Protein AF-A0A633LEC5-F1 (afdb_monomer_lite)

Foldseek 3Di:
DAEPPPDEAVRVQVVLLQADQAADEDECLVYDPQPDALERADESAHPNLYAYEYEAAEEAHLAEYAYERYEYECYEYEHVAEYHYEYAAAAHEYENYEYYGNAEEYHAWAEHADQELGERYEYALYEYYQQNEEYEYFFEYQYAEASYEDHNYEYHHHQVAYEYYYEFEYQHDLDDPRYQFNYEYHAEYEYHHQEYEHWFEHPHDDDDGDHRKSYEYDAQYEYYYEHEYEYFAETCARYEYEANYEYEYHHYEYEHHFEHDDADDPDQFAGASYEYEYPDDAREYEYEYENYEYEYEFDPAVYPPHENYYYGDDDDDDARAYEYAYEYEYEYWAEYEHEWSEEQCRYADPHYNYEYEYWAEYAAYKRYEDEEELPNNDALYEYFADYNHYHRYDYYYPDYDHDCVNYHYHD

Structure (mmCIF, N/CA/C/O backbone):
data_AF-A0A633LEC5-F1
#
_entry.id   AF-A0A633LEC5-F1
#
loop_
_atom_site.group_PDB
_atom_site.id
_atom_site.type_symbol
_atom_site.label_atom_id
_atom_site.label_alt_id
_atom_site.label_comp_id
_atom_site.label_asym_id
_atom_site.label_entity_id
_atom_site.label_seq_id
_atom_site.pdbx_PDB_ins_code
_atom_site.Cartn_x
_atom_site.Cartn_y
_atom_site.Cartn_z
_atom_site.occupancy
_atom_site.B_iso_or_equiv
_atom_site.auth_seq_id
_atom_site.auth_comp_id
_atom_site.auth_asym_id
_atom_site.auth_atom_id
_atom_site.pdbx_PDB_model_num
ATOM 1 N N . MET A 1 1 ? 2.648 12.094 -28.275 1.00 62.91 1 MET A N 1
ATOM 2 C CA . MET A 1 1 ? 2.949 10.701 -28.652 1.00 62.91 1 MET A CA 1
ATOM 3 C C . MET A 1 1 ? 3.730 10.732 -29.950 1.00 62.91 1 MET A C 1
ATOM 5 O O . MET A 1 1 ? 3.265 11.379 -30.881 1.00 62.91 1 MET A O 1
ATOM 9 N N . ILE A 1 2 ? 4.907 10.111 -29.996 1.00 72.38 2 ILE A N 1
ATOM 10 C CA . ILE A 1 2 ? 5.630 9.877 -31.256 1.00 72.38 2 ILE A CA 1
ATOM 11 C C . ILE A 1 2 ? 5.210 8.485 -31.750 1.00 72.38 2 ILE A C 1
ATOM 13 O O . ILE A 1 2 ? 5.313 7.528 -30.984 1.00 72.38 2 ILE A O 1
ATOM 17 N N . GLY A 1 3 ? 4.649 8.404 -32.961 1.00 63.56 3 GLY A N 1
ATOM 18 C CA . GLY A 1 3 ? 4.128 7.156 -33.538 1.00 63.56 3 GLY A CA 1
ATOM 19 C C . GLY A 1 3 ? 5.225 6.208 -34.032 1.00 63.56 3 GLY A C 1
ATOM 20 O O . GLY A 1 3 ? 6.375 6.623 -34.203 1.00 63.56 3 GLY A O 1
ATOM 21 N N . SER A 1 4 ? 4.855 4.947 -34.281 1.00 66.00 4 SER A N 1
ATOM 22 C CA . SER A 1 4 ? 5.760 3.934 -34.836 1.00 66.00 4 SER A CA 1
ATOM 23 C C . SER A 1 4 ? 6.296 4.340 -36.221 1.00 66.00 4 SER A C 1
ATOM 25 O O . SER A 1 4 ? 5.688 5.136 -36.940 1.00 66.00 4 SER A O 1
ATOM 27 N N . GLY A 1 5 ? 7.492 3.856 -36.570 1.00 65.12 5 GLY A N 1
ATOM 28 C CA . GLY A 1 5 ? 8.145 4.114 -37.862 1.00 65.12 5 GLY A CA 1
ATOM 29 C C . GLY A 1 5 ? 8.814 5.488 -38.032 1.00 65.12 5 GLY A C 1
ATOM 30 O O . GLY A 1 5 ? 9.531 5.693 -39.010 1.00 65.12 5 GLY A O 1
ATOM 31 N N . VAL A 1 6 ? 8.634 6.428 -37.093 1.00 70.06 6 VAL A N 1
ATOM 32 C CA . VAL A 1 6 ? 9.294 7.754 -37.130 1.00 70.06 6 VAL A CA 1
ATOM 33 C C . VAL A 1 6 ? 10.728 7.698 -36.596 1.00 70.06 6 VAL A C 1
ATOM 35 O O . VAL A 1 6 ? 11.598 8.435 -37.059 1.00 70.06 6 VAL A O 1
ATOM 38 N N . LEU A 1 7 ? 10.984 6.829 -35.619 1.00 76.25 7 LEU A N 1
ATOM 39 C CA . LEU A 1 7 ? 12.279 6.688 -34.958 1.00 76.25 7 LEU A CA 1
ATOM 40 C C . LEU A 1 7 ? 12.843 5.279 -35.179 1.00 76.25 7 LEU A C 1
ATOM 42 O O . LEU A 1 7 ? 12.100 4.304 -35.236 1.00 76.25 7 LEU A O 1
ATOM 46 N N . ASN A 1 8 ? 14.170 5.173 -35.268 1.00 78.06 8 ASN A N 1
ATOM 47 C CA . ASN A 1 8 ? 14.892 3.902 -35.154 1.00 78.06 8 ASN A CA 1
ATOM 48 C C . ASN A 1 8 ? 15.618 3.833 -33.799 1.00 78.06 8 ASN A C 1
ATOM 50 O O . ASN A 1 8 ? 15.709 4.844 -33.100 1.00 78.06 8 ASN A O 1
ATOM 54 N N . ALA A 1 9 ? 16.160 2.671 -33.430 1.00 75.75 9 ALA A N 1
ATOM 55 C CA . ALA A 1 9 ? 16.784 2.466 -32.119 1.00 75.75 9 ALA A CA 1
ATOM 56 C C . ALA A 1 9 ? 17.884 3.499 -31.791 1.00 75.75 9 ALA A C 1
ATOM 58 O O . ALA A 1 9 ? 17.852 4.108 -30.725 1.00 75.75 9 ALA A O 1
ATOM 59 N N . SER A 1 10 ? 18.796 3.775 -32.730 1.00 77.25 10 SER A N 1
ATOM 60 C CA . SER A 1 10 ? 19.925 4.695 -32.512 1.00 77.25 10 SER A CA 1
ATOM 61 C C . SER A 1 10 ? 19.487 6.159 -32.363 1.00 77.25 10 SER A C 1
ATOM 63 O O . SER A 1 10 ? 19.968 6.875 -31.479 1.00 77.25 10 SER A O 1
ATOM 65 N N . VAL A 1 11 ? 18.537 6.606 -33.190 1.00 78.00 11 VAL A N 1
ATOM 66 C CA . VAL A 1 11 ? 17.971 7.962 -33.096 1.00 78.00 11 VAL A CA 1
ATOM 67 C C . VAL A 1 11 ? 17.162 8.116 -31.809 1.00 78.00 11 VAL A C 1
ATOM 69 O O . VAL A 1 11 ? 17.252 9.152 -31.156 1.00 78.00 11 VAL A O 1
ATOM 72 N N . THR A 1 12 ? 16.418 7.078 -31.416 1.00 77.94 12 THR A N 1
ATOM 73 C CA . THR A 1 12 ? 15.656 7.065 -30.161 1.00 77.94 12 THR A CA 1
ATOM 74 C C . THR A 1 12 ? 16.605 7.200 -28.974 1.00 77.94 12 THR A C 1
ATOM 76 O O . THR A 1 12 ? 16.421 8.083 -28.148 1.00 77.94 12 THR A O 1
ATOM 79 N N . GLU A 1 13 ? 17.676 6.409 -28.918 1.00 79.31 13 GLU A N 1
ATOM 80 C CA . GLU A 1 13 ? 18.652 6.459 -27.823 1.00 79.31 13 GLU A CA 1
ATOM 81 C C . GLU A 1 13 ? 19.355 7.821 -27.702 1.00 79.31 13 GLU A C 1
ATOM 83 O O . GLU A 1 13 ? 19.469 8.379 -26.606 1.00 79.31 13 GLU A O 1
ATOM 88 N N . THR A 1 14 ? 19.740 8.412 -28.835 1.00 80.81 14 THR A N 1
ATOM 89 C CA . THR A 1 14 ? 20.348 9.754 -28.875 1.00 80.81 14 THR A CA 1
ATOM 90 C C . THR A 1 14 ? 19.367 10.835 -28.408 1.00 80.81 14 THR A C 1
ATOM 92 O O . THR A 1 14 ? 19.721 11.732 -27.639 1.00 80.81 14 THR A O 1
ATOM 95 N N . LEU A 1 15 ? 18.107 10.755 -28.845 1.00 81.88 15 LEU A N 1
ATOM 96 C CA . LEU A 1 15 ? 17.065 11.692 -28.431 1.00 81.88 15 LEU A CA 1
ATOM 97 C C . LEU A 1 15 ? 16.798 11.587 -26.925 1.00 81.88 15 LEU A C 1
ATOM 99 O O . LEU A 1 15 ? 16.679 12.605 -26.243 1.00 81.88 15 LEU A O 1
ATOM 103 N N . MET A 1 16 ? 16.734 10.362 -26.405 1.00 83.88 16 MET A N 1
ATOM 104 C CA . MET A 1 16 ? 16.383 10.108 -25.012 1.00 83.88 16 MET A CA 1
ATOM 105 C C . MET A 1 16 ? 17.428 10.627 -24.034 1.00 83.88 16 MET A C 1
ATOM 107 O O . MET A 1 16 ? 17.069 11.233 -23.026 1.00 83.88 16 MET A O 1
ATOM 111 N N . THR A 1 17 ? 18.705 10.459 -24.368 1.00 82.56 17 THR A N 1
ATOM 112 C CA . THR A 1 17 ? 19.833 10.945 -23.558 1.00 82.56 17 THR A CA 1
ATOM 113 C C . THR A 1 17 ? 20.004 12.466 -23.611 1.00 82.56 17 THR A C 1
ATOM 115 O O . THR A 1 17 ? 20.542 13.056 -22.679 1.00 82.56 17 THR A O 1
ATOM 118 N N . THR A 1 18 ? 19.492 13.136 -24.651 1.00 81.88 18 THR A N 1
ATOM 119 C CA . THR A 1 18 ? 19.513 14.611 -24.748 1.00 81.88 18 THR A CA 1
ATOM 120 C C . THR A 1 18 ? 18.568 15.276 -23.732 1.00 81.88 18 THR A C 1
ATOM 122 O O . THR A 1 18 ? 18.784 16.419 -23.321 1.00 81.88 18 THR A O 1
ATOM 125 N N . GLY A 1 19 ? 17.524 14.561 -23.302 1.00 80.19 19 GLY A N 1
ATOM 126 C CA . GLY A 1 19 ? 16.555 15.033 -22.319 1.00 80.19 19 GLY A CA 1
ATOM 127 C C . GLY A 1 19 ? 15.500 16.004 -22.874 1.00 80.19 19 GLY A C 1
ATOM 128 O O . GLY A 1 19 ? 15.727 16.781 -23.806 1.00 80.19 19 GLY A O 1
ATOM 129 N N . ILE A 1 20 ? 14.325 15.982 -22.246 1.00 84.12 20 ILE A N 1
ATOM 130 C CA . ILE A 1 20 ? 13.118 16.716 -22.638 1.00 84.12 20 ILE A CA 1
ATOM 131 C C . ILE A 1 20 ? 12.483 17.425 -21.440 1.00 84.12 20 ILE A C 1
ATOM 133 O O . ILE A 1 20 ? 12.634 16.999 -20.304 1.00 84.12 20 ILE A O 1
ATOM 137 N N . GLU A 1 21 ? 11.752 18.508 -21.690 1.00 84.94 21 GLU A N 1
ATOM 138 C CA . GLU A 1 21 ? 11.108 19.309 -20.632 1.00 84.94 21 GLU A CA 1
ATOM 139 C C . GLU A 1 21 ? 9.823 18.674 -20.087 1.00 84.94 21 GLU A C 1
ATOM 141 O O . GLU A 1 21 ? 9.443 18.918 -18.949 1.00 84.94 21 GLU A O 1
ATOM 146 N N . ASN A 1 22 ? 9.154 17.844 -20.891 1.00 85.56 22 ASN A N 1
ATOM 147 C CA . ASN A 1 22 ? 7.848 17.272 -20.565 1.00 85.56 22 ASN A CA 1
ATOM 148 C C . ASN A 1 22 ? 7.904 15.749 -20.514 1.00 85.56 22 ASN A C 1
ATOM 150 O O . ASN A 1 22 ? 8.765 15.133 -21.135 1.00 85.56 22 ASN A O 1
ATOM 154 N N . VAL A 1 23 ? 6.939 15.125 -19.843 1.00 87.75 23 VAL A N 1
ATOM 155 C CA . VAL A 1 23 ? 6.742 13.678 -19.960 1.00 87.75 23 VAL A CA 1
ATOM 156 C C . VAL A 1 23 ? 6.254 13.353 -21.374 1.00 87.75 23 VAL A C 1
ATOM 158 O O . VAL A 1 23 ? 5.225 13.865 -21.812 1.00 87.75 23 VAL A O 1
ATOM 161 N N . THR A 1 24 ? 6.998 12.521 -22.104 1.00 91.69 24 THR A N 1
ATOM 162 C CA . THR A 1 24 ? 6.688 12.173 -23.497 1.00 91.69 24 THR A CA 1
ATOM 163 C C . THR A 1 24 ? 6.558 10.673 -23.674 1.00 91.69 24 THR A C 1
ATOM 165 O O . THR A 1 24 ? 7.484 9.911 -23.410 1.00 91.69 24 THR A O 1
ATOM 168 N N . GLN A 1 25 ? 5.404 10.262 -24.195 1.00 93.56 25 GLN A N 1
ATOM 169 C CA . GLN A 1 25 ? 5.164 8.887 -24.608 1.00 93.56 25 GLN A CA 1
ATOM 170 C C . GLN A 1 25 ? 5.631 8.641 -26.048 1.00 93.56 25 GLN A C 1
ATOM 172 O O . GLN A 1 25 ? 5.291 9.411 -26.957 1.00 93.56 25 GLN A O 1
ATOM 177 N N . ILE A 1 26 ? 6.349 7.538 -26.251 1.00 91.88 26 ILE A N 1
ATOM 178 C CA . ILE A 1 26 ? 6.795 7.028 -27.552 1.00 91.88 26 ILE A CA 1
ATOM 179 C C . ILE A 1 26 ? 6.232 5.618 -27.737 1.00 91.88 26 ILE A C 1
ATOM 181 O O . ILE A 1 26 ? 6.314 4.799 -26.824 1.00 91.88 26 ILE A O 1
ATOM 185 N N . ASP A 1 27 ? 5.667 5.336 -28.910 1.00 92.88 27 ASP A N 1
ATOM 186 C CA . ASP A 1 27 ? 5.360 3.963 -29.312 1.00 92.88 27 ASP A CA 1
ATOM 187 C C . ASP A 1 27 ? 6.629 3.273 -29.821 1.00 92.88 27 ASP A C 1
ATOM 189 O O . ASP A 1 27 ? 7.242 3.720 -30.792 1.00 92.88 27 ASP A O 1
ATOM 193 N N . VAL A 1 28 ? 7.032 2.200 -29.143 1.00 92.12 28 VAL A N 1
ATOM 194 C CA . VAL A 1 28 ? 8.266 1.454 -29.423 1.00 92.12 28 VAL A CA 1
ATOM 195 C C . VAL A 1 28 ? 7.988 0.036 -29.931 1.00 92.12 28 VAL A C 1
ATOM 197 O O . VAL A 1 28 ? 8.894 -0.789 -29.953 1.00 92.12 28 VAL A O 1
ATOM 200 N N . SER A 1 29 ? 6.759 -0.250 -30.372 1.00 91.44 29 SER A N 1
ATOM 201 C CA . SER A 1 29 ? 6.346 -1.572 -30.881 1.00 91.44 29 SER A CA 1
ATOM 202 C C . SER A 1 29 ? 7.235 -2.130 -32.004 1.00 91.44 29 SER A C 1
ATOM 204 O O . SER A 1 29 ? 7.406 -3.342 -32.108 1.00 91.44 29 SER A O 1
ATOM 206 N N . GLU A 1 30 ? 7.830 -1.259 -32.821 1.00 87.25 30 GLU A N 1
ATOM 207 C CA . GLU A 1 30 ? 8.719 -1.624 -33.937 1.00 87.25 30 GLU A CA 1
ATOM 208 C C . GLU A 1 30 ? 10.201 -1.306 -33.658 1.00 87.25 30 GLU A C 1
ATOM 210 O O . GLU A 1 30 ? 11.046 -1.382 -34.552 1.00 87.25 30 GLU A O 1
ATOM 215 N N . ILE A 1 31 ? 10.538 -0.925 -32.421 1.00 87.00 31 ILE A N 1
ATOM 216 C CA . ILE A 1 31 ? 11.884 -0.500 -32.033 1.00 87.00 31 ILE A CA 1
ATOM 217 C C . ILE A 1 31 ? 12.494 -1.546 -31.103 1.00 87.00 31 ILE A C 1
ATOM 219 O O . ILE A 1 31 ? 12.008 -1.791 -30.002 1.00 87.00 31 ILE A O 1
ATOM 223 N N . SER A 1 32 ? 13.620 -2.127 -31.517 1.00 86.94 32 SER A N 1
ATOM 224 C CA . SER A 1 32 ? 14.416 -2.983 -30.636 1.00 86.94 32 SER A CA 1
ATOM 225 C C . SER A 1 32 ? 15.130 -2.126 -29.589 1.00 86.94 32 SER A C 1
ATOM 227 O O . SER A 1 32 ? 16.062 -1.390 -29.919 1.00 86.94 32 SER A O 1
ATOM 229 N N . LEU A 1 33 ? 14.706 -2.229 -28.331 1.00 90.19 33 LEU A N 1
ATOM 230 C CA . LEU A 1 33 ? 15.309 -1.522 -27.199 1.00 90.19 33 LEU A CA 1
ATOM 231 C C . LEU A 1 33 ? 16.373 -2.373 -26.487 1.00 90.19 33 LEU A C 1
ATOM 233 O O . LEU A 1 33 ? 16.383 -3.599 -26.580 1.00 90.19 33 LEU A O 1
ATOM 237 N N . GLY A 1 34 ? 17.275 -1.706 -25.764 1.00 86.69 34 GLY A N 1
ATOM 238 C CA . GLY A 1 34 ? 18.256 -2.335 -24.874 1.00 86.69 34 GLY A CA 1
ATOM 239 C C . GLY A 1 34 ? 19.528 -2.885 -25.520 1.00 86.69 34 GLY A C 1
ATOM 240 O O . GLY A 1 34 ? 20.321 -3.525 -24.836 1.00 86.69 34 GLY A O 1
ATOM 241 N N . GLY A 1 35 ? 19.752 -2.659 -26.816 1.00 85.31 35 GLY A N 1
ATOM 242 C CA . GLY A 1 35 ? 20.968 -3.109 -27.508 1.00 85.31 35 GLY A CA 1
ATOM 243 C C . GLY A 1 35 ? 21.128 -4.637 -27.563 1.00 85.31 35 GLY A C 1
ATOM 244 O O . GLY A 1 35 ? 20.211 -5.387 -27.236 1.00 85.31 35 GLY A O 1
ATOM 245 N N . SER A 1 36 ? 22.300 -5.118 -27.990 1.00 86.38 36 SER A N 1
ATOM 246 C CA . SER A 1 36 ? 22.563 -6.553 -28.212 1.00 86.38 36 SER A CA 1
ATOM 247 C C . SER A 1 36 ? 23.162 -7.302 -27.015 1.00 86.38 36 SER A C 1
ATOM 249 O O . SER A 1 36 ? 23.371 -8.505 -27.117 1.00 86.38 36 SER A O 1
ATOM 251 N N . GLY A 1 37 ? 23.502 -6.606 -25.926 1.00 91.94 37 GLY A N 1
ATOM 252 C CA . GLY A 1 37 ? 24.113 -7.210 -24.736 1.00 91.94 37 GLY A CA 1
ATOM 253 C C . GLY A 1 37 ? 23.117 -7.947 -23.838 1.00 91.94 37 GLY A C 1
ATOM 254 O O . GLY A 1 37 ? 21.903 -7.833 -24.028 1.00 91.94 37 GLY A O 1
ATOM 255 N N . ASP A 1 38 ? 23.649 -8.662 -22.845 1.00 96.94 38 ASP A N 1
ATOM 256 C CA . ASP A 1 38 ? 22.855 -9.371 -21.834 1.00 96.94 38 ASP A CA 1
ATOM 257 C C . ASP A 1 38 ? 22.089 -8.408 -20.923 1.00 96.94 38 ASP A C 1
ATOM 259 O O . ASP A 1 38 ? 20.954 -8.694 -20.551 1.00 96.94 38 ASP A O 1
ATOM 263 N N . ASP A 1 39 ? 22.680 -7.249 -20.622 1.00 97.75 39 ASP A N 1
ATOM 264 C CA . ASP A 1 39 ? 22.085 -6.207 -19.790 1.00 97.75 39 ASP A CA 1
ATOM 265 C C . ASP A 1 39 ? 21.446 -5.082 -20.626 1.00 97.75 39 ASP A C 1
ATOM 267 O O . ASP A 1 39 ? 21.808 -4.834 -21.781 1.00 97.75 39 ASP A O 1
ATOM 271 N N . TRP A 1 40 ? 20.532 -4.336 -20.004 1.00 97.31 40 TRP A N 1
ATOM 272 C CA . TRP A 1 40 ? 20.088 -3.018 -20.460 1.00 97.31 40 TRP A CA 1
ATOM 273 C C . TRP A 1 40 ? 20.229 -2.006 -19.323 1.00 97.31 40 TRP A C 1
ATOM 275 O O . TRP A 1 40 ? 19.378 -1.933 -18.437 1.00 97.31 40 TRP A O 1
ATOM 285 N N . ILE A 1 41 ? 21.316 -1.234 -19.340 1.00 96.50 41 ILE A N 1
ATOM 286 C CA . ILE A 1 41 ? 21.650 -0.283 -18.275 1.00 96.50 41 ILE A CA 1
ATOM 287 C C . ILE A 1 41 ? 21.832 1.102 -18.881 1.00 96.50 41 ILE A C 1
ATOM 289 O O . ILE A 1 41 ? 22.837 1.369 -19.539 1.00 96.50 41 ILE A O 1
ATOM 293 N N . ASN A 1 42 ? 20.874 1.995 -18.639 1.00 94.00 42 ASN A N 1
ATOM 294 C CA . ASN A 1 42 ? 20.894 3.339 -19.205 1.00 94.00 42 ASN A CA 1
ATOM 295 C C . ASN A 1 42 ? 20.258 4.364 -18.259 1.00 94.00 42 ASN A C 1
ATOM 297 O O . ASN A 1 42 ? 19.252 4.105 -17.598 1.00 94.00 42 ASN A O 1
ATOM 301 N N . ASP A 1 43 ? 20.815 5.572 -18.268 1.00 93.50 43 ASP A N 1
ATOM 302 C CA . ASP A 1 43 ? 20.232 6.737 -17.613 1.00 93.50 43 ASP A CA 1
ATOM 303 C C . ASP A 1 43 ? 19.623 7.666 -18.669 1.00 93.50 43 ASP A C 1
ATOM 305 O O . ASP A 1 43 ? 20.337 8.271 -19.470 1.00 93.50 43 ASP A O 1
ATOM 309 N N . TYR A 1 44 ? 18.294 7.754 -18.683 1.00 92.44 44 TYR A N 1
ATOM 310 C CA . TYR A 1 44 ? 17.533 8.664 -19.539 1.00 92.44 44 TYR A CA 1
ATOM 311 C C . TYR A 1 44 ? 16.912 9.818 -18.738 1.00 92.44 44 TYR A C 1
ATOM 313 O O . TYR A 1 44 ? 15.970 10.467 -19.201 1.00 92.44 44 TYR A O 1
ATOM 321 N N . THR A 1 45 ? 17.412 10.075 -17.526 1.00 90.69 45 THR A N 1
ATOM 322 C CA . THR A 1 45 ? 16.946 11.175 -16.679 1.00 90.69 45 THR A CA 1
ATOM 323 C C . THR A 1 45 ? 17.159 12.499 -17.394 1.00 90.69 45 THR A C 1
ATOM 325 O O . THR A 1 45 ? 18.277 12.863 -17.760 1.00 90.69 45 THR A O 1
ATOM 328 N N . SER A 1 46 ? 16.084 13.267 -17.572 1.00 85.88 46 SER A N 1
ATOM 329 C CA . SER A 1 46 ? 16.219 14.590 -18.159 1.00 85.88 46 SER A CA 1
ATOM 330 C C . SER A 1 46 ? 16.681 15.616 -17.131 1.00 85.88 46 SER A C 1
ATOM 332 O O . SER A 1 46 ? 16.045 15.821 -16.099 1.00 85.88 46 SER A O 1
ATOM 334 N N . THR A 1 47 ? 17.712 16.382 -17.485 1.00 81.94 47 THR A N 1
ATOM 335 C CA . THR A 1 47 ? 18.108 17.601 -16.761 1.00 81.94 47 THR A CA 1
ATOM 336 C C . THR A 1 47 ? 17.090 18.740 -16.881 1.00 81.94 47 THR A C 1
ATOM 338 O O . THR A 1 47 ? 17.211 19.743 -16.183 1.00 81.94 47 THR A O 1
ATOM 341 N N . LYS A 1 48 ? 16.085 18.600 -17.755 1.00 81.19 48 LYS A N 1
ATOM 342 C CA . LYS A 1 48 ? 15.034 19.595 -18.007 1.00 81.19 48 LYS A CA 1
ATOM 343 C C . LYS A 1 48 ? 13.714 19.281 -17.289 1.00 81.19 48 LYS A C 1
ATOM 345 O O . LYS A 1 48 ? 12.762 20.037 -17.440 1.00 81.19 48 LYS A O 1
ATOM 350 N N . GLY A 1 49 ? 13.652 18.188 -16.523 1.00 73.81 49 GLY A N 1
ATOM 351 C CA . GLY A 1 49 ? 12.500 17.821 -15.685 1.00 73.81 49 GLY A CA 1
ATOM 352 C C . GLY A 1 49 ? 11.455 16.900 -16.331 1.00 73.81 49 GLY A C 1
ATOM 353 O O . GLY A 1 49 ? 10.539 16.455 -15.642 1.00 73.81 49 GLY A O 1
ATOM 354 N N . GLY A 1 50 ? 11.578 16.573 -17.621 1.00 83.50 50 GLY A N 1
ATOM 355 C CA . GLY A 1 50 ? 10.713 15.599 -18.291 1.00 83.50 50 GLY A CA 1
ATOM 356 C C . GLY A 1 50 ? 11.166 14.147 -18.112 1.00 83.50 50 GLY A C 1
ATOM 357 O O . GLY A 1 50 ? 12.178 13.850 -17.478 1.00 83.50 50 GLY A O 1
ATOM 358 N N . GLY A 1 51 ? 10.413 13.225 -18.707 1.00 89.94 51 GLY A N 1
ATOM 359 C CA . GLY A 1 51 ? 10.686 11.788 -18.646 1.00 89.94 51 GLY A CA 1
ATOM 360 C C . GLY A 1 51 ? 10.063 11.042 -19.818 1.00 89.94 51 GLY A C 1
ATOM 361 O O . GLY A 1 51 ? 9.180 11.563 -20.503 1.00 89.94 51 GLY A O 1
ATOM 362 N N . TRP A 1 52 ? 10.516 9.820 -20.061 1.00 93.62 52 TRP A N 1
ATOM 363 C CA . TRP A 1 52 ? 10.050 9.020 -21.188 1.00 93.62 52 TRP A CA 1
ATOM 364 C C . TRP A 1 52 ? 9.046 7.965 -20.742 1.00 93.62 52 TRP A C 1
ATOM 366 O O . TRP A 1 52 ? 9.232 7.316 -19.718 1.00 93.62 52 TRP A O 1
ATOM 376 N N . ILE A 1 53 ? 7.992 7.768 -21.530 1.00 95.88 53 ILE A N 1
ATOM 377 C CA . ILE A 1 53 ? 7.079 6.634 -21.378 1.00 95.88 53 ILE A CA 1
ATOM 378 C C . ILE A 1 53 ? 7.196 5.766 -22.626 1.00 95.88 53 ILE A C 1
ATOM 380 O O . ILE A 1 53 ? 6.827 6.199 -23.720 1.00 95.88 53 ILE A O 1
ATOM 384 N N . PHE A 1 54 ? 7.680 4.538 -22.475 1.00 96.12 54 PHE A N 1
ATOM 385 C CA . PHE A 1 54 ? 7.681 3.567 -23.562 1.00 96.12 54 PHE A CA 1
ATOM 386 C C . PHE A 1 54 ? 6.350 2.836 -23.597 1.00 96.12 54 PHE A C 1
ATOM 388 O O . PHE A 1 54 ? 5.938 2.208 -22.624 1.00 96.12 54 PHE A O 1
ATOM 395 N N . ASN A 1 55 ? 5.670 2.945 -24.732 1.00 97.44 55 ASN A N 1
ATOM 396 C CA . ASN A 1 55 ? 4.433 2.241 -25.003 1.00 97.44 55 ASN A CA 1
ATOM 397 C C . ASN A 1 55 ? 4.704 1.037 -25.903 1.00 97.44 55 ASN A C 1
ATOM 399 O O . ASN A 1 55 ? 5.410 1.182 -26.900 1.00 97.44 55 ASN A O 1
ATOM 403 N N . ASN A 1 56 ? 4.099 -0.109 -25.593 1.00 97.25 56 ASN A N 1
ATOM 404 C CA . ASN A 1 56 ? 4.255 -1.355 -26.351 1.00 97.25 56 ASN A CA 1
ATOM 405 C C . ASN A 1 56 ? 5.686 -1.928 -26.346 1.00 97.25 56 ASN A C 1
ATOM 407 O O . ASN A 1 56 ? 6.067 -2.635 -27.279 1.00 97.25 56 ASN A O 1
ATOM 411 N N . ALA A 1 57 ? 6.493 -1.650 -25.317 1.00 96.38 57 ALA A N 1
ATOM 412 C CA . ALA A 1 57 ? 7.840 -2.204 -25.228 1.00 96.38 57 ALA A CA 1
ATOM 413 C C . ALA A 1 57 ? 7.790 -3.716 -24.967 1.00 96.38 57 ALA A C 1
ATOM 415 O O . ALA A 1 57 ? 7.095 -4.176 -24.062 1.00 96.38 57 ALA A O 1
ATOM 416 N N . GLN A 1 58 ? 8.550 -4.479 -25.750 1.00 96.62 58 GLN A N 1
ATOM 417 C CA . GLN A 1 58 ? 8.732 -5.920 -25.581 1.00 96.62 58 GLN A CA 1
ATOM 418 C C . GLN A 1 58 ? 10.230 -6.188 -25.453 1.00 96.62 58 GLN A C 1
ATOM 420 O O . GLN A 1 58 ? 10.950 -6.183 -26.451 1.00 96.62 58 GLN A O 1
ATOM 425 N N . VAL A 1 59 ? 10.717 -6.356 -24.224 1.00 97.00 59 VAL A N 1
ATOM 426 C CA . VAL A 1 59 ? 12.155 -6.484 -23.956 1.00 97.00 59 VAL A CA 1
ATOM 427 C C . VAL A 1 59 ? 12.424 -7.712 -23.111 1.00 97.00 59 VAL A C 1
ATOM 429 O O . VAL A 1 59 ? 11.837 -7.882 -22.049 1.00 97.00 59 VAL A O 1
ATOM 432 N N . ASN A 1 60 ? 13.358 -8.539 -23.576 1.00 97.12 60 ASN A N 1
ATOM 433 C CA . ASN A 1 60 ? 13.854 -9.696 -22.847 1.00 97.12 60 ASN A CA 1
ATOM 434 C C . ASN A 1 60 ? 15.379 -9.621 -22.791 1.00 97.12 60 ASN A C 1
ATOM 436 O O . ASN A 1 60 ? 16.041 -9.600 -23.831 1.00 97.12 60 ASN A O 1
ATOM 440 N N . LYS A 1 61 ? 15.913 -9.565 -21.575 1.00 98.00 61 LYS A N 1
ATOM 441 C CA . LYS A 1 61 ? 17.340 -9.554 -21.268 1.00 98.00 61 LYS A CA 1
ATOM 442 C C . LYS A 1 61 ? 17.693 -10.759 -20.412 1.00 98.00 61 LYS A C 1
ATOM 444 O O . LYS A 1 61 ? 16.898 -11.185 -19.584 1.00 98.00 61 LYS A O 1
ATOM 449 N N . THR A 1 62 ? 18.868 -11.322 -20.651 1.00 98.00 62 THR A N 1
ATOM 450 C CA . THR A 1 62 ? 19.431 -12.456 -19.902 1.00 98.00 62 THR A CA 1
ATOM 451 C C . THR A 1 62 ? 20.103 -12.006 -18.610 1.00 98.00 62 THR A C 1
ATOM 453 O O . THR A 1 62 ? 20.165 -12.796 -17.677 1.00 98.00 62 THR A O 1
ATOM 456 N N . GLY A 1 63 ? 20.566 -10.756 -18.549 1.00 98.25 63 GLY A N 1
ATOM 457 C CA . GLY A 1 63 ? 21.094 -10.114 -17.350 1.00 98.25 63 GLY A CA 1
ATOM 458 C C . GLY A 1 63 ? 20.102 -9.126 -16.736 1.00 98.25 63 GLY A C 1
ATOM 459 O O . GLY A 1 63 ? 18.888 -9.357 -16.702 1.00 98.25 63 GLY A O 1
ATOM 460 N N . ASN A 1 64 ? 20.628 -8.009 -16.248 1.00 98.62 64 ASN A N 1
ATOM 461 C CA . ASN A 1 64 ? 19.901 -6.959 -15.551 1.00 98.62 64 ASN A CA 1
ATOM 462 C C . ASN A 1 64 ? 19.249 -5.967 -16.518 1.00 98.62 64 ASN A C 1
ATOM 464 O O . ASN A 1 64 ? 19.786 -5.627 -17.574 1.00 98.62 64 ASN A O 1
ATOM 468 N N . ILE A 1 65 ? 18.128 -5.399 -16.091 1.00 98.81 65 ILE A N 1
ATOM 469 C CA . ILE A 1 65 ? 17.568 -4.178 -16.670 1.00 98.81 65 ILE A CA 1
ATOM 470 C C . ILE A 1 65 ? 17.616 -3.111 -15.581 1.00 98.81 65 ILE A C 1
ATOM 472 O O . ILE A 1 65 ? 17.010 -3.280 -14.531 1.00 98.81 65 ILE A O 1
ATOM 476 N N . SER A 1 66 ? 18.340 -2.017 -15.806 1.00 98.50 66 SER A N 1
ATOM 477 C CA . SER A 1 66 ? 18.469 -0.916 -14.847 1.00 98.50 66 SER A CA 1
ATOM 478 C C . SER A 1 66 ? 18.349 0.417 -15.566 1.00 98.50 66 SER A C 1
ATOM 480 O O . SER A 1 66 ? 19.271 0.856 -16.257 1.00 98.50 66 SER A O 1
ATOM 482 N N . LEU A 1 67 ? 17.180 1.042 -15.442 1.00 97.69 67 LEU A N 1
ATOM 483 C CA . LEU A 1 67 ? 16.820 2.230 -16.203 1.00 97.69 67 LEU A CA 1
ATOM 484 C C . LEU A 1 67 ? 16.467 3.391 -15.291 1.00 97.69 67 LEU A C 1
ATOM 486 O O . LEU A 1 67 ? 15.758 3.226 -14.295 1.00 97.69 67 LEU A O 1
ATOM 490 N N . LYS A 1 68 ? 16.896 4.586 -15.698 1.00 95.88 68 LYS A N 1
ATOM 491 C CA . LYS A 1 68 ? 16.464 5.838 -15.079 1.00 95.88 68 LYS A CA 1
ATOM 492 C C . LYS A 1 68 ? 15.725 6.749 -16.046 1.00 95.88 68 LYS A C 1
ATOM 494 O O . LYS A 1 68 ? 16.035 6.767 -17.234 1.00 95.88 68 LYS A O 1
ATOM 499 N N . GLY A 1 69 ? 14.762 7.516 -15.538 1.00 94.31 69 GLY A N 1
ATOM 500 C CA . GLY A 1 69 ? 13.990 8.494 -16.317 1.00 94.31 69 GLY A CA 1
ATOM 501 C C . GLY A 1 69 ? 12.962 7.888 -17.281 1.00 94.31 69 GLY A C 1
ATOM 502 O O . GLY A 1 69 ? 12.503 8.578 -18.196 1.00 94.31 69 GLY A O 1
ATOM 503 N N . VAL A 1 70 ? 12.608 6.611 -17.098 1.00 95.38 70 VAL A N 1
ATOM 504 C CA . VAL A 1 70 ? 11.710 5.854 -17.981 1.00 95.38 70 VAL A CA 1
ATOM 505 C C . VAL A 1 70 ? 10.530 5.289 -17.201 1.00 95.38 70 VAL A C 1
ATOM 507 O O . VAL A 1 70 ? 10.615 4.951 -16.025 1.00 95.38 70 VAL A O 1
ATOM 510 N N . SER A 1 71 ? 9.402 5.217 -17.885 1.00 97.81 71 SER A N 1
ATOM 511 C CA . SER A 1 71 ? 8.128 4.643 -17.472 1.00 97.81 71 SER A CA 1
ATOM 512 C C . SER A 1 71 ? 7.618 3.726 -18.588 1.00 97.81 71 SER A C 1
ATOM 514 O O . SER A 1 71 ? 8.065 3.839 -19.732 1.00 97.81 71 SER A O 1
ATOM 516 N N . PHE A 1 72 ? 6.672 2.839 -18.287 1.00 98.56 72 PHE A N 1
ATOM 517 C CA . PHE A 1 72 ? 6.190 1.835 -19.241 1.00 98.56 72 PHE A CA 1
ATOM 518 C C . PHE A 1 72 ? 4.668 1.762 -19.295 1.00 98.56 72 PHE A C 1
ATOM 520 O O . PHE A 1 72 ? 3.989 1.817 -18.276 1.00 98.56 72 PHE A O 1
ATOM 527 N N . VAL A 1 73 ? 4.122 1.602 -20.496 1.00 98.62 73 VAL A N 1
ATOM 528 C CA . VAL A 1 73 ? 2.690 1.378 -20.716 1.00 98.62 73 VAL A CA 1
ATOM 529 C C . VAL A 1 73 ? 2.512 0.265 -21.746 1.00 98.62 73 VAL A C 1
ATOM 531 O O . VAL A 1 73 ? 3.279 0.188 -22.706 1.00 98.62 73 VAL A O 1
ATOM 534 N N . ASN A 1 74 ? 1.530 -0.618 -21.556 1.00 98.56 74 ASN A N 1
ATOM 535 C CA . ASN A 1 74 ? 1.232 -1.731 -22.472 1.00 98.56 74 ASN A CA 1
ATOM 536 C C . ASN A 1 74 ? 2.468 -2.600 -22.804 1.00 98.56 74 ASN A C 1
ATOM 538 O O . ASN A 1 74 ? 2.677 -2.978 -23.954 1.00 98.56 74 ASN A O 1
ATOM 542 N N . SER A 1 75 ? 3.348 -2.843 -21.833 1.00 98.69 75 SER A N 1
ATOM 543 C CA . SER A 1 75 ? 4.692 -3.383 -22.072 1.00 98.69 75 SER A CA 1
ATOM 544 C C . SER A 1 75 ? 4.935 -4.708 -21.349 1.00 98.69 75 SER A C 1
ATOM 546 O O . SER A 1 75 ? 4.380 -4.956 -20.283 1.00 98.69 75 SER A O 1
ATOM 548 N N . ASN A 1 76 ? 5.812 -5.547 -21.901 1.00 98.50 76 ASN A N 1
ATOM 549 C CA . ASN A 1 76 ? 6.332 -6.732 -21.218 1.00 98.50 76 ASN A CA 1
ATOM 550 C C . ASN A 1 76 ? 7.855 -6.639 -21.149 1.00 98.50 76 ASN A C 1
ATOM 552 O O . ASN A 1 76 ? 8.526 -6.593 -22.184 1.00 98.50 76 ASN A O 1
ATOM 556 N N . ILE A 1 77 ? 8.385 -6.594 -19.930 1.00 98.62 77 ILE A N 1
ATOM 557 C CA . ILE A 1 77 ? 9.812 -6.426 -19.662 1.00 98.62 77 ILE A CA 1
ATOM 558 C C . ILE A 1 77 ? 10.285 -7.588 -18.795 1.00 98.62 77 ILE A C 1
ATOM 560 O O . ILE A 1 77 ? 9.786 -7.780 -17.686 1.00 98.62 77 ILE A O 1
ATOM 564 N N . THR A 1 78 ? 11.269 -8.332 -19.288 1.00 98.62 78 THR A N 1
ATOM 565 C CA . THR A 1 78 ? 11.872 -9.466 -18.585 1.00 98.62 78 THR A CA 1
ATOM 566 C C . THR A 1 78 ? 13.367 -9.236 -18.426 1.00 98.62 78 THR A C 1
ATOM 568 O O . THR A 1 78 ? 14.085 -9.129 -19.422 1.00 98.62 78 THR A O 1
ATOM 571 N N . ALA A 1 79 ? 13.835 -9.199 -17.182 1.00 98.75 79 ALA A N 1
ATOM 572 C CA . ALA A 1 79 ? 15.239 -9.341 -16.822 1.00 98.75 79 ALA A CA 1
ATOM 573 C C . ALA A 1 79 ? 15.513 -10.792 -16.393 1.00 98.75 79 ALA A C 1
ATOM 575 O O . ALA A 1 79 ? 14.676 -11.439 -15.751 1.00 98.75 79 ALA A O 1
ATOM 576 N N . GLY A 1 80 ? 16.682 -11.319 -16.746 1.00 98.56 80 GLY A N 1
ATOM 577 C CA . GLY A 1 80 ? 17.131 -12.624 -16.265 1.00 98.56 80 GLY A CA 1
ATOM 578 C C . GLY A 1 80 ? 17.562 -12.554 -14.802 1.00 98.56 80 GLY A C 1
ATOM 579 O O . GLY A 1 80 ? 17.282 -13.484 -14.045 1.00 98.56 80 GLY A O 1
ATOM 580 N N . ASP A 1 81 ? 18.119 -11.409 -14.402 1.00 98.50 81 ASP A N 1
ATOM 581 C CA . ASP A 1 81 ? 18.488 -11.079 -13.026 1.00 98.50 81 ASP A CA 1
ATOM 582 C C . ASP A 1 81 ? 17.565 -9.980 -12.481 1.00 98.50 81 ASP A C 1
ATOM 584 O O . ASP A 1 81 ? 16.361 -10.210 -12.379 1.00 98.50 81 ASP A O 1
ATOM 588 N N . ASN A 1 82 ? 18.094 -8.797 -12.147 1.00 98.81 82 ASN A N 1
ATOM 589 C CA . ASN A 1 82 ? 17.338 -7.722 -11.505 1.00 98.81 82 ASN A CA 1
ATOM 590 C C . ASN A 1 82 ? 16.684 -6.778 -12.519 1.00 98.81 82 ASN A C 1
ATOM 592 O O . ASN A 1 82 ? 17.258 -6.465 -13.567 1.00 98.81 82 ASN A O 1
ATOM 596 N N . LEU A 1 83 ? 15.521 -6.240 -12.155 1.00 98.88 83 LEU A N 1
ATOM 597 C CA . LEU A 1 83 ? 14.821 -5.192 -12.891 1.00 98.88 83 LEU A CA 1
ATOM 598 C C . LEU A 1 83 ? 14.669 -3.953 -12.003 1.00 98.88 83 LEU A C 1
ATOM 600 O O . LEU A 1 83 ? 13.884 -3.933 -11.061 1.00 98.88 83 LEU A O 1
ATOM 604 N N . THR A 1 84 ? 15.407 -2.892 -12.318 1.00 98.88 84 THR A N 1
ATOM 605 C CA . THR A 1 84 ? 15.365 -1.608 -11.610 1.00 98.88 84 THR A CA 1
ATOM 606 C C . THR A 1 84 ? 14.829 -0.507 -12.517 1.00 98.88 84 THR A C 1
ATOM 608 O O . THR A 1 84 ? 15.410 -0.240 -13.569 1.00 98.88 84 THR A O 1
ATOM 611 N N . LEU A 1 85 ? 13.764 0.174 -12.090 1.00 98.81 85 LEU A N 1
ATOM 612 C CA . LEU A 1 85 ? 13.274 1.416 -12.694 1.00 98.81 85 LEU A CA 1
ATOM 613 C C . LEU A 1 85 ? 13.319 2.539 -11.661 1.00 98.81 85 LEU A C 1
ATOM 615 O O . LEU A 1 85 ? 12.752 2.413 -10.574 1.00 98.81 85 LEU A O 1
ATOM 619 N N . HIS A 1 86 ? 13.979 3.644 -11.995 1.00 97.75 86 HIS A N 1
ATOM 620 C CA . HIS A 1 86 ? 14.258 4.699 -11.028 1.00 97.75 86 HIS A CA 1
ATOM 621 C C . HIS A 1 86 ? 14.139 6.105 -11.621 1.00 97.75 86 HIS A C 1
ATOM 623 O O . HIS A 1 86 ? 14.944 6.525 -12.450 1.00 97.75 86 HIS A O 1
ATOM 629 N N . ASN A 1 87 ? 13.148 6.865 -11.163 1.00 95.69 87 ASN A N 1
ATOM 630 C CA . ASN A 1 87 ? 12.889 8.226 -11.624 1.00 95.69 87 ASN A CA 1
ATOM 631 C C . ASN A 1 87 ? 13.053 9.218 -10.466 1.00 95.69 87 ASN A C 1
ATOM 633 O O . ASN A 1 87 ? 12.156 9.356 -9.646 1.00 95.69 87 ASN A O 1
ATOM 637 N N . ASP A 1 88 ? 14.177 9.936 -10.415 1.00 89.94 88 ASP A N 1
ATOM 638 C CA . ASP A 1 88 ? 14.497 10.862 -9.311 1.00 89.94 88 ASP A CA 1
ATOM 639 C C . ASP A 1 88 ? 13.824 12.237 -9.403 1.00 89.94 88 ASP A C 1
ATOM 641 O O . ASP A 1 88 ? 13.714 12.936 -8.404 1.00 89.94 88 ASP A O 1
ATOM 645 N N . ASN A 1 89 ? 13.416 12.662 -10.598 1.00 89.00 89 ASN A N 1
ATOM 646 C CA . ASN A 1 89 ? 12.900 14.018 -10.837 1.00 89.00 89 ASN A CA 1
ATOM 647 C C . ASN A 1 89 ? 11.544 14.023 -11.549 1.00 89.00 89 ASN A C 1
ATOM 649 O O . ASN A 1 89 ? 11.105 15.050 -12.065 1.00 89.00 89 ASN A O 1
ATOM 653 N N . THR A 1 90 ? 10.889 12.870 -11.627 1.00 92.19 90 THR A N 1
ATOM 654 C CA . THR A 1 90 ? 9.598 12.708 -12.286 1.00 92.19 90 THR A CA 1
ATOM 655 C C . THR A 1 90 ? 8.875 11.488 -11.732 1.00 92.19 90 THR A C 1
ATOM 657 O O . THR A 1 90 ? 9.466 10.636 -11.070 1.00 92.19 90 THR A O 1
ATOM 660 N N . SER A 1 91 ? 7.580 11.390 -12.006 1.00 95.19 91 SER A N 1
ATOM 661 C CA . SER A 1 91 ? 6.787 10.229 -11.614 1.00 95.19 91 SER A CA 1
ATOM 662 C C . SER A 1 91 ? 7.258 8.969 -12.350 1.00 95.19 91 SER A C 1
ATOM 664 O O . SER A 1 91 ? 7.574 9.009 -13.541 1.00 95.19 91 SER A O 1
ATOM 666 N N . LEU A 1 92 ? 7.248 7.823 -11.673 1.00 98.12 92 LEU A N 1
ATOM 667 C CA . LEU A 1 92 ? 7.319 6.518 -12.328 1.00 98.12 92 LEU A CA 1
ATOM 668 C C . LEU A 1 92 ? 5.898 6.023 -12.589 1.00 98.12 92 LEU A C 1
ATOM 670 O O . LEU A 1 92 ? 5.122 5.828 -11.658 1.00 98.12 92 LEU A O 1
ATOM 674 N N . THR A 1 93 ? 5.552 5.827 -13.857 1.00 98.25 93 THR A N 1
ATOM 675 C CA . THR A 1 93 ? 4.267 5.251 -14.258 1.00 98.25 93 THR A CA 1
ATOM 676 C C . THR A 1 93 ? 4.497 3.902 -14.916 1.00 98.25 93 THR A C 1
ATOM 678 O O . THR A 1 93 ? 5.254 3.794 -15.880 1.00 98.25 93 THR A O 1
ATOM 681 N N . VAL A 1 94 ? 3.818 2.877 -14.415 1.00 98.81 94 VAL A N 1
ATOM 682 C CA . VAL A 1 94 ? 3.732 1.580 -15.082 1.00 98.81 94 VAL A CA 1
ATOM 683 C C . VAL A 1 94 ? 2.261 1.229 -15.224 1.00 98.81 94 VAL A C 1
ATOM 685 O O . VAL A 1 94 ? 1.534 1.214 -14.231 1.00 98.81 94 VAL A O 1
ATOM 688 N N . SER A 1 95 ? 1.788 0.969 -16.441 1.00 98.81 95 SER A N 1
ATOM 689 C CA . SER A 1 95 ? 0.401 0.536 -16.618 1.00 98.81 95 SER A CA 1
ATOM 690 C C . SER A 1 95 ? 0.196 -0.497 -17.710 1.00 98.81 95 SER A C 1
ATOM 692 O O . SER A 1 95 ? 0.922 -0.523 -18.704 1.00 98.81 95 SER A O 1
ATOM 694 N N . ASN A 1 96 ? -0.789 -1.375 -17.512 1.00 98.88 96 ASN A N 1
ATOM 695 C CA . ASN A 1 96 ? -1.114 -2.482 -18.417 1.00 98.88 96 ASN A CA 1
ATOM 696 C C . ASN A 1 96 ? 0.138 -3.283 -18.811 1.00 98.88 96 ASN A C 1
ATOM 698 O O . ASN A 1 96 ? 0.365 -3.553 -19.989 1.00 98.88 96 ASN A O 1
ATOM 702 N N . SER A 1 97 ? 1.021 -3.545 -17.850 1.00 98.88 97 SER A N 1
ATOM 703 C CA . SER A 1 97 ? 2.364 -4.052 -18.132 1.00 98.88 97 SER A CA 1
ATOM 704 C C . SER A 1 97 ? 2.752 -5.181 -17.192 1.00 98.88 97 SER A C 1
ATOM 706 O O . SER A 1 97 ? 2.334 -5.208 -16.035 1.00 98.88 97 SER A O 1
ATOM 708 N N . ASN A 1 98 ? 3.611 -6.069 -17.686 1.00 98.88 98 ASN A N 1
ATOM 709 C CA . ASN A 1 98 ? 4.217 -7.139 -16.904 1.00 98.88 98 ASN A CA 1
ATOM 710 C C . ASN A 1 98 ? 5.717 -6.877 -16.776 1.00 98.88 98 ASN A C 1
ATOM 712 O O . ASN A 1 98 ? 6.412 -6.751 -17.787 1.00 98.88 98 ASN A O 1
ATOM 716 N N . LEU A 1 99 ? 6.212 -6.803 -15.543 1.00 98.88 99 LEU A N 1
ATOM 717 C CA . LEU A 1 99 ? 7.634 -6.680 -15.236 1.00 98.88 99 LEU A CA 1
ATOM 718 C C . LEU A 1 99 ? 8.081 -7.955 -14.519 1.00 98.88 99 LEU A C 1
ATOM 720 O O . LEU A 1 99 ? 7.511 -8.320 -13.493 1.00 98.88 99 LEU A O 1
ATOM 724 N N . THR A 1 100 ? 9.077 -8.644 -15.071 1.00 98.88 100 THR A N 1
ATOM 725 C CA . THR A 1 100 ? 9.579 -9.917 -14.541 1.00 98.88 100 THR A CA 1
ATOM 726 C C . THR A 1 100 ? 11.080 -9.840 -14.292 1.00 98.88 100 THR A C 1
ATOM 728 O O . THR A 1 100 ? 11.837 -9.480 -15.191 1.00 98.88 100 THR A O 1
ATOM 731 N N . ALA A 1 101 ? 11.499 -10.220 -13.090 1.00 98.75 101 ALA A N 1
ATOM 732 C CA . ALA A 1 101 ? 12.877 -10.522 -12.732 1.00 98.75 101 ALA A CA 1
ATOM 733 C C . ALA A 1 101 ? 12.963 -12.035 -12.510 1.00 98.75 101 ALA A C 1
ATOM 735 O O . ALA A 1 101 ? 12.331 -12.589 -11.611 1.00 98.75 101 ALA A O 1
ATOM 736 N N . THR A 1 102 ? 13.669 -12.740 -13.394 1.00 98.31 102 THR A N 1
ATOM 737 C CA . THR A 1 102 ? 13.608 -14.208 -13.408 1.00 98.31 102 THR A CA 1
ATOM 738 C C . THR A 1 102 ? 14.344 -14.797 -12.211 1.00 98.31 102 THR A C 1
ATOM 740 O O . THR A 1 102 ? 13.874 -15.785 -11.646 1.00 98.31 102 THR A O 1
ATOM 743 N N . SER A 1 103 ? 15.503 -14.238 -11.849 1.00 97.44 103 SER A N 1
ATOM 744 C CA . SER A 1 103 ? 16.384 -14.732 -10.775 1.00 97.44 103 SER A CA 1
ATOM 745 C C . SER A 1 103 ? 16.625 -13.742 -9.644 1.00 97.44 103 SER A C 1
ATOM 747 O O . SER A 1 103 ? 17.201 -14.152 -8.643 1.00 97.44 103 SER A O 1
ATOM 749 N N . GLY A 1 104 ? 16.262 -12.474 -9.826 1.00 98.12 104 GLY A N 1
ATOM 750 C CA . GLY A 1 104 ? 16.577 -11.404 -8.886 1.00 98.12 104 GLY A CA 1
ATOM 751 C C . GLY A 1 104 ? 15.364 -10.558 -8.537 1.00 98.12 104 GLY A C 1
ATOM 752 O O . GLY A 1 104 ? 14.220 -11.010 -8.628 1.00 98.12 104 GLY A O 1
ATOM 753 N N . ASP A 1 105 ? 15.642 -9.316 -8.170 1.00 98.88 105 ASP A N 1
ATOM 754 C CA . ASP A 1 105 ? 14.672 -8.418 -7.559 1.00 98.88 105 ASP A CA 1
ATOM 755 C C . ASP A 1 105 ? 14.013 -7.490 -8.582 1.00 98.88 105 ASP A C 1
ATOM 757 O O . ASP A 1 105 ? 14.577 -7.163 -9.634 1.00 98.88 105 ASP A O 1
ATOM 761 N N . ILE A 1 106 ? 12.832 -6.983 -8.230 1.00 98.94 106 ILE A N 1
ATOM 762 C CA . ILE A 1 106 ? 12.215 -5.832 -8.892 1.00 98.94 106 ILE A CA 1
ATOM 763 C C . ILE A 1 106 ? 12.294 -4.624 -7.959 1.00 98.94 106 ILE A C 1
ATOM 765 O O . ILE A 1 106 ? 11.739 -4.638 -6.865 1.00 98.94 106 ILE A O 1
ATOM 769 N N . SER A 1 107 ? 12.914 -3.536 -8.412 1.00 98.88 107 SER A N 1
ATOM 770 C CA . SER A 1 107 ? 12.987 -2.275 -7.669 1.00 98.88 107 SER A CA 1
ATOM 771 C C . SER A 1 107 ? 12.411 -1.128 -8.489 1.00 98.88 107 SER A C 1
ATOM 773 O O . SER A 1 107 ? 12.948 -0.754 -9.531 1.00 98.88 107 SER A O 1
ATOM 775 N N . LEU A 1 108 ? 11.299 -0.565 -8.025 1.00 98.94 108 LEU A N 1
ATOM 776 C CA . LEU A 1 108 ? 10.606 0.555 -8.652 1.00 98.94 108 LEU A CA 1
ATOM 777 C C . LEU A 1 108 ? 10.695 1.775 -7.744 1.00 98.94 108 LEU A C 1
ATOM 779 O O . LEU A 1 108 ? 10.323 1.722 -6.573 1.00 98.94 108 LEU A O 1
ATOM 783 N N . SER A 1 109 ? 11.152 2.904 -8.272 1.00 98.75 109 SER A N 1
ATOM 784 C CA . SER A 1 109 ? 11.214 4.139 -7.494 1.00 98.75 109 SER A CA 1
ATOM 785 C C . SER A 1 109 ? 10.899 5.380 -8.313 1.00 98.75 109 SER A C 1
ATOM 787 O O . SER A 1 109 ? 11.284 5.503 -9.475 1.00 98.75 109 SER A O 1
ATOM 789 N N . GLY A 1 110 ? 10.170 6.299 -7.686 1.00 97.94 110 GLY A N 1
ATOM 790 C CA . GLY A 1 110 ? 9.727 7.549 -8.284 1.00 97.94 110 GLY A CA 1
ATOM 791 C C . GLY A 1 110 ? 9.685 8.670 -7.252 1.00 97.94 110 GLY A C 1
ATOM 792 O O . GLY A 1 110 ? 8.976 8.575 -6.248 1.00 97.94 110 GLY A O 1
ATOM 793 N N . HIS A 1 111 ? 10.420 9.744 -7.514 1.00 96.69 111 HIS A N 1
ATOM 794 C CA . HIS A 1 111 ? 10.342 11.004 -6.796 1.00 96.69 111 HIS A CA 1
ATOM 795 C C . HIS A 1 111 ? 9.885 12.099 -7.757 1.00 96.69 111 HIS A C 1
ATOM 797 O O . HIS A 1 111 ? 10.592 12.460 -8.697 1.00 96.69 111 HIS A O 1
ATOM 803 N N . ASN A 1 112 ? 8.693 12.648 -7.520 1.00 94.06 112 ASN A N 1
ATOM 804 C CA . ASN A 1 112 ? 8.245 13.837 -8.237 1.00 94.06 112 ASN A CA 1
ATOM 805 C C . ASN A 1 112 ? 8.397 15.059 -7.320 1.00 94.06 112 ASN A C 1
ATOM 807 O O . ASN A 1 112 ? 7.630 15.160 -6.362 1.00 94.06 112 ASN A O 1
ATOM 811 N N . PRO A 1 113 ? 9.334 15.990 -7.592 1.00 93.88 113 PRO A N 1
ATOM 812 C CA . PRO A 1 113 ? 9.628 17.119 -6.707 1.00 93.88 113 PRO A CA 1
ATOM 813 C C . PRO A 1 113 ? 8.583 18.247 -6.771 1.00 93.88 113 PRO A C 1
ATOM 815 O O . PRO A 1 113 ? 8.674 19.215 -6.014 1.00 93.88 113 PRO A O 1
ATOM 818 N N . SER A 1 114 ? 7.596 18.158 -7.669 1.00 91.75 114 SER A N 1
ATOM 819 C CA . SER A 1 114 ? 6.526 19.152 -7.778 1.00 91.75 114 SER A CA 1
ATOM 820 C C . SER A 1 114 ? 5.614 19.135 -6.549 1.00 91.75 114 SER A C 1
ATOM 822 O O . SER A 1 114 ? 5.266 18.082 -6.026 1.00 91.75 114 SER A O 1
ATOM 824 N N . SER A 1 115 ? 5.171 20.316 -6.112 1.00 90.50 115 SER A N 1
ATOM 825 C CA . SER A 1 115 ? 4.146 20.476 -5.071 1.00 90.50 115 SER A CA 1
ATOM 826 C C . SER A 1 115 ? 2.710 20.419 -5.616 1.00 90.50 115 SER A C 1
ATOM 828 O O . SER A 1 115 ? 1.760 20.638 -4.866 1.00 90.50 115 SER A O 1
ATOM 830 N N . GLY A 1 116 ? 2.541 20.165 -6.918 1.00 90.25 116 GLY A N 1
ATOM 831 C CA . GLY A 1 116 ? 1.242 20.091 -7.584 1.00 90.25 116 GLY A CA 1
ATOM 832 C C . GLY A 1 116 ? 0.507 18.759 -7.391 1.00 90.25 116 GLY A C 1
ATOM 833 O O . GLY A 1 116 ? 0.761 17.998 -6.458 1.00 90.25 116 GLY A O 1
ATOM 834 N N . GLN A 1 117 ? -0.422 18.480 -8.308 1.00 90.81 117 GLN A N 1
ATOM 835 C CA . GLN A 1 117 ? -1.155 17.212 -8.417 1.00 90.81 117 GLN A CA 1
ATOM 836 C C . GLN A 1 117 ? -0.275 16.147 -9.080 1.00 90.81 117 GLN A C 1
ATOM 838 O O . GLN A 1 117 ? -0.372 15.896 -10.279 1.00 90.81 117 GLN A O 1
ATOM 843 N N . VAL A 1 118 ? 0.652 15.585 -8.309 1.00 92.25 118 VAL A N 1
ATOM 844 C CA . VAL A 1 118 ? 1.645 14.624 -8.799 1.00 92.25 118 VAL A CA 1
ATOM 845 C C . VAL A 1 118 ? 1.800 13.450 -7.847 1.00 92.25 118 VAL A C 1
ATOM 847 O O . VAL A 1 118 ? 1.637 13.599 -6.640 1.00 92.25 118 VAL A O 1
ATOM 850 N N . THR A 1 119 ? 2.163 12.301 -8.406 1.00 94.88 119 THR A N 1
ATOM 851 C CA . THR A 1 119 ? 2.413 11.054 -7.676 1.00 94.88 119 THR A CA 1
ATOM 852 C C . THR A 1 119 ? 3.881 10.656 -7.792 1.00 94.88 119 THR A C 1
ATOM 854 O O . THR A 1 119 ? 4.523 10.983 -8.789 1.00 94.88 119 THR A O 1
ATOM 857 N N . GLY A 1 120 ? 4.429 9.948 -6.804 1.00 97.00 120 GLY A N 1
ATOM 858 C CA . GLY A 1 120 ? 5.770 9.362 -6.913 1.00 97.00 120 GLY A CA 1
ATOM 859 C C . GLY A 1 120 ? 5.781 8.172 -7.878 1.00 97.00 120 GLY A C 1
ATOM 860 O O . GLY A 1 120 ? 6.363 8.246 -8.959 1.00 97.00 120 GLY A O 1
ATOM 861 N N . VAL A 1 121 ? 5.074 7.099 -7.516 1.00 98.75 121 VAL A N 1
ATOM 862 C CA . VAL A 1 121 ? 4.907 5.877 -8.317 1.00 98.75 121 VAL A CA 1
ATOM 863 C C . VAL A 1 121 ? 3.422 5.581 -8.542 1.00 98.75 121 VAL A C 1
ATOM 865 O O . VAL A 1 121 ? 2.642 5.536 -7.595 1.00 98.75 121 VAL A O 1
ATOM 868 N N . ASN A 1 122 ? 3.029 5.340 -9.790 1.00 98.38 122 ASN A N 1
ATOM 869 C CA . ASN A 1 122 ? 1.673 4.942 -10.162 1.00 98.38 122 ASN A CA 1
ATOM 870 C C . ASN A 1 122 ? 1.705 3.609 -10.919 1.00 98.38 122 ASN A C 1
ATOM 872 O O . ASN A 1 122 ? 2.233 3.556 -12.034 1.00 98.38 122 ASN A O 1
ATOM 876 N N . LEU A 1 123 ? 1.137 2.556 -10.326 1.00 98.88 123 LEU A N 1
ATOM 877 C CA . LEU A 1 123 ? 1.006 1.235 -10.944 1.00 98.88 123 LEU A CA 1
ATOM 878 C C . LEU A 1 123 ? -0.474 0.927 -11.203 1.00 98.88 123 LEU A C 1
ATOM 880 O O . LEU A 1 123 ? -1.271 0.901 -10.265 1.00 98.88 123 LEU A O 1
ATOM 884 N N . ALA A 1 124 ? -0.838 0.674 -12.462 1.00 98.81 124 ALA A N 1
ATOM 885 C CA . ALA A 1 124 ? -2.224 0.392 -12.845 1.00 98.81 124 ALA A CA 1
ATOM 886 C C . ALA A 1 124 ? -2.348 -0.796 -13.812 1.00 98.81 124 ALA A C 1
ATOM 888 O O . ALA A 1 124 ? -1.837 -0.727 -14.927 1.00 98.81 124 ALA A O 1
ATOM 889 N N . ASN A 1 125 ? -3.057 -1.860 -13.429 1.00 98.88 125 ASN A N 1
ATOM 890 C CA . ASN A 1 125 ? -3.130 -3.126 -14.171 1.00 98.88 125 ASN A CA 1
ATOM 891 C C . ASN A 1 125 ? -1.723 -3.694 -14.429 1.00 98.88 125 ASN A C 1
ATOM 893 O O . ASN A 1 125 ? -1.293 -3.847 -15.575 1.00 98.88 125 ASN A O 1
ATOM 897 N N . VAL A 1 126 ? -0.966 -3.907 -13.352 1.00 98.88 126 VAL A N 1
ATOM 898 C CA . VAL A 1 126 ? 0.449 -4.296 -13.418 1.00 98.88 126 VAL A CA 1
ATOM 899 C C . VAL A 1 126 ? 0.672 -5.614 -12.704 1.00 98.88 126 VAL A C 1
ATOM 901 O O . VAL A 1 126 ? 0.195 -5.805 -11.586 1.00 98.88 126 VAL A O 1
ATOM 904 N N . GLN A 1 127 ? 1.468 -6.483 -13.320 1.00 98.88 127 GLN A N 1
ATOM 905 C CA . GLN A 1 127 ? 2.045 -7.639 -12.650 1.00 98.88 127 GLN A CA 1
ATOM 906 C C . GLN A 1 127 ? 3.548 -7.433 -12.455 1.00 98.88 127 GLN A C 1
ATOM 908 O O . GLN A 1 127 ? 4.281 -7.204 -13.419 1.00 98.88 127 GLN A O 1
ATOM 913 N N . LEU A 1 128 ? 4.001 -7.538 -11.207 1.00 98.94 128 LEU A N 1
ATOM 914 C CA . LEU A 1 128 ? 5.411 -7.607 -10.833 1.00 98.94 128 LEU A CA 1
ATOM 915 C C . LEU A 1 128 ? 5.718 -9.041 -10.398 1.00 98.94 128 LEU A C 1
ATOM 917 O O . LEU A 1 128 ? 5.102 -9.543 -9.456 1.00 98.94 128 LEU A O 1
ATOM 921 N N . ASN A 1 129 ? 6.639 -9.707 -11.090 1.00 98.81 129 ASN A N 1
ATOM 922 C CA . ASN A 1 129 ? 7.017 -11.088 -10.805 1.00 98.81 129 ASN A CA 1
ATOM 923 C C . ASN A 1 129 ? 8.520 -11.197 -10.522 1.00 98.81 129 ASN A C 1
ATOM 925 O O . ASN A 1 129 ? 9.330 -11.177 -11.447 1.00 98.81 129 ASN A O 1
ATOM 929 N N . ALA A 1 130 ? 8.860 -11.340 -9.246 1.00 98.56 130 ALA A N 1
ATOM 930 C CA . ALA A 1 130 ? 10.192 -11.636 -8.736 1.00 98.56 130 ALA A CA 1
ATOM 931 C C . ALA A 1 130 ? 10.136 -12.950 -7.939 1.00 98.56 130 ALA A C 1
ATOM 933 O O . ALA A 1 130 ? 10.503 -13.004 -6.775 1.00 98.56 130 ALA A O 1
ATOM 934 N N . SER A 1 131 ? 9.625 -14.030 -8.544 1.00 92.81 131 SER A N 1
ATOM 935 C CA . SER A 1 131 ? 9.357 -15.313 -7.855 1.00 92.81 131 SER A CA 1
ATOM 936 C C . SER A 1 131 ? 10.545 -15.979 -7.130 1.00 92.81 131 SER A C 1
ATOM 938 O O . SER A 1 131 ? 10.345 -16.997 -6.474 1.00 92.81 131 SER A O 1
ATOM 940 N N . ARG A 1 132 ? 11.764 -15.445 -7.273 1.00 96.88 132 ARG A N 1
ATOM 941 C CA . ARG A 1 132 ? 13.000 -15.891 -6.605 1.00 96.88 132 ARG A CA 1
ATOM 942 C C . ARG A 1 132 ? 13.762 -14.743 -5.924 1.00 96.88 132 ARG A C 1
ATOM 944 O O . ARG A 1 132 ? 14.954 -14.879 -5.667 1.00 96.88 132 ARG A O 1
ATOM 951 N N . GLY A 1 133 ? 13.103 -13.610 -5.709 1.00 98.31 133 GLY A N 1
ATOM 952 C CA . GLY A 1 133 ? 13.694 -12.407 -5.138 1.00 98.31 133 GLY A CA 1
ATOM 953 C C . GLY A 1 133 ? 12.640 -11.509 -4.501 1.00 98.31 133 GLY A C 1
ATOM 954 O O . GLY A 1 133 ? 11.515 -11.938 -4.218 1.00 98.31 133 GLY A O 1
ATOM 955 N N . ASP A 1 134 ? 13.025 -10.256 -4.307 1.00 98.88 134 ASP A N 1
ATOM 956 C CA . ASP A 1 134 ? 12.241 -9.247 -3.609 1.00 98.88 134 ASP A CA 1
ATOM 957 C C . ASP A 1 134 ? 11.550 -8.282 -4.578 1.00 98.88 134 ASP A C 1
ATOM 959 O O . ASP A 1 134 ? 11.940 -8.101 -5.737 1.00 98.88 134 ASP A O 1
ATOM 963 N N . ILE A 1 135 ? 10.523 -7.593 -4.082 1.00 98.94 135 ILE A N 1
ATOM 964 C CA . ILE A 1 135 ? 9.882 -6.480 -4.783 1.00 98.94 135 ILE A CA 1
ATOM 965 C C . ILE A 1 135 ? 9.912 -5.245 -3.890 1.00 98.94 135 ILE A C 1
ATOM 967 O O . ILE A 1 135 ? 9.342 -5.230 -2.803 1.00 98.94 135 ILE A O 1
ATOM 971 N N . THR A 1 136 ? 10.522 -4.166 -4.372 1.00 98.94 136 THR A N 1
ATOM 972 C CA . THR A 1 136 ? 10.547 -2.871 -3.684 1.00 98.94 136 THR A CA 1
ATOM 973 C C . THR A 1 136 ? 9.844 -1.797 -4.508 1.00 98.94 136 THR A C 1
ATOM 975 O O . THR A 1 136 ? 10.119 -1.643 -5.698 1.00 98.94 136 THR A O 1
ATOM 978 N N . VAL A 1 137 ? 8.965 -1.013 -3.877 1.00 98.94 137 VAL A N 1
ATOM 979 C CA . VAL A 1 137 ? 8.299 0.146 -4.491 1.00 98.94 137 VAL A CA 1
ATOM 980 C C . VAL A 1 137 ? 8.425 1.377 -3.596 1.00 98.94 137 VAL A C 1
ATOM 982 O O . VAL A 1 137 ? 7.814 1.445 -2.534 1.00 98.94 137 VAL A O 1
ATOM 985 N N . ASN A 1 138 ? 9.170 2.385 -4.050 1.00 98.88 138 ASN A N 1
ATOM 986 C CA . ASN A 1 138 ? 9.410 3.625 -3.309 1.00 98.88 138 ASN A CA 1
ATOM 987 C C . ASN A 1 138 ? 8.874 4.839 -4.072 1.00 98.88 138 ASN A C 1
ATOM 989 O O . ASN A 1 138 ? 9.467 5.273 -5.059 1.00 98.88 138 ASN A O 1
ATOM 993 N N . GLY A 1 139 ? 7.772 5.419 -3.606 1.00 98.69 139 GLY A N 1
ATOM 994 C CA . GLY A 1 139 ? 7.156 6.588 -4.227 1.00 98.69 139 GLY A CA 1
ATOM 995 C C . GLY A 1 139 ? 7.067 7.771 -3.279 1.00 98.69 139 GLY A C 1
ATOM 996 O O . GLY A 1 139 ? 6.459 7.680 -2.216 1.00 98.69 139 GLY A O 1
ATOM 997 N N . THR A 1 140 ? 7.649 8.905 -3.658 1.00 98.19 140 THR A N 1
ATOM 998 C CA . THR A 1 140 ? 7.645 10.106 -2.813 1.00 98.19 140 THR A CA 1
ATOM 999 C C . THR A 1 140 ? 7.331 11.363 -3.611 1.00 98.19 140 THR A C 1
ATOM 1001 O O . THR A 1 140 ? 7.686 11.491 -4.784 1.00 98.19 140 THR A O 1
ATOM 1004 N N . THR A 1 141 ? 6.661 12.319 -2.976 1.00 95.00 141 THR A N 1
ATOM 1005 C CA . THR A 1 141 ? 6.413 13.637 -3.562 1.00 95.00 141 THR A CA 1
ATOM 1006 C C . THR A 1 141 ? 6.078 14.669 -2.477 1.00 95.00 141 THR A C 1
ATOM 1008 O O . THR A 1 141 ? 5.395 14.338 -1.509 1.00 95.00 141 THR A O 1
ATOM 1011 N N . PRO A 1 142 ? 6.500 15.943 -2.598 1.00 93.69 142 PRO A N 1
ATOM 1012 C CA . PRO A 1 142 ? 5.936 17.019 -1.789 1.00 93.69 142 PRO A CA 1
ATOM 1013 C C . PRO A 1 142 ? 4.560 17.472 -2.312 1.00 93.69 142 PRO A C 1
ATOM 1015 O O . PRO A 1 142 ? 3.988 18.419 -1.768 1.00 93.69 142 PRO A O 1
ATOM 1018 N N . GLY A 1 143 ? 4.063 16.845 -3.380 1.00 90.81 143 GLY A N 1
ATOM 1019 C CA . GLY A 1 143 ? 2.782 17.103 -4.005 1.00 90.81 143 GLY A CA 1
ATOM 1020 C C . GLY A 1 143 ? 1.584 16.670 -3.176 1.00 90.81 143 GLY A C 1
ATOM 1021 O O . GLY A 1 143 ? 1.683 16.113 -2.076 1.00 90.81 143 GLY A O 1
ATOM 1022 N N . ILE A 1 144 ? 0.422 16.976 -3.742 1.00 89.06 144 ILE A N 1
ATOM 1023 C CA . ILE A 1 144 ? -0.868 16.815 -3.079 1.00 89.06 144 ILE A CA 1
ATOM 1024 C C . ILE A 1 144 ? -1.585 15.510 -3.450 1.00 89.06 144 ILE A C 1
ATOM 1026 O O . ILE A 1 144 ? -2.692 15.292 -2.972 1.00 89.06 144 ILE A O 1
ATOM 1030 N N . TRP A 1 145 ? -0.984 14.659 -4.290 1.00 91.62 145 TRP A N 1
ATOM 1031 C CA . TRP A 1 145 ? -1.432 13.281 -4.537 1.00 91.62 145 TRP A CA 1
ATOM 1032 C C . TRP A 1 145 ? -0.500 12.270 -3.859 1.00 91.62 145 TRP A C 1
ATOM 1034 O O . TRP A 1 145 ? 0.486 12.645 -3.232 1.00 91.62 145 TRP A O 1
ATOM 1044 N N . SER A 1 146 ? -0.844 10.986 -3.948 1.00 94.44 146 SER A N 1
ATOM 1045 C CA . SER A 1 146 ? -0.172 9.893 -3.246 1.00 94.44 146 SER A CA 1
ATOM 1046 C C . SER A 1 146 ? 1.300 9.751 -3.638 1.00 94.44 146 SER A C 1
ATOM 1048 O O . SER A 1 146 ? 1.673 9.975 -4.787 1.00 94.44 146 SER A O 1
ATOM 1050 N N . GLY A 1 147 ? 2.129 9.293 -2.701 1.00 97.06 147 GLY A N 1
ATOM 1051 C CA . GLY A 1 147 ? 3.481 8.835 -3.000 1.00 97.06 147 GLY A CA 1
ATOM 1052 C C . GLY A 1 147 ? 3.449 7.589 -3.881 1.00 97.06 147 GLY A C 1
ATOM 1053 O O . GLY A 1 147 ? 4.130 7.554 -4.902 1.00 97.06 147 GLY A O 1
ATOM 1054 N N . VAL A 1 148 ? 2.596 6.618 -3.543 1.00 98.69 148 VAL A N 1
ATOM 1055 C CA . VAL A 1 148 ? 2.388 5.377 -4.304 1.00 98.69 148 VAL A CA 1
ATOM 1056 C C . VAL A 1 148 ? 0.895 5.124 -4.501 1.00 98.69 148 VAL A C 1
ATOM 1058 O O . VAL A 1 148 ? 0.117 5.211 -3.548 1.00 98.69 148 VAL A O 1
ATOM 1061 N N . ILE A 1 149 ? 0.505 4.779 -5.729 1.00 98.12 149 ILE A N 1
ATOM 1062 C CA . ILE A 1 149 ? -0.839 4.298 -6.068 1.00 98.12 149 ILE A CA 1
ATOM 1063 C C . ILE A 1 149 ? -0.732 2.891 -6.649 1.00 98.12 149 ILE A C 1
ATOM 1065 O O . ILE A 1 149 ? 0.018 2.667 -7.604 1.00 98.12 149 ILE A O 1
ATOM 1069 N N . PHE A 1 150 ? -1.531 1.981 -6.103 1.00 98.75 150 PHE A N 1
ATOM 1070 C CA . PHE A 1 150 ? -1.834 0.688 -6.697 1.00 98.75 150 PHE A CA 1
ATOM 1071 C C . PHE A 1 150 ? -3.279 0.676 -7.190 1.00 98.75 150 PHE A C 1
ATOM 1073 O O . PHE A 1 150 ? -4.187 1.138 -6.497 1.00 98.75 150 PHE A O 1
ATOM 1080 N N . ASN A 1 151 ? -3.468 0.212 -8.422 1.00 98.38 151 ASN A N 1
ATOM 1081 C CA . ASN A 1 151 ? -4.773 0.008 -9.026 1.00 98.38 151 ASN A CA 1
ATOM 1082 C C . ASN A 1 151 ? -4.772 -1.275 -9.860 1.00 98.38 151 ASN A C 1
ATOM 1084 O O . ASN A 1 151 ? -4.269 -1.275 -10.982 1.00 98.38 151 ASN A O 1
ATOM 1088 N N . ASN A 1 152 ? -5.338 -2.358 -9.337 1.00 98.81 152 ASN A N 1
ATOM 1089 C CA . ASN A 1 152 ? -5.297 -3.684 -9.961 1.00 98.81 152 ASN A CA 1
ATOM 1090 C C . ASN A 1 152 ? -3.865 -4.213 -10.155 1.00 98.81 152 ASN A C 1
ATOM 1092 O O . ASN A 1 152 ? -3.429 -4.520 -11.269 1.00 98.81 152 ASN A O 1
ATOM 1096 N N . VAL A 1 153 ? -3.102 -4.265 -9.070 1.00 98.88 153 VAL A N 1
ATOM 1097 C CA . VAL A 1 153 ? -1.700 -4.678 -9.046 1.00 98.88 153 VAL A CA 1
ATOM 1098 C C . VAL A 1 153 ? -1.563 -6.073 -8.456 1.00 98.88 153 VAL A C 1
ATOM 1100 O O . VAL A 1 153 ? -2.131 -6.398 -7.419 1.00 98.88 153 VAL A O 1
ATOM 1103 N N . THR A 1 154 ? -0.755 -6.908 -9.099 1.00 98.94 154 THR A N 1
ATOM 1104 C CA . THR A 1 154 ? -0.314 -8.185 -8.537 1.00 98.94 154 THR A CA 1
ATOM 1105 C C . THR A 1 154 ? 1.194 -8.157 -8.322 1.00 98.94 154 THR A C 1
ATOM 1107 O O . THR A 1 154 ? 1.941 -7.884 -9.260 1.00 98.94 154 THR A O 1
ATOM 1110 N N . MET A 1 155 ? 1.648 -8.459 -7.106 1.00 98.88 155 MET A N 1
ATOM 1111 C CA . MET A 1 155 ? 3.068 -8.607 -6.773 1.00 98.88 155 MET A CA 1
ATOM 1112 C C . MET A 1 155 ? 3.341 -10.019 -6.264 1.00 98.88 155 MET A C 1
ATOM 1114 O O . MET A 1 155 ? 2.732 -10.460 -5.287 1.00 98.88 155 MET A O 1
ATOM 1118 N N . LEU A 1 156 ? 4.253 -10.716 -6.937 1.00 98.81 156 LEU A N 1
ATOM 1119 C CA . LEU A 1 156 ? 4.664 -12.081 -6.620 1.00 98.81 156 LEU A CA 1
ATOM 1120 C C . LEU A 1 156 ? 6.171 -12.090 -6.353 1.00 98.81 156 LEU A C 1
ATOM 1122 O O . LEU A 1 156 ? 6.957 -12.099 -7.301 1.00 98.81 156 LEU A O 1
ATOM 1126 N N . ALA A 1 157 ? 6.553 -12.051 -5.080 1.00 98.75 157 ALA A N 1
ATOM 1127 C CA . ALA A 1 157 ? 7.921 -12.298 -4.631 1.00 98.75 157 ALA A CA 1
ATOM 1128 C C . ALA A 1 157 ? 8.097 -13.790 -4.292 1.00 98.75 157 ALA A C 1
ATOM 1130 O O . ALA A 1 157 ? 7.140 -14.573 -4.364 1.00 98.75 157 ALA A O 1
ATOM 1131 N N . ASP A 1 158 ? 9.310 -14.199 -3.927 1.00 98.25 158 ASP A N 1
ATOM 1132 C CA . ASP A 1 158 ? 9.547 -15.548 -3.409 1.00 98.25 158 ASP A CA 1
ATOM 1133 C C . ASP A 1 158 ? 8.698 -15.800 -2.138 1.00 98.25 158 ASP A C 1
ATOM 1135 O O . ASP A 1 158 ? 8.691 -15.011 -1.192 1.00 98.25 158 ASP A O 1
ATOM 1139 N N . ARG A 1 159 ? 7.936 -16.900 -2.125 1.00 96.44 159 ARG A N 1
ATOM 1140 C CA . ARG A 1 159 ? 7.017 -17.270 -1.032 1.00 96.44 159 ARG A CA 1
ATOM 1141 C C . ARG A 1 159 ? 7.723 -17.786 0.211 1.00 96.44 159 ARG A C 1
ATOM 1143 O O . ARG A 1 159 ? 7.148 -17.714 1.295 1.00 96.44 159 ARG A O 1
ATOM 1150 N N . ASP A 1 160 ? 8.918 -18.329 0.037 1.00 96.75 160 ASP A N 1
ATOM 1151 C CA . ASP A 1 160 ? 9.669 -18.990 1.093 1.00 96.75 160 ASP A CA 1
ATOM 1152 C C . ASP A 1 160 ? 10.681 -18.032 1.733 1.00 96.75 160 ASP A C 1
ATOM 1154 O O . ASP A 1 160 ? 10.987 -18.169 2.919 1.00 96.75 160 ASP A O 1
ATOM 1158 N N . ALA A 1 161 ? 11.181 -17.052 0.971 1.00 97.19 161 ALA A N 1
ATOM 1159 C CA . ALA A 1 161 ? 12.232 -16.145 1.437 1.00 97.19 161 ALA A CA 1
ATOM 1160 C C . ALA A 1 161 ? 12.091 -14.671 1.021 1.00 97.19 161 ALA A C 1
ATOM 1162 O O . ALA A 1 161 ? 12.792 -13.841 1.594 1.00 97.19 161 ALA A O 1
ATOM 1163 N N . GLY A 1 162 ? 11.242 -14.347 0.045 1.00 98.25 162 GLY A N 1
ATOM 1164 C CA . GLY A 1 162 ? 11.199 -13.018 -0.563 1.00 98.25 162 GLY A CA 1
ATOM 1165 C C . GLY A 1 162 ? 10.366 -12.015 0.223 1.00 98.25 162 GLY A C 1
ATOM 1166 O O . GLY A 1 162 ? 9.391 -12.370 0.896 1.00 98.25 162 GLY A O 1
ATOM 1167 N N . ASP A 1 163 ? 10.722 -10.745 0.068 1.00 98.81 163 ASP A N 1
ATOM 1168 C CA . ASP A 1 163 ? 10.054 -9.613 0.689 1.00 98.81 163 ASP A CA 1
ATOM 1169 C C . ASP A 1 163 ? 9.349 -8.714 -0.341 1.00 98.81 163 ASP A C 1
ATOM 1171 O O . ASP A 1 163 ? 9.843 -8.456 -1.441 1.00 98.81 163 ASP A O 1
ATOM 1175 N N . ILE A 1 164 ? 8.202 -8.149 0.048 1.00 98.94 164 ILE A N 1
ATOM 1176 C CA . ILE A 1 164 ? 7.599 -6.993 -0.632 1.00 98.94 164 ILE A CA 1
ATOM 1177 C C . ILE A 1 164 ? 7.723 -5.773 0.277 1.00 98.94 164 ILE A C 1
ATOM 1179 O O . ILE A 1 164 ? 7.100 -5.718 1.333 1.00 98.94 164 ILE A O 1
ATOM 1183 N N . ASN A 1 165 ? 8.480 -4.761 -0.143 1.00 98.94 165 ASN A N 1
ATOM 1184 C CA . ASN A 1 165 ? 8.705 -3.536 0.623 1.00 98.94 165 ASN A CA 1
ATOM 1185 C C . ASN A 1 165 ? 8.159 -2.317 -0.129 1.00 98.94 165 ASN A C 1
ATOM 1187 O O . ASN A 1 165 ? 8.622 -1.975 -1.214 1.00 98.94 165 ASN A O 1
ATOM 1191 N N . VAL A 1 166 ? 7.181 -1.628 0.455 1.00 98.94 166 VAL A N 1
ATOM 1192 C CA . VAL A 1 166 ? 6.552 -0.443 -0.136 1.00 98.94 166 VAL A CA 1
ATOM 1193 C C . VAL A 1 166 ? 6.704 0.750 0.792 1.00 98.94 166 VAL A C 1
ATOM 1195 O O . VAL A 1 166 ? 6.286 0.704 1.949 1.00 98.94 166 VAL A O 1
ATOM 1198 N N . TYR A 1 167 ? 7.240 1.846 0.266 1.00 98.94 167 TYR A N 1
ATOM 1199 C CA . TYR A 1 167 ? 7.294 3.132 0.947 1.00 98.94 167 TYR A CA 1
ATOM 1200 C C . TYR A 1 167 ? 6.605 4.206 0.116 1.00 98.94 167 TYR A C 1
ATOM 1202 O O . TYR A 1 167 ? 6.940 4.423 -1.050 1.00 98.94 167 TYR A O 1
ATOM 1210 N N . ALA A 1 168 ? 5.662 4.905 0.738 1.00 98.69 168 ALA A N 1
ATOM 1211 C CA . ALA A 1 168 ? 4.919 5.977 0.115 1.00 98.69 168 ALA A CA 1
ATOM 1212 C C . ALA A 1 168 ? 4.908 7.229 0.988 1.00 98.69 168 ALA A C 1
ATOM 1214 O O . ALA A 1 168 ? 4.511 7.184 2.153 1.00 98.69 168 ALA A O 1
ATOM 1215 N N . GLU A 1 169 ? 5.276 8.362 0.401 1.00 97.69 169 GLU A N 1
ATOM 1216 C CA . GLU A 1 169 ? 5.242 9.657 1.071 1.00 97.69 169 GLU A CA 1
ATOM 1217 C C . GLU A 1 169 ? 4.582 10.722 0.198 1.00 97.69 169 GLU A C 1
ATOM 1219 O O . GLU A 1 169 ? 4.952 10.906 -0.964 1.00 97.69 169 GLU A O 1
ATOM 1224 N N . SER A 1 170 ? 3.637 11.457 0.777 1.00 94.38 170 SER A N 1
ATOM 1225 C CA . SER A 1 170 ? 3.029 12.639 0.161 1.00 94.38 170 SER A CA 1
ATOM 1226 C C . SER A 1 170 ? 2.789 13.736 1.194 1.00 94.38 170 SER A C 1
ATOM 1228 O O . SER A 1 170 ? 2.932 13.527 2.402 1.00 94.38 170 SER A O 1
ATOM 1230 N N . ARG A 1 171 ? 2.379 14.923 0.734 1.00 88.88 171 ARG A N 1
ATOM 1231 C CA . ARG A 1 171 ? 1.701 15.901 1.600 1.00 88.88 171 ARG A CA 1
ATOM 1232 C C . ARG A 1 171 ? 0.181 15.810 1.497 1.00 88.88 171 ARG A C 1
ATOM 1234 O O . ARG A 1 171 ? -0.501 16.280 2.397 1.00 88.88 171 ARG A O 1
ATOM 1241 N N . GLY A 1 172 ? -0.353 15.230 0.424 1.00 80.06 172 GLY A N 1
ATOM 1242 C CA . GLY A 1 172 ? -1.795 15.125 0.213 1.00 80.06 172 GLY A CA 1
ATOM 1243 C C . GLY A 1 172 ? -2.503 16.481 0.064 1.00 80.06 172 GLY A C 1
ATOM 1244 O O . GLY A 1 172 ? -1.945 17.562 0.309 1.00 80.06 172 GLY A O 1
ATOM 1245 N N . LYS A 1 173 ? -3.770 16.439 -0.355 1.00 72.75 173 LYS A N 1
ATOM 1246 C CA . LYS A 1 173 ? -4.654 17.608 -0.391 1.00 72.75 173 LYS A CA 1
ATOM 1247 C C . LYS A 1 173 ? -5.766 17.430 0.625 1.00 72.75 173 LYS A C 1
ATOM 1249 O O . LYS A 1 173 ? -6.479 16.441 0.634 1.00 72.75 173 LYS A O 1
ATOM 1254 N N . GLY A 1 174 ? -6.000 18.488 1.375 1.00 57.22 174 GLY A N 1
ATOM 1255 C CA . GLY A 1 174 ? -7.121 18.625 2.277 1.00 57.22 174 GLY A CA 1
ATOM 1256 C C . GLY A 1 174 ? -8.478 18.864 1.622 1.00 57.22 174 GLY A C 1
ATOM 1257 O O . GLY A 1 174 ? -9.173 19.751 2.087 1.00 57.22 174 GLY A O 1
ATOM 1258 N N . ASP A 1 175 ? -8.836 18.182 0.534 1.00 59.59 175 ASP A N 1
ATOM 1259 C CA . ASP A 1 175 ? -10.150 18.330 -0.113 1.00 59.59 175 ASP A CA 1
ATOM 1260 C C . ASP A 1 175 ? -10.730 16.955 -0.490 1.00 59.59 175 ASP A C 1
ATOM 1262 O O . ASP A 1 175 ? -10.020 15.954 -0.586 1.00 59.59 175 ASP A O 1
ATOM 1266 N N . THR A 1 176 ? -12.043 16.914 -0.669 1.00 54.91 176 THR A N 1
ATOM 1267 C CA . THR A 1 176 ? -12.929 15.745 -0.611 1.00 54.91 176 THR A CA 1
ATOM 1268 C C . THR A 1 176 ? -12.687 14.642 -1.654 1.00 54.91 176 THR A C 1
ATOM 1270 O O . THR A 1 176 ? -13.160 13.526 -1.433 1.00 54.91 176 THR A O 1
ATOM 1273 N N . TYR A 1 177 ? -11.921 14.875 -2.731 1.00 59.66 177 TYR A N 1
ATOM 1274 C CA . TYR A 1 177 ? -11.829 13.915 -3.852 1.00 59.66 177 TYR A CA 1
ATOM 1275 C C . TYR A 1 177 ? -10.428 13.615 -4.413 1.00 59.66 177 TYR A C 1
ATOM 1277 O O . TYR A 1 177 ? -10.289 12.638 -5.148 1.00 59.66 177 TYR A O 1
ATOM 1285 N N . ASP A 1 178 ? -9.398 14.404 -4.094 1.00 64.25 178 ASP A N 1
ATOM 1286 C CA . ASP A 1 178 ? -8.141 14.363 -4.862 1.00 64.25 178 ASP A CA 1
ATOM 1287 C C . ASP A 1 178 ? -7.140 13.309 -4.343 1.00 64.25 178 ASP A C 1
ATOM 1289 O O . ASP A 1 178 ? -6.648 12.484 -5.113 1.00 64.25 178 ASP A O 1
ATOM 1293 N N . GLU A 1 179 ? -6.851 13.296 -3.039 1.00 75.44 179 GLU A N 1
ATOM 1294 C CA . GLU A 1 179 ? -5.969 12.312 -2.400 1.00 75.44 179 GLU A CA 1
ATOM 1295 C C . GLU A 1 179 ? -6.635 11.742 -1.157 1.00 75.44 179 GLU A C 1
ATOM 1297 O O . GLU A 1 179 ? -7.315 12.453 -0.425 1.00 75.44 179 GLU A O 1
ATOM 1302 N N . LYS A 1 180 ? -6.497 10.428 -0.971 1.00 85.69 180 LYS A N 1
ATOM 1303 C CA . LYS A 1 180 ? -7.096 9.695 0.149 1.00 85.69 180 LYS A CA 1
ATOM 1304 C C . LYS A 1 180 ? -6.044 9.204 1.136 1.00 85.69 180 LYS A C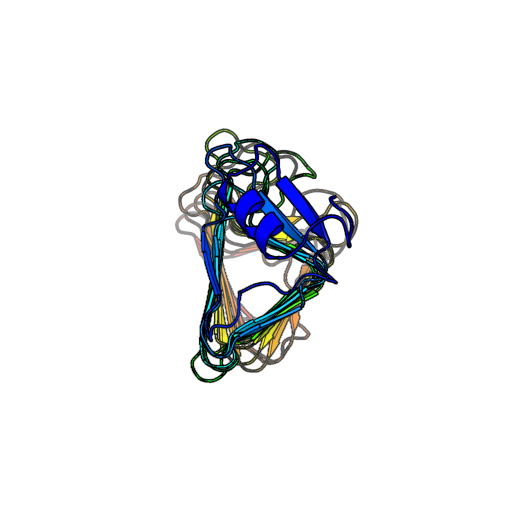 1
ATOM 1306 O O . LYS A 1 180 ? -6.361 9.066 2.313 1.00 85.69 180 LYS A O 1
ATOM 1311 N N . GLY A 1 181 ? -4.820 8.973 0.659 1.00 91.12 181 GLY A N 1
ATOM 1312 C CA . GLY A 1 181 ? -3.648 8.721 1.483 1.00 91.12 181 GLY A CA 1
ATOM 1313 C C . GLY A 1 181 ? -2.358 8.587 0.674 1.00 91.12 181 GLY A C 1
ATOM 1314 O O . GLY A 1 181 ? -2.399 8.412 -0.550 1.00 91.12 181 GLY A O 1
ATOM 1315 N N . SER A 1 182 ? -1.217 8.657 1.363 1.00 95.44 182 SER A N 1
ATOM 1316 C CA . SER A 1 182 ? 0.111 8.644 0.737 1.00 95.44 182 SER A CA 1
ATOM 1317 C C . SER A 1 182 ? 0.424 7.321 0.050 1.00 95.44 182 SER A C 1
ATOM 1319 O O . SER A 1 182 ? 0.972 7.337 -1.051 1.00 95.44 182 SER A O 1
ATOM 1321 N N . LEU A 1 183 ? 0.034 6.200 0.659 1.00 97.94 183 LEU A N 1
ATOM 1322 C CA . LEU A 1 183 ? -0.097 4.904 -0.005 1.00 97.94 183 LEU A CA 1
ATOM 1323 C C . LEU A 1 183 ? -1.578 4.646 -0.290 1.00 97.94 183 LEU A C 1
ATOM 1325 O O . LEU A 1 183 ? -2.374 4.588 0.646 1.00 97.94 183 LEU A O 1
ATOM 1329 N N . ARG A 1 184 ? -1.966 4.486 -1.555 1.00 96.50 184 ARG A N 1
ATOM 1330 C CA . ARG A 1 184 ? -3.373 4.295 -1.936 1.00 96.50 184 ARG A CA 1
ATOM 1331 C C . ARG A 1 184 ? -3.573 2.996 -2.706 1.00 96.50 184 ARG A C 1
ATOM 1333 O O . ARG A 1 184 ? -2.900 2.776 -3.708 1.00 96.50 184 ARG A O 1
ATOM 1340 N N . PHE A 1 185 ? -4.542 2.202 -2.263 1.00 97.50 185 PHE A N 1
ATOM 1341 C CA . PHE A 1 185 ? -4.991 0.976 -2.924 1.00 97.50 185 PHE A CA 1
ATOM 1342 C C . PHE A 1 185 ? -6.358 1.185 -3.575 1.00 97.50 185 PHE A C 1
ATOM 1344 O O . PHE A 1 185 ? -7.256 1.760 -2.954 1.00 97.50 185 PHE A O 1
ATOM 1351 N N . ILE A 1 186 ? -6.510 0.734 -4.818 1.00 95.38 186 ILE A N 1
ATOM 1352 C CA . ILE A 1 186 ? -7.703 0.918 -5.649 1.00 95.38 186 ILE A CA 1
ATOM 1353 C C . ILE A 1 186 ? -7.977 -0.387 -6.400 1.00 95.38 186 ILE A C 1
ATOM 1355 O O . ILE A 1 186 ? -7.065 -1.039 -6.895 1.00 95.38 186 ILE A O 1
ATOM 1359 N N . GLY A 1 187 ? -9.250 -0.745 -6.560 1.00 96.69 187 GLY A N 1
ATOM 1360 C CA . GLY A 1 187 ? -9.608 -1.925 -7.343 1.00 96.69 187 GLY A CA 1
ATOM 1361 C C . GLY A 1 187 ? -9.211 -3.213 -6.627 1.00 96.69 187 GLY A C 1
ATOM 1362 O O . GLY A 1 187 ? -9.491 -3.354 -5.441 1.00 96.69 187 GLY A O 1
ATOM 1363 N N . THR A 1 188 ? -8.636 -4.177 -7.346 1.00 98.50 188 THR A N 1
ATOM 1364 C CA . THR A 1 188 ? -8.280 -5.493 -6.787 1.00 98.50 188 THR A CA 1
ATOM 1365 C C . THR A 1 188 ? -6.776 -5.718 -6.813 1.00 98.50 188 THR A C 1
ATOM 1367 O O . THR A 1 188 ? -6.242 -6.070 -7.864 1.00 98.50 188 THR A O 1
ATOM 1370 N N . ASP A 1 189 ? -6.098 -5.569 -5.675 1.00 98.75 189 ASP A N 1
ATOM 1371 C CA . ASP A 1 189 ? -4.660 -5.833 -5.590 1.00 98.75 189 ASP A CA 1
ATOM 1372 C C . ASP A 1 189 ? -4.345 -7.096 -4.770 1.00 98.75 189 ASP A C 1
ATOM 1374 O O . ASP A 1 189 ? -4.995 -7.410 -3.767 1.00 98.75 189 ASP A O 1
ATOM 1378 N N . SER A 1 190 ? -3.312 -7.827 -5.192 1.00 98.81 190 SER A N 1
ATOM 1379 C CA . SER A 1 190 ? -2.872 -9.075 -4.565 1.00 98.81 190 SER A CA 1
ATOM 1380 C C . SER A 1 190 ? -1.360 -9.096 -4.376 1.00 98.81 190 SER A C 1
ATOM 1382 O O . SER A 1 190 ? -0.597 -8.911 -5.324 1.00 98.81 190 SER A O 1
ATOM 1384 N N . PHE A 1 191 ? -0.925 -9.408 -3.161 1.00 98.88 191 PHE A N 1
ATOM 1385 C CA . PHE A 1 191 ? 0.477 -9.449 -2.759 1.00 98.88 191 PHE A CA 1
ATOM 1386 C C . PHE A 1 191 ? 0.796 -10.814 -2.161 1.00 98.88 191 PHE A C 1
ATOM 1388 O O . PHE A 1 191 ? 0.026 -11.345 -1.355 1.00 98.88 191 PHE A O 1
ATOM 1395 N N . SER A 1 192 ? 1.918 -11.395 -2.578 1.00 98.81 192 SER A N 1
ATOM 1396 C CA . SER A 1 192 ? 2.332 -12.723 -2.145 1.00 98.81 192 SER A CA 1
ATOM 1397 C C . SER A 1 192 ? 3.845 -12.786 -1.981 1.00 98.81 192 SER A C 1
ATOM 1399 O O . SER A 1 192 ? 4.575 -12.566 -2.948 1.00 98.81 192 SER A O 1
ATOM 1401 N N . ALA A 1 193 ? 4.292 -13.051 -0.755 1.00 98.81 193 ALA A N 1
ATOM 1402 C CA . ALA A 1 193 ? 5.700 -13.101 -0.353 1.00 98.81 193 ALA A CA 1
ATOM 1403 C C . ALA A 1 193 ? 5.847 -13.876 0.968 1.00 98.81 193 ALA A C 1
ATOM 1405 O O . ALA A 1 193 ? 4.832 -14.277 1.549 1.00 98.81 193 ALA A O 1
ATOM 1406 N N . ALA A 1 194 ? 7.071 -14.052 1.467 1.00 98.69 194 ALA A N 1
ATOM 1407 C CA . ALA A 1 194 ? 7.294 -14.491 2.844 1.00 98.69 194 ALA A CA 1
ATOM 1408 C C . ALA A 1 194 ? 6.951 -13.361 3.832 1.00 98.69 194 ALA A C 1
ATOM 1410 O O . ALA A 1 194 ? 6.176 -13.570 4.775 1.00 98.69 194 ALA A O 1
ATOM 1411 N N . ASN A 1 195 ? 7.464 -12.148 3.579 1.00 98.81 195 ASN A N 1
ATOM 1412 C CA . ASN A 1 195 ? 7.140 -10.950 4.355 1.00 98.81 195 ASN A CA 1
ATOM 1413 C C . ASN A 1 195 ? 6.746 -9.772 3.460 1.00 98.81 195 ASN A C 1
ATOM 1415 O O . ASN A 1 195 ? 7.232 -9.595 2.348 1.00 98.81 195 ASN A O 1
ATOM 1419 N N . MET A 1 196 ? 5.851 -8.930 3.959 1.00 98.88 196 MET A N 1
ATOM 1420 C CA . MET A 1 196 ? 5.379 -7.743 3.262 1.00 98.88 196 MET A CA 1
ATOM 1421 C C . MET A 1 196 ? 5.343 -6.565 4.228 1.00 98.88 196 MET A C 1
ATOM 1423 O O . MET A 1 196 ? 4.733 -6.651 5.293 1.00 98.88 196 MET A O 1
ATOM 1427 N N . ASN A 1 197 ? 5.962 -5.451 3.851 1.00 98.88 197 ASN A N 1
ATOM 1428 C CA . ASN A 1 197 ? 6.028 -4.230 4.639 1.00 98.88 197 ASN A CA 1
ATOM 1429 C C . ASN A 1 197 ? 5.506 -3.054 3.816 1.00 98.88 197 ASN A C 1
ATOM 1431 O O . ASN A 1 197 ? 6.127 -2.640 2.840 1.00 98.88 197 ASN A O 1
ATOM 1435 N N . PHE A 1 198 ? 4.389 -2.472 4.237 1.00 98.94 198 PHE A N 1
ATOM 1436 C CA . PHE A 1 198 ? 3.780 -1.312 3.596 1.00 98.94 198 PHE A CA 1
ATOM 1437 C C . PHE A 1 198 ? 3.868 -0.114 4.528 1.00 98.94 198 PHE A C 1
ATOM 1439 O O . PHE A 1 198 ? 3.329 -0.144 5.630 1.00 98.94 198 PHE A O 1
ATOM 1446 N N . THR A 1 199 ? 4.531 0.951 4.092 1.00 98.94 199 THR A N 1
ATOM 1447 C CA . THR A 1 199 ? 4.690 2.179 4.869 1.00 98.94 199 THR A CA 1
ATOM 1448 C C . THR A 1 199 ? 4.099 3.362 4.120 1.00 98.94 199 THR A C 1
ATOM 1450 O O . THR A 1 199 ? 4.541 3.685 3.021 1.00 98.94 199 THR A O 1
ATOM 1453 N N . GLY A 1 200 ? 3.114 4.021 4.725 1.00 98.44 200 GLY A N 1
ATOM 1454 C CA . GLY A 1 200 ? 2.478 5.223 4.194 1.00 98.44 200 GLY A CA 1
ATOM 1455 C C . GLY A 1 200 ? 2.633 6.407 5.146 1.00 98.44 200 GLY A C 1
ATOM 1456 O O . GLY A 1 200 ? 2.207 6.337 6.300 1.00 98.44 200 GLY A O 1
ATOM 1457 N N . VAL A 1 201 ? 3.243 7.498 4.682 1.00 96.94 201 VAL A N 1
ATOM 1458 C CA . VAL A 1 201 ? 3.524 8.686 5.498 1.00 96.94 201 VAL A CA 1
ATOM 1459 C C . VAL A 1 201 ? 2.977 9.940 4.832 1.00 96.94 201 VAL A C 1
ATOM 1461 O O . VAL A 1 201 ? 3.529 10.421 3.843 1.00 96.94 201 VAL A O 1
ATOM 1464 N N . ASN A 1 202 ? 1.946 10.524 5.434 1.00 93.25 202 ASN A N 1
ATOM 1465 C CA . ASN A 1 202 ? 1.476 11.845 5.058 1.00 93.25 202 ASN A CA 1
ATOM 1466 C C . ASN A 1 202 ? 2.207 12.902 5.897 1.00 93.25 202 ASN A C 1
ATOM 1468 O O . ASN A 1 202 ? 2.096 12.940 7.122 1.00 93.25 202 ASN A O 1
ATOM 1472 N N . LYS A 1 203 ? 2.989 13.753 5.227 1.00 91.25 203 LYS A N 1
ATOM 1473 C CA . LYS A 1 203 ? 3.827 14.795 5.841 1.00 91.25 203 LYS A CA 1
ATOM 1474 C C . LYS A 1 203 ? 3.147 16.156 5.949 1.00 91.25 203 LYS A C 1
ATOM 1476 O O . LYS A 1 203 ? 3.834 17.163 6.152 1.00 91.25 203 LYS A O 1
ATOM 1481 N N . ARG A 1 204 ? 1.831 16.243 5.762 1.00 83.62 204 ARG A N 1
ATOM 1482 C CA . ARG A 1 204 ? 1.135 17.518 5.905 1.00 83.62 204 ARG A CA 1
ATOM 1483 C C . ARG A 1 204 ? 1.316 18.065 7.314 1.00 83.62 204 ARG A C 1
ATOM 1485 O O . ARG A 1 204 ? 1.176 17.355 8.305 1.00 83.62 204 ARG A O 1
ATOM 1492 N N . THR A 1 205 ? 1.650 19.345 7.387 1.00 71.69 205 THR A N 1
ATOM 1493 C CA . THR A 1 205 ? 1.759 20.093 8.635 1.00 71.69 205 THR A CA 1
ATOM 1494 C C . THR A 1 205 ? 0.757 21.242 8.602 1.00 71.69 205 THR A C 1
ATOM 1496 O O . THR A 1 205 ? 0.568 21.874 7.562 1.00 71.69 205 THR A O 1
ATOM 1499 N N . GLY A 1 206 ? 0.106 21.526 9.731 1.00 65.06 206 GLY A N 1
ATOM 1500 C CA . GLY A 1 206 ? -0.853 22.629 9.854 1.00 65.06 206 GLY A CA 1
ATOM 1501 C C . GLY A 1 206 ? -2.278 22.181 10.183 1.00 65.06 206 GLY A C 1
ATOM 1502 O O . GLY A 1 206 ? -2.483 21.085 10.694 1.00 65.06 206 GLY A O 1
ATOM 1503 N N . ALA A 1 207 ? -3.246 23.077 9.960 1.00 56.66 207 ALA A N 1
ATOM 1504 C CA . ALA A 1 207 ? -4.642 22.857 10.329 1.00 56.66 207 ALA A CA 1
ATOM 1505 C C . ALA A 1 207 ? -5.271 21.686 9.557 1.00 56.66 207 ALA A C 1
ATOM 1507 O O . ALA A 1 207 ? -5.036 21.527 8.356 1.00 56.66 207 ALA A O 1
ATOM 1508 N N . VAL A 1 208 ? -6.084 20.928 10.295 1.00 55.66 208 VAL A N 1
ATOM 1509 C CA . VAL A 1 208 ? -6.813 19.719 9.897 1.00 55.66 208 VAL A CA 1
ATOM 1510 C C . VAL A 1 208 ? -7.467 19.886 8.534 1.00 55.66 208 VAL A C 1
ATOM 1512 O O . VAL A 1 208 ? -8.179 20.866 8.299 1.00 55.66 208 VAL A O 1
ATOM 1515 N N . ALA A 1 209 ? -7.277 18.904 7.659 1.00 57.25 209 ALA A N 1
ATOM 1516 C CA . ALA A 1 209 ? -8.058 18.819 6.444 1.00 57.25 209 ALA A CA 1
ATOM 1517 C C . ALA A 1 209 ? -8.577 17.402 6.153 1.00 57.25 209 ALA A C 1
ATOM 1519 O O . ALA A 1 209 ? -8.139 16.411 6.734 1.00 57.25 209 ALA A O 1
ATOM 1520 N N . TYR A 1 210 ? -9.555 17.340 5.247 1.00 63.22 210 TYR A N 1
ATOM 1521 C CA . TYR A 1 210 ? -10.474 16.216 5.042 1.00 63.22 210 TYR A CA 1
ATOM 1522 C C . TYR A 1 210 ? -9.802 14.842 4.856 1.00 63.22 210 TYR A C 1
ATOM 1524 O O . TYR A 1 210 ? -10.239 13.858 5.457 1.00 63.22 210 TYR A O 1
ATOM 1532 N N . ASN A 1 211 ? -8.724 14.762 4.071 1.00 64.25 211 ASN A N 1
ATOM 1533 C CA . ASN A 1 211 ? -8.051 13.512 3.716 1.00 64.25 211 ASN A CA 1
ATOM 1534 C C . ASN A 1 211 ? -6.527 13.676 3.821 1.00 64.25 211 ASN A C 1
ATOM 1536 O O . ASN A 1 211 ? -5.902 14.330 2.994 1.00 64.25 211 ASN A O 1
ATOM 1540 N N . GLU A 1 212 ? -5.938 13.112 4.876 1.00 80.12 212 GLU A N 1
ATOM 1541 C CA . GLU A 1 212 ? -4.499 13.201 5.179 1.00 80.12 212 GLU A CA 1
ATOM 1542 C C . GLU A 1 212 ? -3.986 11.851 5.695 1.00 80.12 212 GLU A C 1
ATOM 1544 O O . GLU A 1 212 ? -3.237 11.779 6.674 1.00 80.12 212 GLU A O 1
ATOM 1549 N N . ALA A 1 213 ? -4.476 10.752 5.114 1.00 89.94 213 ALA A N 1
ATOM 1550 C CA . ALA A 1 213 ? -4.110 9.434 5.602 1.00 89.94 213 ALA A CA 1
ATOM 1551 C C . ALA A 1 213 ? -2.673 9.088 5.203 1.00 89.94 213 ALA A C 1
ATOM 1553 O O . ALA A 1 213 ? -2.259 9.336 4.070 1.00 89.94 213 ALA A O 1
ATOM 1554 N N . GLY A 1 214 ? -1.921 8.443 6.091 1.00 94.25 214 GLY A N 1
ATOM 1555 C CA . GLY A 1 214 ? -0.693 7.770 5.671 1.00 94.25 214 GLY A CA 1
ATOM 1556 C C . GLY A 1 214 ? -0.993 6.711 4.606 1.00 94.25 214 GLY A C 1
ATOM 1557 O O . GLY A 1 214 ? -0.280 6.595 3.611 1.00 94.25 214 GLY A O 1
ATOM 1558 N N . LEU A 1 215 ? -2.104 5.988 4.773 1.00 96.25 215 LEU A N 1
ATOM 1559 C CA . LEU A 1 215 ? -2.544 4.931 3.868 1.00 96.25 215 LEU A CA 1
ATOM 1560 C C . LEU A 1 215 ? -4.059 4.948 3.682 1.00 96.25 215 LEU A C 1
ATOM 1562 O O . LEU A 1 215 ? -4.795 5.145 4.649 1.00 96.25 215 LEU A O 1
ATOM 1566 N N . ALA A 1 216 ? -4.524 4.691 2.461 1.00 94.50 216 ALA A N 1
ATOM 1567 C CA . ALA A 1 216 ? -5.940 4.542 2.165 1.00 94.50 216 ALA A CA 1
ATOM 1568 C C . ALA A 1 216 ? -6.278 3.280 1.367 1.00 94.50 216 ALA A C 1
ATOM 1570 O O . ALA A 1 216 ? -5.672 3.009 0.330 1.00 94.50 216 ALA A O 1
ATOM 1571 N N . PHE A 1 217 ? -7.319 2.584 1.819 1.00 94.69 217 PHE A N 1
ATOM 1572 C CA . PHE A 1 217 ? -8.056 1.598 1.033 1.00 94.69 217 PHE A CA 1
ATOM 1573 C C . PHE A 1 217 ? -9.287 2.278 0.443 1.00 94.69 217 PHE A C 1
ATOM 1575 O O . PHE A 1 217 ? -10.143 2.762 1.187 1.00 94.69 217 PHE A O 1
ATOM 1582 N N . ASP A 1 218 ? -9.332 2.407 -0.880 1.00 91.25 218 ASP A N 1
ATOM 1583 C CA . ASP A 1 218 ? -10.365 3.175 -1.569 1.00 91.25 218 ASP A CA 1
ATOM 1584 C C . ASP A 1 218 ? -11.704 2.423 -1.672 1.00 91.25 218 ASP A C 1
ATOM 1586 O O . ASP A 1 218 ? -11.812 1.237 -1.366 1.00 91.25 218 ASP A O 1
ATOM 1590 N N . ILE A 1 219 ? -12.740 3.136 -2.109 1.00 88.62 219 ILE A N 1
ATOM 1591 C CA . ILE A 1 219 ? -14.104 2.638 -2.264 1.00 88.62 219 ILE A CA 1
ATOM 1592 C C . ILE A 1 219 ? -14.096 1.408 -3.170 1.00 88.62 219 ILE A C 1
ATOM 1594 O O . ILE A 1 219 ? -13.626 1.482 -4.307 1.00 88.62 219 ILE A O 1
ATOM 1598 N N . GLY A 1 220 ? -14.672 0.304 -2.694 1.00 90.50 220 GLY A N 1
ATOM 1599 C CA . GLY A 1 220 ? -14.758 -0.923 -3.486 1.00 90.50 220 GLY A CA 1
ATOM 1600 C C . GLY A 1 220 ? -13.443 -1.697 -3.604 1.00 90.50 220 GLY A C 1
ATOM 1601 O O . GLY A 1 220 ? -13.363 -2.585 -4.454 1.00 90.50 220 GLY A O 1
ATOM 1602 N N . SER A 1 221 ? -12.400 -1.338 -2.844 1.00 94.62 221 SER A N 1
ATOM 1603 C CA . SER A 1 221 ? -11.104 -2.013 -2.948 1.00 94.62 221 SER A CA 1
ATOM 1604 C C . SER A 1 221 ? -11.140 -3.428 -2.359 1.00 94.62 221 SER A C 1
ATOM 1606 O O . SER A 1 221 ? -11.781 -3.683 -1.342 1.00 94.62 221 SER A O 1
ATOM 1608 N N . ASN A 1 222 ? -10.457 -4.362 -3.019 1.00 97.81 222 ASN A N 1
ATOM 1609 C CA . ASN A 1 222 ? -10.367 -5.767 -2.636 1.00 97.81 222 ASN A CA 1
ATOM 1610 C C . ASN A 1 222 ? -8.896 -6.163 -2.570 1.00 97.81 222 ASN A C 1
ATOM 1612 O O . ASN A 1 222 ? -8.203 -6.206 -3.584 1.00 97.81 222 ASN A O 1
ATOM 1616 N N . MET A 1 223 ? -8.427 -6.454 -1.367 1.00 98.31 223 MET A N 1
ATOM 1617 C CA . MET A 1 223 ? -7.013 -6.615 -1.071 1.00 98.31 223 MET A CA 1
ATOM 1618 C C . MET A 1 223 ? -6.743 -8.025 -0.584 1.00 98.31 223 MET A C 1
ATOM 1620 O O . MET A 1 223 ? -7.445 -8.518 0.299 1.00 98.31 223 MET A O 1
ATOM 1624 N N . SER A 1 224 ? -5.699 -8.658 -1.109 1.00 98.75 224 SER A N 1
ATOM 1625 C CA . SER A 1 224 ? -5.228 -9.946 -0.606 1.00 98.75 224 SER A CA 1
ATOM 1626 C C . SER A 1 224 ? -3.745 -9.893 -0.286 1.00 98.75 224 SER A C 1
ATOM 1628 O O . SER A 1 224 ? -2.925 -9.616 -1.157 1.00 98.75 224 SER A O 1
ATOM 1630 N N . PHE A 1 225 ? -3.407 -10.213 0.957 1.00 98.88 225 PHE A N 1
ATOM 1631 C CA . PHE A 1 225 ? -2.047 -10.349 1.448 1.00 98.88 225 PHE A CA 1
ATOM 1632 C C . PHE A 1 225 ? -1.828 -11.808 1.842 1.00 98.88 225 PHE A C 1
ATOM 1634 O O . PHE A 1 225 ? -2.484 -12.312 2.757 1.00 98.88 225 PHE A O 1
ATOM 1641 N N . SER A 1 226 ? -0.933 -12.500 1.137 1.00 98.69 226 SER A N 1
ATOM 1642 C CA . SER A 1 226 ? -0.526 -13.859 1.489 1.00 98.69 226 SER A CA 1
ATOM 1643 C C . SER A 1 226 ? 0.910 -13.856 2.000 1.00 98.69 226 SER A C 1
ATOM 1645 O O . SER A 1 226 ? 1.821 -13.521 1.245 1.00 98.69 226 SER A O 1
ATOM 1647 N N . GLY A 1 227 ? 1.114 -14.250 3.260 1.00 98.62 227 GLY A N 1
ATOM 1648 C CA . GLY A 1 227 ? 2.384 -14.138 3.989 1.00 98.62 227 GLY A CA 1
ATOM 1649 C C . GLY A 1 227 ? 2.316 -13.181 5.187 1.00 98.62 227 GLY A C 1
ATOM 1650 O O . GLY A 1 227 ? 1.275 -12.580 5.478 1.00 98.62 227 GLY A O 1
ATOM 1651 N N . ASN A 1 228 ? 3.436 -13.016 5.897 1.00 98.81 228 ASN A N 1
ATOM 1652 C CA . ASN A 1 228 ? 3.509 -12.076 7.019 1.00 98.81 228 ASN A CA 1
ATOM 1653 C C . ASN A 1 228 ? 3.353 -10.644 6.505 1.00 98.81 228 ASN A C 1
ATOM 1655 O O . ASN A 1 228 ? 4.064 -10.240 5.591 1.00 98.81 228 ASN A O 1
ATOM 1659 N N . THR A 1 229 ? 2.450 -9.859 7.091 1.00 98.94 229 THR A N 1
ATOM 1660 C CA . THR A 1 229 ? 2.136 -8.513 6.585 1.00 98.94 229 THR A CA 1
ATOM 1661 C C . THR A 1 229 ? 2.263 -7.477 7.683 1.00 98.94 229 THR A C 1
ATOM 1663 O O . THR A 1 229 ? 1.577 -7.566 8.690 1.00 98.94 229 THR A O 1
ATOM 1666 N N . THR A 1 230 ? 3.060 -6.436 7.480 1.00 98.88 230 THR A N 1
ATOM 1667 C CA . THR A 1 230 ? 3.082 -5.261 8.350 1.00 98.88 230 THR A CA 1
ATOM 1668 C C . THR A 1 230 ? 2.691 -4.029 7.553 1.00 98.88 230 THR A C 1
ATOM 1670 O O . THR A 1 230 ? 3.353 -3.651 6.591 1.00 98.88 230 THR A O 1
ATOM 1673 N N . ILE A 1 231 ? 1.627 -3.364 7.982 1.00 98.94 231 ILE A N 1
ATOM 1674 C CA . ILE A 1 231 ? 1.194 -2.073 7.462 1.00 98.94 231 ILE A CA 1
ATOM 1675 C C . ILE A 1 231 ? 1.489 -1.016 8.524 1.00 98.94 231 ILE A C 1
ATOM 1677 O O . ILE A 1 231 ? 0.962 -1.090 9.627 1.00 98.94 231 ILE A O 1
ATOM 1681 N N . ASN A 1 232 ? 2.304 -0.019 8.199 1.00 98.81 232 ASN A N 1
ATOM 1682 C CA . ASN A 1 232 ? 2.606 1.128 9.049 1.00 98.81 232 ASN A CA 1
ATOM 1683 C C . ASN A 1 232 ? 2.113 2.399 8.364 1.00 98.81 232 ASN A C 1
ATOM 1685 O O . ASN A 1 232 ? 2.578 2.748 7.282 1.00 98.81 232 ASN A O 1
ATOM 1689 N N . ALA A 1 233 ? 1.184 3.113 8.986 1.00 97.88 233 ALA A N 1
ATOM 1690 C CA . ALA A 1 233 ? 0.603 4.299 8.379 1.00 97.88 233 ALA A CA 1
ATOM 1691 C C . ALA A 1 233 ? 0.521 5.458 9.371 1.00 97.88 233 ALA A C 1
ATOM 1693 O O . ALA A 1 233 ? 0.004 5.311 10.482 1.00 97.88 233 ALA A O 1
ATOM 1694 N N . SER A 1 234 ? 1.026 6.622 8.964 1.00 94.81 234 SER A N 1
ATOM 1695 C CA . SER A 1 234 ? 1.020 7.834 9.782 1.00 94.81 234 SER A CA 1
ATOM 1696 C C . SER A 1 234 ? 0.630 9.068 8.983 1.00 94.81 234 SER A C 1
ATOM 1698 O O . SER A 1 234 ? 1.147 9.278 7.887 1.00 94.81 234 SER A O 1
ATOM 1700 N N . GLY A 1 235 ? -0.218 9.905 9.565 1.00 90.50 235 GLY A N 1
ATOM 1701 C CA . GLY A 1 235 ? -0.696 11.151 8.975 1.00 90.50 235 GLY A CA 1
ATOM 1702 C C . GLY A 1 235 ? -1.748 11.796 9.870 1.00 90.50 235 GLY A C 1
ATOM 1703 O O . GLY A 1 235 ? -1.973 11.329 10.991 1.00 90.50 235 GLY A O 1
ATOM 1704 N N . GLY A 1 236 ? -2.450 12.821 9.375 1.00 85.31 236 GLY A N 1
ATOM 1705 C CA . GLY A 1 236 ? -3.636 13.349 10.065 1.00 85.31 236 GLY A CA 1
ATOM 1706 C C . GLY A 1 236 ? -4.632 12.230 10.395 1.00 85.31 236 GLY A C 1
ATOM 1707 O O . GLY A 1 236 ? -5.205 12.189 11.481 1.00 85.31 236 GLY A O 1
ATOM 1708 N N . LYS A 1 237 ? -4.714 11.236 9.504 1.00 87.88 237 LYS A N 1
ATOM 1709 C CA . LYS A 1 237 ? -5.232 9.894 9.784 1.00 87.88 237 LYS A CA 1
ATOM 1710 C C . LYS A 1 237 ? -4.082 8.898 9.580 1.00 87.88 237 LYS A C 1
ATOM 1712 O O . LYS A 1 237 ? -3.244 9.086 8.701 1.00 87.88 237 LYS A O 1
ATOM 1717 N N . GLY A 1 238 ? -4.010 7.833 10.370 1.00 92.56 238 GLY A N 1
ATOM 1718 C CA . GLY A 1 238 ? -3.052 6.760 10.093 1.00 92.56 238 GLY A CA 1
ATOM 1719 C C . GLY A 1 238 ? -3.506 5.993 8.854 1.00 92.56 238 GLY A C 1
ATOM 1720 O O . GLY A 1 238 ? -2.917 6.116 7.782 1.00 92.56 238 GLY A O 1
ATOM 1721 N N . VAL A 1 239 ? -4.619 5.275 8.997 1.00 94.31 239 VAL A N 1
ATOM 1722 C CA . VAL A 1 239 ? -5.288 4.535 7.920 1.00 94.31 239 VAL A CA 1
ATOM 1723 C C . VAL A 1 239 ? -6.680 5.112 7.679 1.00 94.31 239 VAL A C 1
ATOM 1725 O O . VAL A 1 239 ? -7.433 5.331 8.627 1.00 94.31 239 VAL A O 1
ATOM 1728 N N . ALA A 1 240 ? -7.039 5.301 6.413 1.00 90.88 240 ALA A N 1
ATOM 1729 C CA . ALA A 1 240 ? -8.409 5.548 5.981 1.00 90.88 240 ALA A CA 1
ATOM 1730 C C . ALA A 1 240 ? -8.947 4.335 5.210 1.00 90.88 240 ALA A C 1
ATOM 1732 O O . ALA A 1 240 ? -8.338 3.879 4.245 1.00 90.88 240 ALA A O 1
ATOM 1733 N N . VAL A 1 241 ? -10.103 3.824 5.613 1.00 90.31 241 VAL A N 1
ATOM 1734 C CA . VAL A 1 241 ? -10.813 2.754 4.909 1.00 90.31 241 VAL A CA 1
ATOM 1735 C C . VAL A 1 241 ? -12.113 3.326 4.380 1.00 90.31 241 VAL A C 1
ATOM 1737 O O . VAL A 1 241 ? -12.911 3.870 5.140 1.00 90.31 241 VAL A O 1
ATOM 1740 N N . TRP A 1 242 ? -12.323 3.232 3.076 1.00 86.06 242 TRP A N 1
ATOM 1741 C CA . TRP A 1 242 ? -13.536 3.725 2.440 1.00 86.06 242 TRP A CA 1
ATOM 1742 C C . TRP A 1 242 ? -14.563 2.597 2.262 1.00 86.06 242 TRP A C 1
ATOM 1744 O O . TRP A 1 242 ? -14.236 1.414 2.343 1.00 86.06 242 TRP A O 1
ATOM 1754 N N . GLN A 1 243 ? -15.827 2.968 2.054 1.00 82.25 243 GLN A N 1
ATOM 1755 C CA . GLN A 1 243 ? -16.956 2.034 1.955 1.00 82.25 243 GLN A CA 1
ATOM 1756 C C . GLN A 1 243 ? -16.742 0.880 0.946 1.00 82.25 243 GLN A C 1
ATOM 1758 O O . GLN A 1 243 ? -16.160 1.079 -0.124 1.00 82.25 243 GLN A O 1
ATOM 1763 N N . ASN A 1 244 ? -17.296 -0.297 1.261 1.00 86.69 244 ASN A N 1
ATOM 1764 C CA . ASN A 1 244 ? -17.273 -1.522 0.445 1.00 86.69 244 ASN A CA 1
ATOM 1765 C C . ASN A 1 244 ? -15.862 -2.084 0.207 1.00 86.69 244 ASN A C 1
ATOM 1767 O O . ASN A 1 244 ? -15.523 -2.436 -0.919 1.00 86.69 244 ASN A O 1
ATOM 1771 N N . THR A 1 245 ? -15.035 -2.132 1.250 1.00 91.56 245 THR A N 1
ATOM 1772 C CA . THR A 1 245 ? -13.659 -2.646 1.160 1.00 91.56 245 THR A CA 1
ATOM 1773 C C . THR A 1 245 ? -13.576 -4.071 1.704 1.00 91.56 245 THR A C 1
ATOM 1775 O O . THR A 1 245 ? -14.156 -4.364 2.747 1.00 91.56 245 THR A O 1
ATOM 1778 N N . GLU A 1 246 ? -12.802 -4.942 1.059 1.00 96.38 246 GLU A N 1
ATOM 1779 C CA . GLU A 1 246 ? -12.468 -6.277 1.568 1.00 96.38 246 GLU A CA 1
ATOM 1780 C C . GLU A 1 246 ? -10.949 -6.429 1.727 1.00 96.38 246 GLU A C 1
ATOM 1782 O O . GLU A 1 246 ? -10.193 -6.210 0.784 1.00 96.38 246 GLU A O 1
ATOM 1787 N N . LEU A 1 247 ? -10.491 -6.825 2.917 1.00 98.31 247 LEU A N 1
ATOM 1788 C CA . LEU A 1 247 ? -9.086 -7.079 3.237 1.00 98.31 247 LEU A CA 1
ATOM 1789 C C . LEU A 1 247 ? -8.908 -8.544 3.642 1.00 98.31 247 LEU A C 1
ATOM 1791 O O . LEU A 1 247 ? -9.497 -8.994 4.625 1.00 98.31 247 LEU A O 1
ATOM 1795 N N . LYS A 1 248 ? -8.074 -9.287 2.914 1.00 98.75 248 LYS A N 1
ATOM 1796 C CA . LYS A 1 248 ? -7.770 -10.698 3.187 1.00 98.75 248 LYS A CA 1
ATOM 1797 C C . LYS A 1 248 ? -6.329 -10.850 3.642 1.00 98.75 248 LYS A C 1
ATOM 1799 O O . LYS A 1 248 ? -5.415 -10.453 2.926 1.00 98.75 248 LYS A O 1
ATOM 1804 N N . PHE A 1 249 ? -6.141 -11.472 4.798 1.00 98.81 249 PHE A N 1
ATOM 1805 C CA . PHE A 1 249 ? -4.842 -11.863 5.338 1.00 98.81 249 PHE A CA 1
ATOM 1806 C C . PHE A 1 249 ? -4.787 -13.388 5.400 1.00 98.81 249 PHE A C 1
ATOM 1808 O O . PHE A 1 249 ? -5.630 -14.018 6.043 1.00 98.81 249 PHE A O 1
ATOM 1815 N N . ILE A 1 250 ? -3.838 -13.982 4.680 1.00 98.62 250 ILE A N 1
ATOM 1816 C CA . ILE A 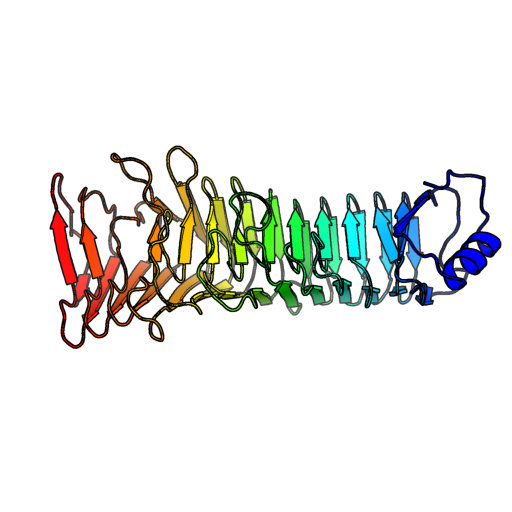1 250 ? -3.786 -15.424 4.424 1.00 98.62 250 ILE A CA 1
ATOM 1817 C C . ILE A 1 250 ? -2.385 -15.942 4.755 1.00 98.62 250 ILE A C 1
ATOM 1819 O O . ILE A 1 250 ? -1.402 -15.383 4.276 1.00 98.62 250 ILE A O 1
ATOM 1823 N N . ASP A 1 251 ? -2.295 -17.033 5.516 1.00 97.56 251 ASP A N 1
ATOM 1824 C CA . ASP A 1 251 ? -1.044 -17.756 5.791 1.00 97.56 251 ASP A CA 1
ATOM 1825 C C . ASP A 1 251 ? 0.068 -16.868 6.387 1.00 97.56 251 ASP A C 1
ATOM 1827 O O . ASP A 1 251 ? 1.124 -16.678 5.783 1.00 97.56 251 ASP A O 1
ATOM 1831 N N . GLY A 1 252 ? -0.150 -16.299 7.577 1.00 96.69 252 GLY A N 1
ATOM 1832 C CA . GLY A 1 252 ? 0.876 -15.474 8.219 1.00 96.69 252 GLY A CA 1
ATOM 1833 C C . GLY A 1 252 ? 0.437 -14.734 9.478 1.00 96.69 252 GLY A C 1
ATOM 1834 O O . GLY A 1 252 ? -0.728 -14.752 9.883 1.00 96.69 252 GLY A O 1
ATOM 1835 N N . THR A 1 253 ? 1.397 -14.052 10.101 1.00 98.44 253 THR A N 1
ATOM 1836 C CA . THR A 1 253 ? 1.133 -13.086 11.175 1.00 98.44 253 THR A CA 1
ATOM 1837 C C . THR A 1 253 ? 1.115 -11.687 10.586 1.00 98.44 253 THR A C 1
ATOM 1839 O O . THR A 1 253 ? 2.095 -11.243 9.988 1.00 98.44 253 THR A O 1
ATOM 1842 N N . SER A 1 254 ? -0.010 -10.998 10.746 1.00 98.81 254 SER A N 1
ATOM 1843 C CA . SER A 1 254 ? -0.242 -9.687 10.154 1.00 98.81 254 SER A CA 1
ATOM 1844 C C . SER A 1 254 ? -0.447 -8.602 11.206 1.00 98.81 254 SER A C 1
ATOM 1846 O O . SER A 1 254 ? -0.957 -8.853 12.301 1.00 98.81 254 SER A O 1
ATOM 1848 N N . ALA A 1 255 ? -0.067 -7.375 10.867 1.00 98.81 255 ALA A N 1
ATOM 1849 C CA . ALA A 1 255 ? -0.224 -6.199 11.699 1.00 98.81 255 ALA A CA 1
ATOM 1850 C C . ALA A 1 255 ? -0.609 -4.966 10.871 1.00 98.81 255 ALA A C 1
ATOM 1852 O O . ALA A 1 255 ? -0.036 -4.706 9.814 1.00 98.81 255 ALA A O 1
ATOM 1853 N N . ILE A 1 256 ? -1.543 -4.171 11.389 1.00 98.81 256 ILE A N 1
ATOM 1854 C CA . ILE A 1 256 ? -1.868 -2.827 10.905 1.00 98.81 256 ILE A CA 1
ATOM 1855 C C . ILE A 1 256 ? -1.581 -1.855 12.043 1.00 98.81 256 ILE A C 1
ATOM 1857 O O . ILE A 1 256 ? -2.252 -1.885 13.068 1.00 98.81 256 ILE A O 1
ATOM 1861 N N . ASN A 1 257 ? -0.610 -0.973 11.855 1.00 98.62 257 ASN A N 1
ATOM 1862 C CA . ASN A 1 257 ? -0.182 0.033 12.814 1.00 98.62 257 ASN A CA 1
ATOM 1863 C C . ASN A 1 257 ? -0.519 1.418 12.266 1.00 98.62 257 ASN A C 1
ATOM 1865 O O . ASN A 1 257 ? 0.165 1.948 11.390 1.00 98.62 257 ASN A O 1
ATOM 1869 N N . ALA A 1 258 ? -1.578 2.014 12.795 1.00 97.19 258 ALA A N 1
ATOM 1870 C CA . ALA A 1 258 ? -2.073 3.312 12.381 1.00 97.19 258 ALA A CA 1
ATOM 1871 C C . ALA A 1 258 ? -1.804 4.363 13.464 1.00 97.19 258 ALA A C 1
ATOM 1873 O O . ALA A 1 258 ? -2.189 4.196 14.627 1.00 97.19 258 ALA A O 1
ATOM 1874 N N . LYS A 1 259 ? -1.167 5.471 13.083 1.00 94.81 259 LYS A N 1
ATOM 1875 C CA . LYS A 1 259 ? -0.853 6.589 13.977 1.00 94.81 259 LYS A CA 1
ATOM 1876 C C . LYS A 1 259 ? -1.428 7.896 13.435 1.00 94.81 259 LYS A C 1
ATOM 1878 O O . LYS A 1 259 ? -1.045 8.334 12.354 1.00 94.81 259 LYS A O 1
ATOM 1883 N N . ALA A 1 260 ? -2.290 8.541 14.214 1.00 90.62 260 ALA A N 1
ATOM 1884 C CA . ALA A 1 260 ? -2.674 9.926 13.952 1.00 90.62 260 ALA A CA 1
ATOM 1885 C C . ALA A 1 260 ? -1.555 10.880 14.409 1.00 90.62 260 ALA A C 1
ATOM 1887 O O . ALA A 1 260 ? -0.893 10.627 15.421 1.00 90.62 260 ALA A O 1
ATOM 1888 N N . THR A 1 261 ? -1.341 11.975 13.676 1.00 89.12 261 THR A N 1
ATOM 1889 C CA . THR A 1 261 ? -0.259 12.946 13.940 1.00 89.12 261 THR A CA 1
ATOM 1890 C C . THR A 1 261 ? -0.732 14.389 14.106 1.00 89.12 261 THR A C 1
ATOM 1892 O O . THR A 1 261 ? 0.102 15.274 14.285 1.00 89.12 261 THR A O 1
ATOM 1895 N N . VAL A 1 262 ? -2.040 14.641 14.042 1.00 82.25 262 VAL A N 1
ATOM 1896 C CA . VAL A 1 262 ? -2.637 15.980 14.148 1.00 82.25 262 VAL A CA 1
ATOM 1897 C C . VAL A 1 262 ? -3.735 15.952 15.210 1.00 82.25 262 VAL A C 1
ATOM 1899 O O . VAL A 1 262 ? -4.467 14.973 15.302 1.00 82.25 262 VAL A O 1
ATOM 1902 N N . ASP A 1 263 ? -3.820 17.000 16.033 1.00 74.50 263 ASP A N 1
ATOM 1903 C CA . ASP A 1 263 ? -4.843 17.132 17.077 1.00 74.50 263 ASP A CA 1
ATOM 1904 C C . ASP A 1 263 ? -6.270 17.250 16.505 1.00 74.50 263 ASP A C 1
ATOM 1906 O O . ASP A 1 263 ? -6.487 17.703 15.374 1.00 74.50 263 ASP A O 1
ATOM 1910 N N . GLY A 1 264 ? -7.255 16.914 17.346 1.00 64.00 264 GLY A N 1
ATOM 1911 C CA . GLY A 1 264 ? -8.679 17.036 17.043 1.00 64.00 264 GLY A CA 1
ATOM 1912 C C . GLY A 1 264 ? -9.094 18.483 16.769 1.00 64.00 264 GLY A C 1
ATOM 1913 O O . GLY A 1 264 ? -8.880 19.355 17.610 1.00 64.00 264 GLY A O 1
ATOM 1914 N N . GLY A 1 265 ? -9.719 18.727 15.617 1.00 59.25 265 GLY A N 1
ATOM 1915 C CA . GLY A 1 265 ? -10.409 19.975 15.267 1.00 59.25 265 GLY A CA 1
ATOM 1916 C C . GLY A 1 265 ? -11.886 19.730 14.939 1.00 59.25 265 GLY A C 1
ATOM 1917 O O . GLY A 1 265 ? -12.314 18.577 14.884 1.00 59.25 265 GLY A O 1
ATOM 1918 N N . ASP A 1 266 ? -12.645 20.805 14.703 1.00 48.91 266 ASP A N 1
ATOM 1919 C CA . ASP A 1 266 ? -14.046 20.762 14.247 1.00 48.91 266 ASP A CA 1
ATOM 1920 C C . ASP A 1 266 ? -14.120 20.233 12.797 1.00 48.91 266 ASP A C 1
ATOM 1922 O O . ASP A 1 266 ? -14.324 20.989 11.848 1.00 48.91 266 ASP A O 1
ATOM 1926 N N . ASP A 1 267 ? -13.861 18.940 12.596 1.00 55.75 267 ASP A N 1
ATOM 1927 C CA . ASP A 1 267 ? -13.916 18.288 11.285 1.00 55.75 267 ASP A CA 1
ATOM 1928 C C . ASP A 1 267 ? -15.301 17.670 11.050 1.00 55.75 267 ASP A C 1
ATOM 1930 O O . ASP A 1 267 ? -15.819 16.924 11.881 1.00 55.75 267 ASP A O 1
ATOM 1934 N N . TYR A 1 268 ? -15.866 17.949 9.875 1.00 49.66 268 TYR A N 1
ATOM 1935 C CA . TYR A 1 268 ? -17.150 17.441 9.388 1.00 49.66 268 TYR A CA 1
ATOM 1936 C C . TYR A 1 268 ? -17.193 15.905 9.312 1.00 49.66 268 TYR A C 1
ATOM 1938 O O . TYR A 1 268 ? -18.265 15.315 9.405 1.00 49.66 268 TYR A O 1
ATOM 1946 N N . PHE A 1 269 ? -16.036 15.249 9.157 1.00 52.38 269 PHE A N 1
ATOM 1947 C CA . PHE A 1 269 ? -15.935 13.790 9.043 1.00 52.38 269 PHE A CA 1
ATOM 1948 C C . PHE A 1 269 ? -15.310 13.108 10.263 1.00 52.38 269 PHE A C 1
ATOM 1950 O O . PHE A 1 269 ? -15.185 11.892 10.254 1.00 52.38 269 PHE A O 1
ATOM 1957 N N . GLY A 1 270 ? -14.951 13.839 11.321 1.00 62.06 270 GLY A N 1
ATOM 1958 C CA . GLY A 1 270 ? -14.301 13.258 12.498 1.00 62.06 270 GLY A CA 1
ATOM 1959 C C . GLY A 1 270 ? -12.838 12.836 12.273 1.00 62.06 270 GLY A C 1
ATOM 1960 O O . GLY A 1 270 ? -12.331 12.743 11.153 1.00 62.06 270 GLY A O 1
ATOM 1961 N N . GLN A 1 271 ? -12.122 12.600 13.376 1.00 72.44 271 GLN A N 1
ATOM 1962 C CA . GLN A 1 271 ? -10.714 12.199 13.361 1.00 72.44 271 GLN A CA 1
ATOM 1963 C C . GLN A 1 271 ? -10.492 10.867 14.069 1.00 72.44 271 GLN A C 1
ATOM 1965 O O . GLN A 1 271 ? -11.005 10.627 15.165 1.00 72.44 271 GLN A O 1
ATOM 1970 N N . GLY A 1 272 ? -9.654 10.023 13.468 1.00 81.69 272 GLY A N 1
ATOM 1971 C CA . GLY A 1 272 ? -9.166 8.807 14.096 1.00 81.69 272 GLY A CA 1
ATOM 1972 C C . GLY A 1 272 ? -7.849 8.334 13.506 1.00 81.69 272 GLY A C 1
ATOM 1973 O O . GLY A 1 272 ? -7.541 8.601 12.344 1.00 81.69 272 GLY A O 1
ATOM 1974 N N . ALA A 1 273 ? -7.067 7.616 14.312 1.00 90.06 273 ALA A N 1
ATOM 1975 C CA . ALA A 1 273 ? -5.877 6.939 13.809 1.00 90.06 273 ALA A CA 1
ATOM 1976 C C . ALA A 1 273 ? -6.255 5.896 12.746 1.00 90.06 273 ALA A C 1
ATOM 1978 O O . ALA A 1 273 ? -5.586 5.818 11.719 1.00 90.06 273 ALA A O 1
ATOM 1979 N N . ILE A 1 274 ? -7.367 5.180 12.943 1.00 91.31 274 ILE A N 1
ATOM 1980 C CA . ILE A 1 274 ? -8.085 4.476 11.877 1.00 91.31 274 ILE A CA 1
ATOM 1981 C C . ILE A 1 274 ? -9.430 5.161 11.666 1.00 91.31 274 ILE A C 1
ATOM 1983 O O . ILE A 1 274 ? -10.203 5.353 12.608 1.00 91.31 274 ILE A O 1
ATOM 1987 N N . PHE A 1 275 ? -9.692 5.521 10.417 1.00 86.44 275 PHE A N 1
ATOM 1988 C CA . PHE A 1 275 ? -10.889 6.231 10.010 1.00 86.44 275 PHE A CA 1
ATOM 1989 C C . PHE A 1 275 ? -11.663 5.439 8.961 1.00 86.44 275 PHE A C 1
ATOM 1991 O O . PHE A 1 275 ? -11.105 5.068 7.930 1.00 86.44 275 PHE A O 1
ATOM 1998 N N . PHE A 1 276 ? -12.950 5.216 9.207 1.00 83.38 276 PHE A N 1
ATOM 1999 C CA . PHE A 1 276 ? -13.862 4.594 8.257 1.00 83.38 276 PHE A CA 1
ATOM 2000 C C . PHE A 1 276 ? -14.733 5.670 7.614 1.00 83.38 276 PHE A C 1
ATOM 2002 O O . PHE A 1 276 ? -15.558 6.296 8.282 1.00 83.38 276 PHE A O 1
ATOM 2009 N N . ASN A 1 277 ? -14.517 5.901 6.321 1.00 77.00 277 ASN A N 1
ATOM 2010 C CA . ASN A 1 277 ? -15.214 6.928 5.562 1.00 77.00 277 ASN A CA 1
ATOM 2011 C C . ASN A 1 277 ? -16.406 6.339 4.798 1.00 77.00 277 ASN A C 1
ATOM 2013 O O . ASN A 1 277 ? -16.269 5.344 4.077 1.00 77.00 277 ASN A O 1
ATOM 2017 N N . HIS A 1 278 ? -17.545 7.018 4.879 1.00 70.75 278 HIS A N 1
ATOM 2018 C CA . HIS A 1 278 ? -18.709 6.821 4.029 1.00 70.75 278 HIS A CA 1
ATOM 2019 C C . HIS A 1 278 ? -19.132 8.127 3.369 1.00 70.75 278 HIS A C 1
ATOM 2021 O O . HIS A 1 278 ? -19.248 9.177 3.995 1.00 70.75 278 HIS A O 1
ATOM 2027 N N . LEU A 1 279 ? -19.411 8.042 2.072 1.00 63.16 279 LEU A N 1
ATOM 2028 C CA . LEU A 1 279 ? -19.967 9.167 1.318 1.00 63.16 279 LEU A CA 1
ATOM 2029 C C . LEU A 1 279 ? -21.494 9.098 1.271 1.00 63.16 279 LEU A C 1
ATOM 2031 O O . LEU A 1 279 ? -22.167 10.125 1.274 1.00 63.16 279 LEU A O 1
ATOM 2035 N N . SER A 1 280 ? -22.041 7.883 1.210 1.00 58.44 280 SER A N 1
ATOM 2036 C CA . SER A 1 280 ? -23.478 7.623 1.189 1.00 58.44 280 SER A CA 1
ATOM 2037 C C . SER A 1 280 ? -23.730 6.122 1.337 1.00 58.44 280 SER A C 1
ATOM 2039 O O . SER A 1 280 ? -23.145 5.339 0.588 1.00 58.44 280 SER A O 1
ATOM 2041 N N . GLY A 1 281 ? -24.651 5.724 2.212 1.00 60.06 281 GLY A N 1
ATOM 2042 C CA . GLY A 1 281 ? -24.990 4.312 2.423 1.00 60.06 281 GLY A CA 1
ATOM 2043 C C . GLY A 1 281 ? -24.116 3.627 3.475 1.00 60.06 281 GLY A C 1
ATOM 2044 O O . GLY A 1 281 ? -23.411 4.294 4.228 1.00 60.06 281 GLY A O 1
ATOM 2045 N N . LYS A 1 282 ? -24.216 2.296 3.542 1.00 64.44 282 LYS A N 1
ATOM 2046 C CA . LYS A 1 282 ? -23.592 1.483 4.590 1.00 64.44 282 LYS A CA 1
ATOM 2047 C C . LYS A 1 282 ? -22.081 1.358 4.398 1.00 64.44 282 LYS A C 1
ATOM 2049 O O . LYS A 1 282 ? -21.629 1.065 3.292 1.00 64.44 282 LYS A O 1
ATOM 2054 N N . VAL A 1 283 ? -21.302 1.523 5.471 1.00 67.00 283 VAL A N 1
ATOM 2055 C CA . VAL A 1 283 ? -19.905 1.056 5.497 1.00 67.00 283 VAL A CA 1
ATOM 2056 C C . VAL A 1 283 ? -19.916 -0.440 5.753 1.00 67.00 283 VAL A C 1
ATOM 2058 O O . VAL A 1 283 ? -20.221 -0.878 6.860 1.00 67.00 283 VAL A O 1
ATOM 2061 N N . GLU A 1 284 ? -19.535 -1.210 4.742 1.00 80.00 284 GLU A N 1
ATOM 2062 C CA . GLU A 1 284 ? -19.180 -2.613 4.907 1.00 80.00 284 GLU A CA 1
ATOM 2063 C C . GLU A 1 284 ? -17.680 -2.764 4.660 1.00 80.00 284 GLU A C 1
ATOM 2065 O O . GLU A 1 284 ? -17.185 -2.487 3.562 1.00 80.00 284 GLU A O 1
ATOM 2070 N N . VAL A 1 285 ? -16.949 -3.130 5.715 1.00 88.69 285 VAL A N 1
ATOM 2071 C CA . VAL A 1 285 ? -15.532 -3.490 5.622 1.00 88.69 285 VAL A CA 1
ATOM 2072 C C . VAL A 1 285 ? -15.387 -4.946 6.020 1.00 88.69 285 VAL A C 1
ATOM 2074 O O . VAL A 1 285 ? -15.532 -5.289 7.193 1.00 88.69 285 VAL A O 1
ATOM 2077 N N . GLY A 1 286 ? -15.096 -5.800 5.046 1.00 93.50 286 GLY A N 1
ATOM 2078 C CA . GLY A 1 286 ? -14.774 -7.201 5.280 1.00 93.50 286 GLY A CA 1
ATOM 2079 C C . GLY A 1 286 ? -13.307 -7.351 5.664 1.00 93.50 286 GLY A C 1
ATOM 2080 O O . GLY A 1 286 ? -12.426 -6.901 4.936 1.00 93.50 286 GLY A O 1
ATOM 2081 N N . ILE A 1 287 ? -13.033 -7.999 6.791 1.00 97.19 287 ILE A N 1
ATOM 2082 C CA . ILE A 1 287 ? -11.690 -8.430 7.179 1.00 97.19 287 ILE A CA 1
ATOM 2083 C C . ILE A 1 287 ? -11.712 -9.950 7.308 1.00 97.19 287 ILE A C 1
ATOM 2085 O O . ILE A 1 287 ? -12.335 -10.508 8.213 1.00 97.19 287 ILE A O 1
ATOM 2089 N N . VAL A 1 288 ? -11.032 -10.622 6.385 1.00 98.50 288 VAL A N 1
ATOM 2090 C CA . VAL A 1 288 ? -10.917 -12.080 6.348 1.00 98.50 288 VAL A CA 1
ATOM 2091 C C . VAL A 1 288 ? -9.527 -12.471 6.827 1.00 98.50 288 VAL A C 1
ATOM 2093 O O . VAL A 1 288 ? -8.532 -12.030 6.252 1.00 98.50 288 VAL A O 1
ATOM 2096 N N . VAL A 1 289 ? -9.448 -13.316 7.852 1.00 98.62 289 VAL A N 1
ATOM 2097 C CA . VAL A 1 289 ? -8.175 -13.842 8.362 1.00 98.62 289 VAL A CA 1
ATOM 2098 C C . VAL A 1 289 ? -8.204 -15.358 8.288 1.00 98.62 289 VAL A C 1
ATOM 2100 O O . VAL A 1 289 ? -8.968 -16.010 8.999 1.00 98.62 289 VAL A O 1
ATOM 2103 N N . ASN A 1 290 ? -7.366 -15.922 7.421 1.00 98.56 290 ASN A N 1
ATOM 2104 C CA . ASN A 1 290 ? -7.285 -17.360 7.202 1.00 98.56 290 ASN A CA 1
ATOM 2105 C C . ASN A 1 290 ? -5.889 -17.882 7.532 1.00 98.56 290 ASN A C 1
ATOM 2107 O O . ASN A 1 290 ? -4.896 -17.373 7.018 1.00 98.56 290 ASN A O 1
ATOM 2111 N N . ASN A 1 291 ? -5.836 -18.936 8.346 1.00 97.62 291 ASN A N 1
ATOM 2112 C CA . ASN A 1 291 ? -4.614 -19.650 8.708 1.00 97.62 291 ASN A CA 1
ATOM 2113 C C . ASN A 1 291 ? -3.510 -18.708 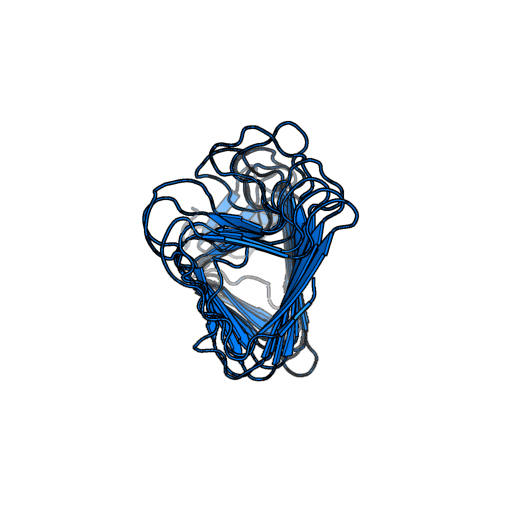9.235 1.00 97.62 291 ASN A C 1
ATOM 2115 O O . ASN A 1 291 ? -2.374 -18.713 8.765 1.00 97.62 291 ASN A O 1
ATOM 2119 N N . GLY A 1 292 ? -3.864 -17.840 10.184 1.00 97.31 292 GLY A N 1
ATOM 2120 C CA . GLY A 1 292 ? -2.971 -16.784 10.646 1.00 97.31 292 GLY A CA 1
ATOM 2121 C C . GLY A 1 292 ? -3.541 -15.957 11.789 1.00 97.31 292 GLY A C 1
ATOM 2122 O O . GLY A 1 292 ? -4.517 -16.342 12.432 1.00 97.31 292 GLY A O 1
ATOM 2123 N N . SER A 1 293 ? -2.927 -14.801 12.029 1.00 98.56 293 SER A N 1
ATOM 2124 C CA . SER A 1 293 ? -3.425 -13.818 12.994 1.00 98.56 293 SER A CA 1
ATOM 2125 C C . SER A 1 293 ? -3.299 -12.393 12.466 1.00 98.56 293 SER A C 1
ATOM 2127 O O . SER A 1 293 ? -2.438 -12.105 11.632 1.00 98.56 293 SER A O 1
ATOM 2129 N N . LEU A 1 294 ? -4.148 -11.493 12.961 1.00 98.81 294 LEU A N 1
ATOM 2130 C CA . LEU A 1 294 ? -4.133 -10.075 12.616 1.00 98.81 294 LEU A CA 1
ATOM 2131 C C . LEU A 1 294 ? -4.148 -9.199 13.872 1.00 98.81 294 LEU A C 1
ATOM 2133 O O . LEU A 1 294 ? -5.066 -9.279 14.684 1.00 98.81 294 LEU A O 1
ATOM 2137 N N . ASN A 1 295 ? -3.167 -8.306 13.989 1.00 98.75 295 ASN A N 1
ATOM 2138 C CA . ASN A 1 295 ? -3.072 -7.307 15.051 1.00 98.75 295 ASN A CA 1
ATOM 2139 C C . ASN A 1 295 ? -3.321 -5.902 14.490 1.00 98.75 295 ASN A C 1
ATOM 2141 O O . ASN A 1 295 ? -2.499 -5.363 13.757 1.00 98.75 295 ASN A O 1
ATOM 2145 N N . ILE A 1 296 ? -4.432 -5.270 14.847 1.00 98.50 296 ILE A N 1
ATOM 2146 C CA . ILE A 1 296 ? -4.775 -3.910 14.424 1.00 98.50 296 ILE A CA 1
ATOM 2147 C C . ILE A 1 296 ? -4.533 -2.964 15.596 1.00 98.50 296 ILE A C 1
ATOM 2149 O O . ILE A 1 296 ? -5.215 -3.047 16.611 1.00 98.50 296 ILE A O 1
ATOM 2153 N N . THR A 1 297 ? -3.595 -2.036 15.454 1.00 98.00 297 THR A N 1
ATOM 2154 C CA . THR A 1 297 ? -3.300 -0.997 16.441 1.00 98.00 297 THR A CA 1
ATOM 2155 C C . THR A 1 297 ? -3.608 0.375 15.864 1.00 98.00 297 THR A C 1
ATOM 2157 O O . THR A 1 297 ? -2.994 0.800 14.890 1.00 98.00 297 THR A O 1
ATOM 2160 N N . ALA A 1 298 ? -4.516 1.101 16.509 1.00 95.44 298 ALA A N 1
ATOM 2161 C CA . ALA A 1 298 ? -4.799 2.500 16.233 1.00 95.44 298 ALA A CA 1
ATOM 2162 C C . ALA A 1 298 ? -4.343 3.347 17.428 1.00 95.44 298 ALA A C 1
ATOM 2164 O O . ALA A 1 298 ? -4.740 3.091 18.566 1.00 95.44 298 ALA A O 1
ATOM 2165 N N . SER A 1 299 ? -3.497 4.350 17.193 1.00 94.69 299 SER A N 1
ATOM 2166 C CA . SER A 1 299 ? -2.940 5.184 18.261 1.00 94.69 299 SER A CA 1
ATOM 2167 C C . SER A 1 299 ? -3.111 6.672 17.981 1.00 94.69 299 SER A C 1
ATOM 2169 O O . SER A 1 299 ? -2.508 7.221 17.058 1.00 94.69 299 SER A O 1
ATOM 2171 N N . SER A 1 300 ? -3.852 7.331 18.868 1.00 90.50 300 SER A N 1
ATOM 2172 C CA . SER A 1 300 ? -3.971 8.784 19.003 1.00 90.50 300 SER A CA 1
ATOM 2173 C C . SER A 1 300 ? -3.549 9.271 20.399 1.00 90.50 300 SER A C 1
ATOM 2175 O O . SER A 1 300 ? -3.864 10.387 20.795 1.00 90.50 300 SER A O 1
ATOM 2177 N N . LYS A 1 301 ? -2.828 8.440 21.166 1.00 85.94 301 LYS A N 1
ATOM 2178 C CA . LYS A 1 301 ? -2.434 8.703 22.566 1.00 85.94 301 LYS A CA 1
ATOM 2179 C C . LYS A 1 301 ? -1.644 10.004 22.782 1.00 85.94 301 LYS A C 1
ATOM 2181 O O . LYS A 1 301 ? -1.679 10.572 23.864 1.00 85.94 301 LYS A O 1
ATOM 2186 N N . ASP A 1 302 ? -0.921 10.458 21.761 1.00 86.06 302 ASP A N 1
ATOM 2187 C CA . ASP A 1 302 ? -0.095 11.666 21.840 1.00 86.06 302 ASP A CA 1
ATOM 2188 C C . ASP A 1 302 ? -0.916 12.935 21.516 1.00 86.06 302 ASP A C 1
ATOM 2190 O O . ASP A 1 302 ? -0.362 14.031 21.485 1.00 86.06 302 ASP A O 1
ATOM 2194 N N . LEU A 1 303 ? -2.222 12.789 21.246 1.00 83.25 303 LEU A N 1
ATOM 2195 C CA . LEU A 1 303 ? -3.101 13.827 20.710 1.00 83.25 303 LEU A CA 1
ATOM 2196 C C . LEU A 1 303 ? -4.298 14.092 21.621 1.00 83.25 303 LEU A C 1
ATOM 2198 O O . LEU A 1 303 ? -4.849 13.192 22.267 1.00 83.25 303 LEU A O 1
ATOM 2202 N N . LYS A 1 304 ? -4.758 15.343 21.631 1.00 78.62 304 LYS A N 1
ATOM 2203 C CA . LYS A 1 304 ? -5.938 15.748 22.402 1.00 78.62 304 LYS A CA 1
ATOM 2204 C C . LYS A 1 304 ? -7.211 15.523 21.597 1.00 78.62 304 LYS A C 1
ATOM 2206 O O . LYS A 1 304 ? -7.296 15.899 20.434 1.00 78.62 304 LYS A O 1
ATOM 2211 N N . ASN A 1 305 ? -8.226 14.957 22.252 1.00 74.94 305 ASN A N 1
ATOM 2212 C CA . ASN A 1 305 ? -9.583 14.785 21.716 1.00 74.94 305 ASN A CA 1
ATOM 2213 C C . ASN A 1 305 ? -9.698 13.955 20.420 1.00 74.94 305 ASN A C 1
ATOM 2215 O O . ASN A 1 305 ? -10.743 13.979 19.778 1.00 74.94 305 ASN A O 1
ATOM 2219 N N . VAL A 1 306 ? -8.679 13.171 20.060 1.00 79.62 306 VAL A N 1
ATOM 2220 C CA . VAL A 1 306 ? -8.722 12.267 18.899 1.00 79.62 306 VAL A CA 1
ATOM 2221 C C . VAL A 1 306 ? -9.039 10.845 19.361 1.00 79.62 306 VAL A C 1
ATOM 2223 O O . VAL A 1 306 ? -8.339 10.287 20.210 1.00 79.62 306 VAL A O 1
ATOM 2226 N N . THR A 1 307 ? -10.095 10.240 18.815 1.00 82.38 307 THR A N 1
ATOM 2227 C CA . THR A 1 307 ? -10.417 8.815 19.024 1.00 82.38 307 THR A CA 1
ATOM 2228 C C . THR A 1 307 ? -9.416 7.917 18.302 1.00 82.38 307 THR A C 1
ATOM 2230 O O . THR A 1 307 ? -8.898 8.303 17.260 1.00 82.38 307 THR A O 1
ATOM 2233 N N . ALA A 1 308 ? -9.147 6.702 18.784 1.00 86.25 308 ALA A N 1
ATOM 2234 C CA . ALA A 1 308 ? -8.272 5.807 18.021 1.00 86.25 308 ALA A CA 1
ATOM 2235 C C . ALA A 1 308 ? -8.972 5.282 16.753 1.00 86.25 308 ALA A C 1
ATOM 2237 O O . ALA A 1 308 ? -8.385 5.290 15.674 1.00 86.25 308 ALA A O 1
ATOM 2238 N N . PHE A 1 309 ? -10.245 4.901 16.887 1.00 85.19 309 PHE A N 1
ATOM 2239 C CA . PHE A 1 309 ? -11.121 4.470 15.798 1.00 85.19 309 PHE A CA 1
ATOM 2240 C C . PHE A 1 309 ? -12.282 5.447 15.639 1.00 85.19 309 PHE A C 1
ATOM 2242 O O . PHE A 1 309 ? -12.923 5.800 16.630 1.00 85.19 309 PHE A O 1
ATOM 2249 N N . ASN A 1 310 ? -12.562 5.855 14.405 1.00 79.19 310 ASN A N 1
ATOM 2250 C CA . ASN A 1 310 ? -13.638 6.790 14.093 1.00 79.19 310 ASN A CA 1
ATOM 2251 C C . ASN A 1 310 ? -14.388 6.365 12.818 1.00 79.19 310 ASN A C 1
ATOM 2253 O O . ASN A 1 310 ? -13.764 5.885 11.872 1.00 79.19 310 ASN A O 1
ATOM 2257 N N . MET A 1 311 ? -15.709 6.548 12.798 1.00 73.31 311 MET A N 1
ATOM 2258 C CA . MET A 1 311 ? -16.524 6.530 11.577 1.00 73.31 311 MET A CA 1
ATOM 2259 C C . MET A 1 311 ? -17.033 7.938 11.329 1.00 73.31 311 MET A C 1
ATOM 2261 O O . MET A 1 311 ? -17.453 8.593 12.287 1.00 73.31 311 MET A O 1
ATOM 2265 N N . GLY A 1 312 ? -17.059 8.370 10.069 1.00 63.03 312 GLY A N 1
ATOM 2266 C CA . GLY A 1 312 ? -17.652 9.658 9.720 1.00 63.03 312 GLY A CA 1
ATOM 2267 C C . GLY A 1 312 ? -19.091 9.789 10.235 1.00 63.03 312 GLY A C 1
ATOM 2268 O O . GLY A 1 312 ? -19.836 8.810 10.311 1.00 63.03 312 GLY A O 1
ATOM 2269 N N . GLU A 1 313 ? -19.528 11.005 10.561 1.00 52.72 313 GLU A N 1
ATOM 2270 C CA . GLU A 1 313 ? -20.919 11.280 10.937 1.00 52.72 313 GLU A CA 1
ATOM 2271 C C . GLU A 1 313 ? -21.737 11.732 9.722 1.00 52.72 313 GLU A C 1
ATOM 2273 O O . GLU A 1 313 ? -21.862 12.919 9.450 1.00 52.72 313 GLU A O 1
ATOM 2278 N N . LEU A 1 314 ? -22.359 10.794 9.005 1.00 42.97 314 LEU A N 1
ATOM 2279 C CA . LEU A 1 314 ? -23.441 11.114 8.065 1.00 42.97 314 LEU A CA 1
ATOM 2280 C C . LEU A 1 314 ? -24.519 10.028 8.117 1.00 42.97 314 LEU A C 1
ATOM 2282 O O . LEU A 1 314 ? -24.347 8.947 7.573 1.00 42.97 314 LEU A O 1
ATOM 2286 N N . GLY A 1 315 ? -25.652 10.333 8.745 1.00 42.75 315 GLY A N 1
ATOM 2287 C CA . GLY A 1 315 ? -26.880 9.553 8.582 1.00 42.75 315 GLY A CA 1
ATOM 2288 C C . GLY A 1 315 ? -27.132 8.519 9.673 1.00 42.75 315 GLY A C 1
ATOM 2289 O O . GLY A 1 315 ? -26.557 7.442 9.730 1.00 42.75 315 GLY A O 1
ATOM 2290 N N . THR A 1 316 ? -28.077 8.857 10.537 1.00 45.62 316 THR A N 1
ATOM 2291 C CA . THR A 1 316 ? -28.705 7.976 11.514 1.00 45.62 316 THR A CA 1
ATOM 2292 C C . THR A 1 316 ? -29.321 6.738 10.849 1.00 45.62 316 THR A C 1
ATOM 2294 O O . THR A 1 316 ? -30.100 6.892 9.911 1.00 45.62 316 THR A O 1
ATOM 2297 N N . THR A 1 317 ? -29.092 5.564 11.449 1.00 44.47 317 THR A N 1
ATOM 2298 C CA . THR A 1 317 ? -29.855 4.294 11.365 1.00 44.47 317 THR A CA 1
ATOM 2299 C C . THR A 1 317 ? -29.216 3.111 10.605 1.00 44.47 317 THR A C 1
ATOM 2301 O O . THR A 1 317 ? -29.248 3.012 9.385 1.00 44.47 317 THR A O 1
ATOM 2304 N N . SER A 1 318 ? -28.810 2.114 11.406 1.00 46.69 318 SER A N 1
ATOM 2305 C CA . SER A 1 318 ? -28.658 0.674 11.109 1.00 46.69 318 SER A CA 1
ATOM 2306 C C . SER A 1 318 ? -27.306 0.133 10.593 1.00 46.69 318 SER A C 1
ATOM 2308 O O . SER A 1 318 ? -27.137 -0.151 9.412 1.00 46.69 318 SER A O 1
ATOM 2310 N N . SER A 1 319 ? -26.439 -0.191 11.566 1.00 51.31 319 SER A N 1
ATOM 2311 C CA . SER A 1 319 ? -25.462 -1.300 11.539 1.00 51.31 319 SER A CA 1
ATOM 2312 C C . SER A 1 319 ? -24.408 -1.279 10.422 1.00 51.31 319 SER A C 1
ATOM 2314 O O . SER A 1 319 ? -24.327 -2.221 9.634 1.00 51.31 319 SER A O 1
ATOM 2316 N N . ASP A 1 320 ? -23.591 -0.233 10.395 1.00 54.41 320 ASP A N 1
ATOM 2317 C CA . ASP A 1 320 ? -22.450 -0.111 9.485 1.00 54.41 320 ASP A CA 1
ATOM 2318 C C . ASP A 1 320 ? -21.187 -0.516 10.248 1.00 54.41 320 ASP A C 1
ATOM 2320 O O . ASP A 1 320 ? -20.896 0.049 11.305 1.00 54.41 320 ASP A O 1
ATOM 2324 N N . GLY A 1 321 ? -20.488 -1.553 9.788 1.00 74.12 321 GLY A N 1
ATOM 2325 C CA . GLY A 1 321 ? -19.508 -2.237 10.620 1.00 74.12 321 GLY A CA 1
ATOM 2326 C C . GLY A 1 321 ? -18.348 -2.886 9.879 1.00 74.12 321 GLY A C 1
ATOM 2327 O O . GLY A 1 321 ? -18.337 -3.048 8.660 1.00 74.12 321 GLY A O 1
ATOM 2328 N N . VAL A 1 322 ? -17.356 -3.262 10.676 1.00 86.56 322 VAL A N 1
ATOM 2329 C CA . VAL A 1 322 ? -16.224 -4.098 10.299 1.00 86.56 322 VAL A CA 1
ATOM 2330 C C . VAL A 1 322 ? -16.603 -5.542 10.601 1.00 86.56 322 VAL A C 1
ATOM 2332 O O . VAL A 1 322 ? -16.858 -5.899 11.757 1.00 86.56 322 VAL A O 1
ATOM 2335 N N . ILE A 1 323 ? -16.677 -6.355 9.553 1.00 90.31 323 ILE A N 1
ATOM 2336 C CA . ILE A 1 323 ? -17.083 -7.756 9.617 1.00 90.31 323 ILE A CA 1
ATOM 2337 C C . ILE A 1 323 ? -15.827 -8.616 9.584 1.00 90.31 323 ILE A C 1
ATOM 2339 O O . ILE A 1 323 ? -15.111 -8.657 8.586 1.00 90.31 323 ILE A O 1
ATOM 2343 N N . PHE A 1 324 ? -15.580 -9.322 10.678 1.00 94.31 324 PHE A N 1
ATOM 2344 C CA . PHE A 1 324 ? -14.491 -10.275 10.806 1.00 94.31 324 PHE A CA 1
ATOM 2345 C C . PHE A 1 324 ? -14.973 -11.671 10.425 1.00 94.31 324 PHE A C 1
ATOM 2347 O O . PHE A 1 324 ? -16.014 -12.138 10.896 1.00 94.31 324 PHE A O 1
ATOM 2354 N N . SER A 1 325 ? -14.201 -12.348 9.581 1.00 97.12 325 SER A N 1
ATOM 2355 C CA . SER A 1 325 ? -14.480 -13.720 9.165 1.00 97.12 325 SER A CA 1
ATOM 2356 C C . SER A 1 325 ? -13.209 -14.535 8.941 1.00 97.12 325 SER A C 1
ATOM 2358 O O . SER A 1 325 ? -12.101 -13.995 8.918 1.00 97.12 325 SER A O 1
ATOM 2360 N N . GLY A 1 326 ? -13.378 -15.846 8.778 1.00 98.06 326 GLY A N 1
ATOM 2361 C CA . GLY A 1 326 ? -12.279 -16.791 8.594 1.00 98.06 326 GLY A CA 1
ATOM 2362 C C . GLY A 1 326 ? -11.972 -17.572 9.867 1.00 98.06 326 GLY A C 1
ATOM 2363 O O . GLY A 1 326 ? -12.802 -17.651 10.775 1.00 98.06 326 GLY A O 1
ATOM 2364 N N . ASN A 1 327 ? -10.795 -18.189 9.917 1.00 98.06 327 ASN A N 1
ATOM 2365 C CA . ASN A 1 327 ? -10.395 -19.087 11.003 1.00 98.06 327 ASN A CA 1
ATOM 2366 C C . ASN A 1 327 ? -9.169 -18.632 11.806 1.00 98.06 327 ASN A C 1
ATOM 2368 O O . ASN A 1 327 ? -8.758 -19.355 12.710 1.00 98.06 327 ASN A O 1
ATOM 2372 N N . GLY A 1 328 ? -8.594 -17.474 11.482 1.00 97.94 328 GLY A N 1
ATOM 2373 C CA . GLY A 1 328 ? -7.494 -16.877 12.232 1.00 97.94 328 GLY A CA 1
ATOM 2374 C C . GLY A 1 328 ? -7.946 -16.005 13.402 1.00 97.94 328 GLY A C 1
ATOM 2375 O O . GLY A 1 328 ? -9.109 -15.614 13.495 1.00 97.94 328 GLY A O 1
ATOM 2376 N N . ASP A 1 329 ? -7.002 -15.673 14.278 1.00 98.19 329 ASP A N 1
ATOM 2377 C CA . ASP A 1 329 ? -7.253 -14.819 15.442 1.00 98.19 329 ASP A CA 1
ATOM 2378 C C . ASP A 1 329 ? -7.099 -13.334 15.094 1.00 98.19 329 ASP A C 1
ATOM 2380 O O . ASP A 1 329 ? -6.225 -12.940 14.317 1.00 98.19 329 ASP A O 1
ATOM 2384 N N . VAL A 1 330 ? -7.918 -12.483 15.711 1.00 98.44 330 VAL A N 1
ATOM 2385 C CA . VAL A 1 330 ? -7.884 -11.031 15.506 1.00 98.44 330 VAL A CA 1
ATOM 2386 C C . VAL A 1 330 ? -7.727 -10.321 16.842 1.00 98.44 330 VAL A C 1
ATOM 2388 O O . VAL A 1 330 ? -8.501 -10.538 17.770 1.00 98.44 330 VAL A O 1
ATOM 2391 N N . THR A 1 331 ? -6.754 -9.419 16.931 1.00 98.31 331 THR A N 1
ATOM 2392 C CA . THR A 1 331 ? -6.588 -8.501 18.061 1.00 98.31 331 THR A CA 1
ATOM 2393 C C . THR A 1 331 ? -6.697 -7.066 17.578 1.00 98.31 331 THR A C 1
ATOM 2395 O O . THR A 1 331 ? -5.992 -6.656 16.663 1.00 98.31 331 THR A O 1
ATOM 2398 N N . ILE A 1 332 ? -7.549 -6.274 18.220 1.00 97.06 332 ILE A N 1
ATOM 2399 C CA . ILE A 1 332 ? -7.748 -4.854 17.929 1.00 97.06 332 ILE A CA 1
ATOM 2400 C C . ILE A 1 332 ? -7.359 -4.061 19.167 1.00 97.06 332 ILE A C 1
ATOM 2402 O O . ILE A 1 332 ? -7.819 -4.367 20.259 1.00 97.06 332 ILE A O 1
ATOM 2406 N N . THR A 1 333 ? -6.530 -3.035 19.010 1.00 96.88 333 THR A N 1
ATOM 2407 C CA . THR A 1 333 ? -6.068 -2.172 20.097 1.00 96.88 333 THR A CA 1
ATOM 2408 C C . THR A 1 333 ? -6.247 -0.707 19.715 1.00 96.88 333 THR A C 1
ATOM 2410 O O . THR A 1 333 ? -5.620 -0.228 18.773 1.00 96.88 333 THR A O 1
ATOM 2413 N N . GLY A 1 334 ? -7.094 0.016 20.445 1.00 94.56 334 GLY A N 1
ATOM 2414 C CA . GLY A 1 334 ? -7.270 1.463 20.313 1.00 94.56 334 GLY A CA 1
ATOM 2415 C C . GLY A 1 334 ? -6.686 2.198 21.513 1.00 94.56 334 GLY A C 1
ATOM 2416 O O . GLY A 1 334 ? -7.049 1.884 22.643 1.00 94.56 334 GLY A O 1
ATOM 2417 N N . LYS A 1 335 ? -5.795 3.169 21.285 1.00 94.38 335 LYS A N 1
ATOM 2418 C CA . LYS A 1 335 ? -5.188 3.996 22.343 1.00 94.38 335 LYS A CA 1
ATOM 2419 C C . LYS A 1 335 ? -5.491 5.472 22.117 1.00 94.38 335 LYS A C 1
ATOM 2421 O O . LYS A 1 335 ? -5.098 6.011 21.081 1.00 94.38 335 LYS A O 1
ATOM 2426 N N . SER A 1 336 ? -6.114 6.129 23.089 1.00 89.56 336 SER A N 1
ATOM 2427 C CA . SER A 1 336 ? -6.411 7.568 23.078 1.00 89.56 336 SER A CA 1
ATOM 2428 C C . SER A 1 336 ? -5.935 8.250 24.370 1.00 89.56 336 SER A C 1
ATOM 2430 O O . SER A 1 336 ? -5.658 7.589 25.367 1.00 89.56 336 SER A O 1
ATOM 2432 N N . ASN A 1 337 ? -5.851 9.584 24.374 1.00 83.31 337 ASN A N 1
ATOM 2433 C CA . ASN A 1 337 ? -5.629 10.356 25.603 1.00 83.31 337 ASN A CA 1
ATOM 2434 C C . ASN A 1 337 ? -6.962 10.831 26.211 1.00 83.31 337 ASN A C 1
ATOM 2436 O O . ASN A 1 337 ? -7.399 10.335 27.248 1.00 83.31 337 ASN A O 1
ATOM 2440 N N . GLY A 1 338 ? -7.627 11.772 25.529 1.00 72.94 338 GLY A N 1
ATOM 2441 C CA . GLY A 1 338 ? -8.812 12.476 26.045 1.00 72.94 338 GLY A CA 1
ATOM 2442 C C . GLY A 1 338 ? -10.168 11.977 25.550 1.00 72.94 338 GLY A C 1
ATOM 2443 O O . GLY A 1 338 ? -11.200 12.415 26.045 1.00 72.94 338 GLY A O 1
ATOM 2444 N N . SER A 1 339 ? -10.183 11.084 24.561 1.00 81.00 339 SER A N 1
ATOM 2445 C CA . SER A 1 339 ? -11.416 10.589 23.936 1.00 81.00 339 SER A CA 1
ATOM 2446 C C . SER A 1 339 ? -11.619 9.097 24.194 1.00 81.00 339 SER A C 1
ATOM 2448 O O . SER A 1 339 ? -10.874 8.478 24.947 1.00 81.00 339 SER A O 1
ATOM 2450 N N . THR A 1 340 ? -12.617 8.486 23.565 1.00 80.19 340 THR A N 1
ATOM 2451 C CA . THR A 1 340 ? -12.808 7.033 23.626 1.00 80.19 340 THR A CA 1
ATOM 2452 C C . THR A 1 340 ? -11.615 6.307 22.991 1.00 80.19 340 THR A C 1
ATOM 2454 O O . THR A 1 340 ? -11.219 6.639 21.870 1.00 80.19 340 THR A O 1
ATOM 2457 N N . GLY A 1 341 ? -11.043 5.334 23.704 1.00 76.06 341 GLY A N 1
ATOM 2458 C CA . GLY A 1 341 ? -9.975 4.473 23.195 1.00 76.06 341 GLY A CA 1
ATOM 2459 C C . GLY A 1 341 ? -10.468 3.681 21.992 1.00 76.06 341 GLY A C 1
ATOM 2460 O O . GLY A 1 341 ? -9.899 3.768 20.908 1.00 76.06 341 GLY A O 1
ATOM 2461 N N . LEU A 1 342 ? -11.594 2.985 22.148 1.00 81.69 342 LEU A N 1
ATOM 2462 C CA . LEU A 1 342 ? -12.234 2.240 21.070 1.00 81.69 342 LEU A CA 1
ATOM 2463 C C . LEU A 1 342 ? -13.758 2.204 21.223 1.00 81.69 342 LEU A C 1
ATOM 2465 O O . LEU A 1 342 ? -14.278 1.990 22.317 1.00 81.69 342 LEU A O 1
ATOM 2469 N N . SER A 1 343 ? -14.489 2.359 20.116 1.00 77.12 343 SER A N 1
ATOM 2470 C CA . SER A 1 343 ? -15.930 2.108 20.097 1.00 77.12 343 SER A CA 1
ATOM 2471 C C . SER A 1 343 ? -16.242 0.804 19.368 1.00 77.12 343 SER A C 1
ATOM 2473 O O . SER A 1 343 ? -16.043 0.707 18.164 1.00 77.12 343 SER A O 1
ATOM 2475 N N . SER A 1 344 ? -16.704 -0.216 20.094 1.00 69.50 344 SER A N 1
ATOM 2476 C CA . SER A 1 344 ? -16.828 -1.582 19.552 1.00 69.50 344 SER A CA 1
ATOM 2477 C C . SER A 1 344 ? -18.187 -1.881 18.924 1.00 69.50 344 SER A C 1
ATOM 2479 O O . SER A 1 344 ? -18.372 -2.949 18.347 1.00 69.50 344 SER A O 1
ATOM 2481 N N . HIS A 1 345 ? -19.134 -0.939 18.987 1.00 71.69 345 HIS A N 1
ATOM 2482 C CA . HIS A 1 345 ? -20.454 -1.077 18.357 1.00 71.69 345 HIS A CA 1
ATOM 2483 C C . HIS A 1 345 ? -20.391 -1.273 16.832 1.00 71.69 345 HIS A C 1
ATOM 2485 O O . HIS A 1 345 ? -21.387 -1.639 16.218 1.00 71.69 345 HIS A O 1
ATOM 2491 N N . MET A 1 346 ? -19.218 -1.044 16.244 1.00 77.12 346 MET A N 1
ATOM 2492 C CA . MET A 1 346 ? -18.928 -1.174 14.824 1.00 77.12 346 MET A CA 1
ATOM 2493 C C . MET A 1 346 ? -18.482 -2.581 14.418 1.00 77.12 346 MET A C 1
ATOM 2495 O O . MET A 1 346 ? -18.239 -2.809 13.243 1.00 77.12 346 MET A O 1
ATOM 2499 N N . PHE A 1 347 ? -18.271 -3.511 15.350 1.00 84.19 347 PHE A N 1
ATOM 2500 C CA . PHE A 1 347 ? -17.621 -4.788 15.045 1.00 84.19 347 PHE A CA 1
ATOM 2501 C C . PHE A 1 347 ? -18.607 -5.956 15.057 1.00 84.19 347 PHE A C 1
ATOM 2503 O O . PHE A 1 347 ? -19.462 -6.060 15.941 1.00 84.19 347 PHE A O 1
ATOM 2510 N N . ASN A 1 348 ? -18.445 -6.854 14.087 1.00 86.69 348 ASN A N 1
ATOM 2511 C CA . ASN A 1 348 ? -19.168 -8.116 13.984 1.00 86.69 348 ASN A CA 1
ATOM 2512 C C . ASN A 1 348 ? -18.169 -9.255 13.751 1.00 86.69 348 ASN A C 1
ATOM 2514 O O . ASN A 1 348 ? -17.382 -9.181 12.812 1.00 86.69 348 ASN A O 1
ATOM 2518 N N . ASN A 1 349 ? -18.208 -10.306 14.574 1.00 91.00 349 ASN A N 1
ATOM 2519 C CA . ASN A 1 349 ? -17.376 -11.498 14.393 1.00 91.00 349 ASN A CA 1
ATOM 2520 C C . ASN A 1 349 ? -18.166 -12.816 14.360 1.00 91.00 349 ASN A C 1
ATOM 2522 O O . ASN A 1 349 ? -17.596 -13.873 14.605 1.00 91.00 349 ASN A O 1
ATOM 2526 N N . GLU A 1 350 ? -19.458 -12.790 14.023 1.00 90.56 350 GLU A N 1
ATOM 2527 C CA . GLU A 1 350 ? -20.299 -13.997 13.905 1.00 90.56 350 GLU A CA 1
ATOM 2528 C C . GLU A 1 350 ? -19.781 -15.014 12.876 1.00 90.56 350 GLU A C 1
ATOM 2530 O O . GLU A 1 350 ? -20.117 -16.197 12.944 1.00 90.56 350 GLU A O 1
ATOM 2535 N N . HIS A 1 351 ? -18.960 -14.563 11.925 1.00 92.75 351 HIS A N 1
ATOM 2536 C CA . HIS A 1 351 ? -18.367 -15.388 10.872 1.00 92.75 351 HIS A CA 1
ATOM 2537 C C . HIS A 1 351 ? -16.883 -15.701 11.103 1.00 92.75 351 HIS A C 1
ATOM 2539 O O . HIS A 1 351 ? -16.241 -16.301 10.237 1.00 92.75 351 HIS A O 1
ATOM 2545 N N . LEU A 1 352 ? -16.335 -15.301 12.251 1.00 94.69 352 LEU A N 1
ATOM 25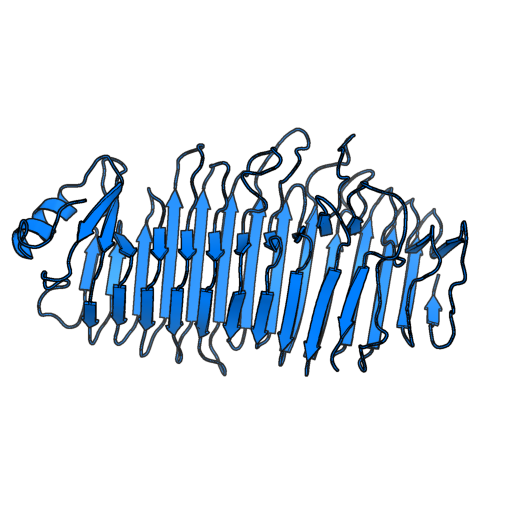46 C CA . LEU A 1 352 ? -14.978 -15.623 12.669 1.00 94.69 352 LEU A CA 1
ATOM 2547 C C . LEU A 1 352 ? -15.019 -16.872 13.554 1.00 94.69 352 LEU A C 1
ATOM 2549 O O . LEU A 1 352 ? -15.614 -16.854 14.629 1.00 94.69 352 LEU A O 1
ATOM 2553 N N . SER A 1 353 ? -14.390 -17.962 13.114 1.00 96.06 353 SER A N 1
ATOM 2554 C CA . SER A 1 353 ? -14.221 -19.150 13.959 1.00 96.06 353 SER A CA 1
ATOM 2555 C C . SER A 1 353 ? -12.995 -19.062 14.871 1.00 96.06 353 SER A C 1
ATOM 2557 O O . SER A 1 353 ? -12.901 -19.837 15.820 1.00 96.06 353 SER A O 1
ATOM 2559 N N . GLY A 1 354 ? -12.053 -18.166 14.561 1.00 94.69 354 GLY A N 1
ATOM 2560 C CA . GLY A 1 354 ? -10.961 -17.788 15.458 1.00 94.69 354 GLY A CA 1
ATOM 2561 C C . GLY A 1 354 ? -11.422 -16.841 16.569 1.00 94.69 354 GLY A C 1
ATOM 2562 O O . GLY A 1 354 ? -12.597 -16.472 16.659 1.00 94.69 354 GLY A O 1
ATOM 2563 N N . HIS A 1 355 ? -10.494 -16.450 17.436 1.00 95.19 355 HIS A N 1
ATOM 2564 C CA . HIS A 1 355 ? -10.786 -15.614 18.597 1.00 95.19 355 HIS A CA 1
ATOM 2565 C C . HIS A 1 355 ? -10.655 -14.122 18.277 1.00 95.19 355 HIS A C 1
ATOM 2567 O O . HIS A 1 355 ? -9.671 -13.690 17.676 1.00 95.19 355 HIS A O 1
ATOM 2573 N N . LEU A 1 356 ? -11.615 -13.311 18.736 1.00 95.50 356 LEU A N 1
ATOM 2574 C CA . LEU A 1 356 ? -11.536 -11.849 18.669 1.00 95.50 356 LEU A CA 1
ATOM 2575 C C . LEU A 1 356 ? -11.164 -11.266 20.039 1.00 95.50 356 LEU A C 1
ATOM 2577 O O . LEU A 1 356 ? -11.878 -11.452 21.025 1.00 95.50 356 LEU A O 1
ATOM 2581 N N . THR A 1 357 ? -10.082 -10.492 20.087 1.00 96.75 357 THR A N 1
ATOM 2582 C CA . THR A 1 357 ? -9.684 -9.682 21.246 1.00 96.75 357 THR A CA 1
ATOM 2583 C C . THR A 1 357 ? -9.775 -8.196 20.920 1.00 96.75 357 THR A C 1
ATOM 2585 O O . THR A 1 357 ? -9.245 -7.735 19.913 1.00 96.75 357 THR A O 1
ATOM 2588 N N . ILE A 1 358 ? -10.419 -7.423 21.789 1.00 94.25 358 ILE A N 1
ATOM 2589 C CA . ILE A 1 358 ? -10.591 -5.976 21.665 1.00 94.25 358 ILE A CA 1
ATOM 2590 C C . ILE A 1 358 ? -10.002 -5.313 22.908 1.00 94.25 358 ILE A C 1
ATOM 2592 O O . ILE A 1 358 ? -10.472 -5.545 24.016 1.00 94.25 358 ILE A O 1
ATOM 2596 N N . ASN A 1 359 ? -9.016 -4.445 22.717 1.00 95.38 359 ASN A N 1
ATOM 2597 C CA . ASN A 1 359 ? -8.370 -3.654 23.754 1.00 95.38 359 ASN A CA 1
ATOM 2598 C C . ASN A 1 359 ? -8.642 -2.167 23.493 1.00 95.38 359 ASN A C 1
ATOM 2600 O O . ASN A 1 359 ? -8.334 -1.651 22.418 1.00 95.38 359 ASN A O 1
ATOM 2604 N N . GLY A 1 360 ? -9.214 -1.466 24.465 1.00 93.19 360 GLY A N 1
ATOM 2605 C CA . GLY A 1 360 ? -9.408 -0.021 24.409 1.00 93.19 360 GLY A CA 1
ATOM 2606 C C . GLY A 1 360 ? -8.751 0.645 25.604 1.00 93.19 360 GLY A C 1
ATOM 2607 O O . GLY A 1 360 ? -9.112 0.368 26.743 1.00 93.19 360 GLY A O 1
ATOM 2608 N N . GLU A 1 361 ? -7.798 1.528 25.338 1.00 93.94 361 GLU A N 1
ATOM 2609 C CA . GLU A 1 361 ? -7.042 2.275 26.338 1.00 93.94 361 GLU A CA 1
ATOM 2610 C C . GLU A 1 361 ? -7.326 3.773 26.194 1.00 93.94 361 GLU A C 1
ATOM 2612 O O . GLU A 1 361 ? -7.279 4.321 25.089 1.00 93.94 361 GLU A O 1
ATOM 2617 N N . SER A 1 362 ? -7.583 4.441 27.316 1.00 90.62 362 SER A N 1
ATOM 2618 C CA . SER A 1 362 ? -7.722 5.896 27.387 1.00 90.62 362 SER A CA 1
ATOM 2619 C C . SER A 1 362 ? -7.047 6.455 28.645 1.00 90.62 362 SER A C 1
ATOM 2621 O O . SER A 1 362 ? -7.022 5.795 29.681 1.00 90.62 362 SER A O 1
ATOM 2623 N N . GLU A 1 363 ? -6.494 7.668 28.603 1.00 87.75 363 GLU A N 1
ATOM 2624 C CA . GLU A 1 363 ? -5.962 8.306 29.819 1.00 87.75 363 GLU A CA 1
ATOM 2625 C C . GLU A 1 363 ? -7.097 8.907 30.662 1.00 87.75 363 GLU A C 1
ATOM 2627 O O . GLU A 1 363 ? -7.250 8.604 31.849 1.00 87.75 363 GLU A O 1
ATOM 2632 N N . THR A 1 364 ? -7.930 9.742 30.040 1.00 85.81 364 THR A N 1
ATOM 2633 C CA . THR A 1 364 ? -8.999 10.494 30.723 1.00 85.81 364 THR A CA 1
ATOM 2634 C C . THR A 1 364 ? -10.400 10.212 30.175 1.00 85.81 364 THR A C 1
ATOM 2636 O O . THR A 1 364 ? -11.392 10.523 30.834 1.00 85.81 364 THR A O 1
ATOM 2639 N N . GLY A 1 365 ? -10.507 9.579 29.003 1.00 86.50 365 GLY A N 1
ATOM 2640 C CA . GLY A 1 365 ? -11.768 9.194 28.373 1.00 86.50 365 GLY A CA 1
ATOM 2641 C C . GLY A 1 365 ? -12.257 7.793 28.757 1.00 86.50 365 GLY A C 1
ATOM 2642 O O . GLY A 1 365 ? -11.890 7.219 29.782 1.00 86.50 365 GLY A O 1
ATOM 2643 N N . THR A 1 366 ? -13.135 7.225 27.927 1.00 88.38 366 THR A N 1
ATOM 2644 C CA . THR A 1 366 ? -13.601 5.836 28.083 1.00 88.38 366 THR A CA 1
ATOM 2645 C C . THR A 1 366 ? -12.635 4.884 27.376 1.00 88.38 366 THR A C 1
ATOM 2647 O O . THR A 1 366 ? -12.296 5.140 26.226 1.00 88.38 366 THR A O 1
ATOM 2650 N N . GLY A 1 367 ? -12.223 3.778 28.000 1.00 87.62 367 GLY A N 1
ATOM 2651 C CA . GLY A 1 367 ? -11.408 2.755 27.333 1.00 87.62 367 GLY A CA 1
ATOM 2652 C C . GLY A 1 367 ? -12.164 2.127 26.158 1.00 87.62 367 GLY A C 1
ATOM 2653 O O . GLY A 1 367 ? -11.788 2.314 24.999 1.00 87.62 367 GLY A O 1
ATOM 2654 N N . ILE A 1 368 ? -13.286 1.460 26.450 1.00 87.69 368 ILE A N 1
ATOM 2655 C CA . ILE A 1 368 ? -14.205 0.883 25.456 1.00 87.69 368 ILE A CA 1
ATOM 2656 C C . ILE A 1 368 ? -15.624 1.430 25.616 1.00 87.69 368 ILE A C 1
ATOM 2658 O O . ILE A 1 368 ? -16.217 1.347 26.692 1.00 87.69 368 ILE A O 1
ATOM 2662 N N . LEU A 1 369 ? -16.194 1.929 24.517 1.00 84.56 369 LEU A N 1
ATOM 2663 C CA . LEU A 1 369 ? -17.578 2.400 24.436 1.00 84.56 369 LEU A CA 1
ATOM 2664 C C . LEU A 1 369 ? -18.435 1.500 23.537 1.00 84.56 369 LEU A C 1
ATOM 2666 O O . LEU A 1 369 ? -18.163 1.366 22.343 1.00 84.56 369 LEU A O 1
ATOM 2670 N N . ILE A 1 370 ? -19.530 0.977 24.084 1.00 79.25 370 ILE A N 1
ATOM 2671 C CA . ILE A 1 370 ? -20.577 0.250 23.349 1.00 79.25 370 ILE A CA 1
ATOM 2672 C C . ILE A 1 370 ? -21.836 1.135 23.340 1.00 79.25 370 ILE A C 1
ATOM 2674 O O . ILE A 1 370 ? -22.423 1.339 24.403 1.00 79.25 370 ILE A O 1
ATOM 2678 N N . GLN A 1 371 ? -22.226 1.717 22.191 1.00 73.56 371 GLN A N 1
ATOM 2679 C CA . GLN A 1 371 ? -23.252 2.781 22.133 1.00 73.56 371 GLN A CA 1
ATOM 2680 C C . GLN A 1 371 ? -24.295 2.694 20.993 1.00 73.56 371 GLN A C 1
ATOM 2682 O O . GLN A 1 371 ? -24.134 1.915 20.057 1.00 73.56 371 GLN A O 1
ATOM 2687 N N . LYS A 1 372 ? -25.316 3.577 21.067 1.00 59.78 372 LYS A N 1
ATOM 2688 C CA . LYS A 1 372 ? -26.410 3.873 20.103 1.00 59.78 372 LYS A CA 1
ATOM 2689 C C . LYS A 1 372 ? -27.408 2.732 19.891 1.00 59.78 372 LYS A C 1
ATOM 2691 O O . LYS A 1 372 ? -28.412 2.668 20.599 1.00 59.78 372 LYS A O 1
ATOM 2696 N N . THR A 1 373 ? -27.123 1.837 18.953 1.00 56.03 373 THR A N 1
ATOM 2697 C CA . THR A 1 373 ? -27.868 0.598 18.711 1.00 56.03 373 THR A CA 1
ATOM 2698 C C . THR A 1 373 ? -26.985 -0.533 19.186 1.00 56.03 373 THR A C 1
ATOM 2700 O O . THR A 1 373 ? -25.911 -0.757 18.639 1.00 56.03 373 THR A O 1
ATOM 2703 N N . ALA A 1 374 ? -27.423 -1.247 20.209 1.00 47.69 374 ALA A N 1
ATOM 2704 C CA . ALA A 1 374 ? -26.678 -2.311 20.871 1.00 47.69 374 ALA A CA 1
ATOM 2705 C C . ALA A 1 374 ? -26.443 -3.576 19.991 1.00 47.69 374 ALA A C 1
ATOM 2707 O O . ALA A 1 374 ? -26.321 -4.675 20.518 1.00 47.69 374 ALA A O 1
ATOM 2708 N N . THR A 1 375 ? -26.378 -3.44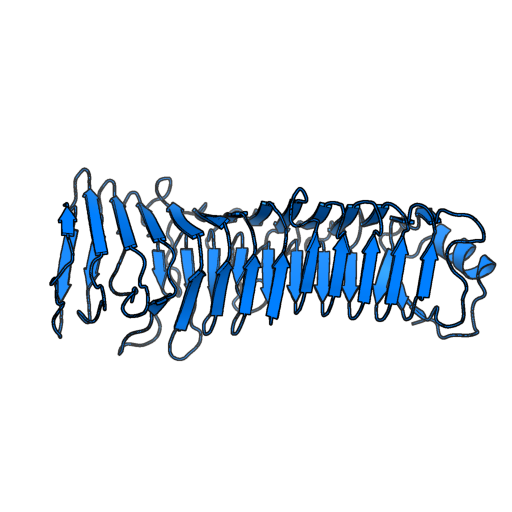5 18.661 1.00 53.16 375 THR A N 1
ATOM 2709 C CA . THR A 1 375 ? -26.212 -4.509 17.654 1.00 53.16 375 THR A CA 1
ATOM 2710 C C . THR A 1 375 ? -24.746 -4.875 17.408 1.00 53.16 375 THR A C 1
ATOM 2712 O O . THR A 1 375 ? -24.381 -5.245 16.296 1.00 53.16 375 THR A O 1
ATOM 2715 N N . SER A 1 376 ? -23.874 -4.728 18.408 1.00 61.84 376 SER A N 1
ATOM 2716 C CA . SER A 1 376 ? -22.539 -5.319 18.324 1.00 61.84 376 SER A CA 1
ATOM 2717 C C . SER A 1 376 ? -22.710 -6.837 18.323 1.00 61.84 376 SER A C 1
ATOM 2719 O O . SER A 1 376 ? -23.045 -7.423 19.359 1.00 61.84 376 SER A O 1
ATOM 2721 N N . ASN A 1 377 ? -22.505 -7.464 17.170 1.00 75.44 377 ASN A N 1
ATOM 2722 C CA . ASN A 1 377 ? -22.597 -8.910 17.001 1.00 75.44 377 ASN A CA 1
ATOM 2723 C C . ASN A 1 377 ? -21.258 -9.540 17.393 1.00 75.44 377 ASN A C 1
ATOM 2725 O O . ASN A 1 377 ? -20.508 -10.062 16.569 1.00 75.44 377 ASN A O 1
ATOM 2729 N N . LEU A 1 378 ? -20.937 -9.392 18.680 1.00 82.88 378 LEU A N 1
ATOM 2730 C CA . LEU A 1 378 ? -19.731 -9.937 19.277 1.00 82.88 378 LEU A CA 1
ATOM 2731 C C . LEU A 1 378 ? -20.042 -11.300 19.887 1.00 82.88 378 LEU A C 1
ATOM 2733 O O . LEU A 1 378 ? -20.890 -11.402 20.777 1.00 82.88 378 LEU A O 1
ATOM 2737 N N . VAL A 1 379 ? -19.353 -12.336 19.421 1.00 85.88 379 VAL A N 1
ATOM 2738 C CA . VAL A 1 379 ? -19.531 -13.717 19.877 1.00 85.88 379 VAL A CA 1
ATOM 2739 C C . VAL A 1 379 ? -18.187 -14.266 20.329 1.00 85.88 379 VAL A C 1
ATOM 2741 O O . VAL A 1 379 ? -17.218 -14.219 19.579 1.00 85.88 379 VAL A O 1
ATOM 2744 N N . ASN A 1 380 ? -18.133 -14.810 21.548 1.00 85.69 380 ASN A N 1
ATOM 2745 C CA . ASN A 1 380 ? -16.926 -15.410 22.126 1.00 85.69 380 ASN A CA 1
ATOM 2746 C C . ASN A 1 380 ? -15.687 -14.493 22.097 1.00 85.69 380 ASN A C 1
ATOM 2748 O O . ASN A 1 380 ? -14.573 -14.969 21.928 1.00 85.69 380 ASN A O 1
ATOM 2752 N N . ALA A 1 381 ? -15.868 -13.182 22.259 1.00 91.38 381 ALA A N 1
ATOM 2753 C CA . ALA A 1 381 ? -14.785 -12.207 22.227 1.00 91.38 381 ALA A CA 1
ATOM 2754 C C . ALA A 1 381 ? -14.235 -11.886 23.630 1.00 91.38 381 ALA A C 1
ATOM 2756 O O . ALA A 1 381 ? -14.959 -11.915 24.631 1.00 91.38 381 ALA A O 1
ATOM 2757 N N . THR A 1 382 ? -12.961 -11.496 23.699 1.00 94.69 382 THR A N 1
ATOM 2758 C CA . THR A 1 382 ? -12.358 -10.879 24.893 1.00 94.69 382 THR A CA 1
ATOM 2759 C C . THR A 1 382 ? -12.326 -9.366 24.726 1.00 94.69 382 THR A C 1
ATOM 2761 O O . THR A 1 382 ? -11.789 -8.863 23.745 1.00 94.69 382 THR A O 1
ATOM 2764 N N . ILE A 1 383 ? -12.875 -8.629 25.688 1.00 92.75 383 ILE A N 1
ATOM 2765 C CA . ILE A 1 383 ? -13.021 -7.172 25.650 1.00 92.75 383 ILE A CA 1
ATOM 2766 C C . ILE A 1 383 ? -12.330 -6.582 26.883 1.00 92.75 383 ILE A C 1
ATOM 2768 O O . ILE A 1 383 ? -12.792 -6.777 28.005 1.00 92.75 383 ILE A O 1
ATOM 2772 N N . ASN A 1 384 ? -11.237 -5.849 26.674 1.00 94.31 384 ASN A N 1
ATOM 2773 C CA . ASN A 1 384 ? -10.413 -5.244 27.718 1.00 94.31 384 ASN A CA 1
ATOM 2774 C C . ASN A 1 384 ? -10.465 -3.715 27.608 1.00 94.31 384 ASN A C 1
ATOM 2776 O O . ASN A 1 384 ? -9.867 -3.132 26.704 1.00 94.31 384 ASN A O 1
ATOM 2780 N N . GLY A 1 385 ? -11.184 -3.056 28.511 1.00 92.56 385 GLY A N 1
ATOM 2781 C CA . GLY A 1 385 ? -11.230 -1.600 28.591 1.00 92.56 385 GLY A CA 1
ATOM 2782 C C . GLY A 1 385 ? -10.385 -1.096 29.750 1.00 92.56 385 GLY A C 1
ATOM 2783 O O . GLY A 1 385 ? -10.596 -1.508 30.879 1.00 92.56 385 GLY A O 1
ATOM 2784 N N . VAL A 1 386 ? -9.453 -0.185 29.492 1.00 93.06 386 VAL A N 1
ATOM 2785 C CA . VAL A 1 386 ? -8.625 0.442 30.527 1.00 93.06 386 VAL A CA 1
ATOM 2786 C C . VAL A 1 386 ? -8.756 1.953 30.410 1.00 93.06 386 VAL A C 1
ATOM 2788 O O . VAL A 1 386 ? -8.561 2.523 29.336 1.00 93.06 386 VAL A O 1
ATOM 2791 N N . SER A 1 387 ? -9.070 2.612 31.524 1.00 91.12 387 SER A N 1
ATOM 2792 C CA . SER A 1 387 ? -8.975 4.066 31.638 1.00 91.12 387 SER A CA 1
ATOM 2793 C C . SER A 1 387 ? -8.296 4.460 32.944 1.00 91.12 387 SER A C 1
ATOM 2795 O O . SER A 1 387 ? -8.609 3.881 33.982 1.00 91.12 387 SER A O 1
ATOM 2797 N N . GLN A 1 388 ? -7.354 5.411 32.908 1.00 89.75 388 GLN A N 1
ATOM 2798 C CA . GLN A 1 388 ? -6.628 5.812 34.126 1.00 89.75 388 GLN A CA 1
ATOM 2799 C C . GLN A 1 388 ? -7.505 6.637 35.072 1.00 89.75 388 GLN A C 1
ATOM 2801 O O . GLN A 1 388 ? -7.450 6.454 36.285 1.00 89.75 388 GLN A O 1
ATOM 2806 N N . SER A 1 389 ? -8.295 7.563 34.522 1.00 89.06 389 SER A N 1
ATOM 2807 C CA . SER A 1 389 ? -9.162 8.460 35.306 1.00 89.06 389 SER A CA 1
ATOM 2808 C C . SER A 1 389 ? -10.616 8.516 34.827 1.00 89.06 389 SER A C 1
ATOM 2810 O O . SER A 1 389 ? -11.458 9.098 35.511 1.00 89.06 389 SER A O 1
ATOM 2812 N N . GLY A 1 390 ? -10.926 7.900 33.682 1.00 87.81 390 GLY A N 1
ATOM 2813 C CA . GLY A 1 390 ? -12.283 7.750 33.162 1.00 87.81 390 GLY A CA 1
ATOM 2814 C C . GLY A 1 390 ? -12.855 6.349 33.403 1.00 87.81 390 GLY A C 1
ATOM 2815 O O . GLY A 1 390 ? -12.531 5.672 34.375 1.00 87.81 390 GLY A O 1
ATOM 2816 N N . THR A 1 391 ? -13.747 5.900 32.520 1.00 89.50 391 THR A N 1
ATOM 2817 C CA . THR A 1 391 ? -14.398 4.581 32.615 1.00 89.50 391 THR A CA 1
ATOM 2818 C C . THR A 1 391 ? -13.657 3.546 31.766 1.00 89.50 391 THR A C 1
ATOM 2820 O O . THR A 1 391 ? -13.451 3.788 30.581 1.00 89.50 391 THR A O 1
ATOM 2823 N N . GLY A 1 392 ? -13.301 2.380 32.319 1.00 89.88 392 GLY A N 1
ATOM 2824 C CA . GLY A 1 392 ? -12.697 1.283 31.546 1.00 89.88 392 GLY A CA 1
ATOM 2825 C C . GLY A 1 392 ? -13.619 0.788 30.429 1.00 89.88 392 GLY A C 1
ATOM 2826 O O . GLY A 1 392 ? -13.302 0.944 29.250 1.00 89.88 392 GLY A O 1
ATOM 2827 N N . ILE A 1 393 ? -14.810 0.291 30.784 1.00 90.12 393 ILE A N 1
ATOM 2828 C CA . ILE A 1 393 ? -15.860 -0.111 29.831 1.00 90.12 393 ILE A CA 1
ATOM 2829 C C . ILE A 1 393 ? -17.167 0.632 30.127 1.00 90.12 393 ILE A C 1
ATOM 2831 O O . ILE A 1 393 ? -17.699 0.554 31.234 1.00 90.12 393 ILE A O 1
ATOM 2835 N N . ARG A 1 394 ? -17.730 1.305 29.116 1.00 86.62 394 ARG A N 1
ATOM 2836 C CA . ARG A 1 394 ? -19.056 1.937 29.174 1.00 86.62 394 ARG A CA 1
ATOM 2837 C C . ARG A 1 394 ? -20.001 1.310 28.153 1.00 86.62 394 ARG A C 1
ATOM 2839 O O . ARG A 1 394 ? -19.733 1.325 26.955 1.00 86.62 394 ARG A O 1
ATOM 2846 N N . ILE A 1 395 ? -21.153 0.843 28.629 1.00 83.44 395 ILE A N 1
ATOM 2847 C CA . ILE A 1 395 ? -22.260 0.355 27.797 1.00 83.44 395 ILE A CA 1
ATOM 2848 C C . ILE A 1 395 ? -23.412 1.357 27.916 1.00 83.44 395 ILE A C 1
ATOM 2850 O O . ILE A 1 395 ? -23.874 1.637 29.019 1.00 83.44 395 ILE A O 1
ATOM 2854 N N . SER A 1 396 ? -23.845 1.934 26.795 1.00 77.56 396 SER A N 1
ATOM 2855 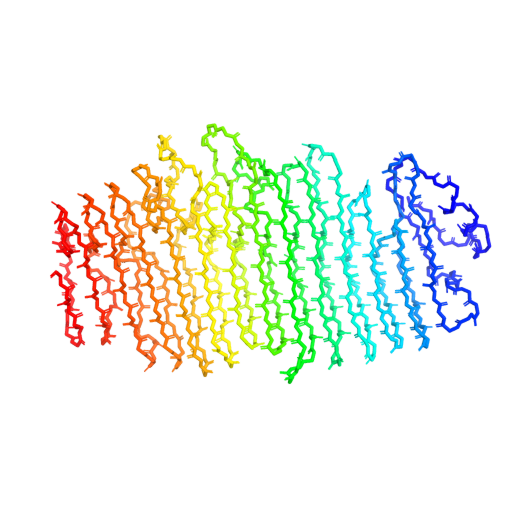C CA . SER A 1 396 ? -24.850 3.003 26.750 1.00 77.56 396 SER A CA 1
ATOM 2856 C C . SER A 1 396 ? -25.771 2.822 25.541 1.00 77.56 396 SER A C 1
ATOM 2858 O O . SER A 1 396 ? -25.499 3.347 24.464 1.00 77.56 396 SER A O 1
ATOM 2860 N N . ALA A 1 397 ? -26.862 2.075 25.705 1.00 68.94 397 ALA A N 1
ATOM 2861 C CA . ALA A 1 397 ? -27.836 1.837 24.639 1.00 68.94 397 ALA A CA 1
ATOM 2862 C C . ALA A 1 397 ? -28.971 2.874 24.678 1.00 68.94 397 ALA A C 1
ATOM 2864 O O . ALA A 1 397 ? -29.576 3.080 25.728 1.00 68.94 397 ALA A O 1
ATOM 2865 N N . GLU A 1 398 ? -29.284 3.491 23.535 1.00 66.81 398 GLU A N 1
ATOM 2866 C CA . GLU A 1 398 ? -30.496 4.312 23.377 1.00 66.81 398 GLU A CA 1
ATOM 2867 C C . GLU A 1 398 ? -31.702 3.430 23.015 1.00 66.81 398 GLU A C 1
ATOM 2869 O O . GLU A 1 398 ? -32.813 3.652 23.494 1.00 66.81 398 GLU A O 1
ATOM 2874 N N . ASN A 1 399 ? -31.475 2.395 22.198 1.00 63.31 399 ASN A N 1
ATOM 2875 C CA . ASN A 1 399 ? -32.425 1.332 21.867 1.00 63.31 399 ASN A CA 1
ATOM 2876 C C . ASN A 1 399 ? -31.685 0.020 21.488 1.00 63.31 399 ASN A C 1
ATOM 2878 O O . ASN A 1 399 ? -30.484 0.011 21.209 1.00 63.31 399 ASN A O 1
ATOM 2882 N N . GLY A 1 400 ? -32.399 -1.113 21.507 1.00 67.12 400 GLY A N 1
ATOM 2883 C CA . GLY A 1 400 ? -31.855 -2.448 21.201 1.00 67.12 400 GLY A CA 1
ATOM 2884 C C . GLY A 1 400 ? -31.349 -3.234 22.422 1.00 67.12 400 GLY A C 1
ATOM 2885 O O . GLY A 1 400 ? -31.598 -2.865 23.567 1.00 67.12 400 GLY A O 1
ATOM 2886 N N . SER A 1 401 ? -30.652 -4.345 22.174 1.00 65.88 401 SER A N 1
ATOM 2887 C CA . SER A 1 401 ? -30.041 -5.197 23.206 1.00 65.88 401 SER A CA 1
ATOM 2888 C C . SER A 1 401 ? -28.668 -5.696 22.757 1.00 65.88 401 SER A C 1
ATOM 2890 O O . SER A 1 401 ? -28.569 -6.206 21.646 1.00 65.88 401 SER A O 1
ATOM 2892 N N . THR A 1 402 ? -27.651 -5.636 23.623 1.00 68.50 402 THR A N 1
ATOM 2893 C CA . THR A 1 402 ? -26.364 -6.322 23.405 1.00 68.50 402 THR A CA 1
ATOM 2894 C C . THR A 1 402 ? -26.393 -7.649 24.145 1.00 68.50 402 THR A C 1
ATOM 2896 O O . THR A 1 402 ? -26.629 -7.688 25.353 1.00 68.50 402 THR A O 1
ATOM 2899 N N . ASN A 1 403 ? -26.124 -8.740 23.434 1.00 69.94 403 ASN A N 1
ATOM 2900 C CA . ASN A 1 403 ? -25.942 -10.045 24.047 1.00 69.94 403 ASN A CA 1
ATOM 2901 C C . ASN A 1 403 ? -24.465 -10.241 24.413 1.00 69.94 403 ASN A C 1
ATOM 2903 O O . ASN A 1 403 ? -23.605 -10.277 23.542 1.00 69.94 403 ASN A O 1
ATOM 2907 N N . LEU A 1 404 ? -24.171 -10.390 25.704 1.00 74.25 404 LEU A N 1
ATOM 2908 C CA . LEU A 1 404 ? -22.808 -10.632 26.187 1.00 74.25 404 LEU A CA 1
ATOM 2909 C C . LEU A 1 404 ? -22.459 -12.128 26.268 1.00 74.25 404 LEU A C 1
ATOM 2911 O O . LEU A 1 404 ? -21.393 -12.483 26.761 1.00 74.25 404 LEU A O 1
ATOM 2915 N N . LYS A 1 405 ? -23.352 -13.026 25.837 1.00 68.62 405 LYS A N 1
ATOM 2916 C CA . LYS A 1 405 ? -23.173 -14.474 25.989 1.00 68.62 405 LYS A CA 1
ATOM 2917 C C . LYS A 1 405 ? -21.917 -14.956 25.256 1.00 68.62 405 LYS A C 1
ATOM 2919 O O . LYS A 1 405 ? -21.840 -14.880 24.037 1.00 68.62 405 LYS A O 1
ATOM 2924 N N . GLY A 1 406 ? -20.976 -15.506 26.023 1.00 79.31 406 GLY A N 1
ATOM 2925 C CA . GLY A 1 406 ? -19.686 -16.000 25.531 1.00 79.31 406 GLY A CA 1
ATOM 2926 C C . GLY A 1 406 ? -18.571 -14.952 25.552 1.00 79.31 406 GLY A C 1
ATOM 2927 O O . GLY A 1 406 ? -17.406 -15.320 25.469 1.00 79.31 406 GLY A O 1
ATOM 2928 N N . ASN A 1 407 ? -18.900 -13.669 25.730 1.00 86.19 407 ASN A N 1
ATOM 2929 C CA . ASN A 1 407 ? -17.909 -12.601 25.799 1.00 86.19 407 ASN A CA 1
ATOM 2930 C C . ASN A 1 407 ? -17.338 -12.470 27.219 1.00 86.19 407 ASN A C 1
ATOM 2932 O O . ASN A 1 407 ? -18.065 -12.587 28.207 1.00 86.19 407 ASN A O 1
ATOM 2936 N N . THR A 1 408 ? -16.044 -12.170 27.317 1.00 88.31 408 THR A N 1
ATOM 2937 C CA . THR A 1 408 ? -15.375 -11.818 28.580 1.00 88.31 408 THR A CA 1
ATOM 2938 C C . THR A 1 408 ? -15.088 -10.323 28.594 1.00 88.31 408 THR A C 1
ATOM 2940 O O . THR A 1 408 ? -14.487 -9.813 27.654 1.00 88.31 408 THR A O 1
ATOM 2943 N N . LEU A 1 409 ? -15.521 -9.620 29.643 1.00 88.81 409 LEU A N 1
ATOM 2944 C CA . LEU A 1 409 ? -15.335 -8.176 29.797 1.00 88.81 409 LEU A CA 1
ATOM 2945 C C . LEU A 1 409 ? -14.423 -7.908 31.000 1.00 88.81 409 LEU A C 1
ATOM 2947 O O . LEU A 1 409 ? -14.779 -8.268 32.121 1.00 88.81 409 LEU A O 1
ATOM 2951 N N . ASN A 1 410 ? -13.287 -7.252 30.766 1.00 88.75 410 ASN A N 1
ATOM 2952 C CA . ASN A 1 410 ? -12.330 -6.819 31.787 1.00 88.75 410 ASN A CA 1
ATOM 2953 C C . ASN A 1 410 ? -12.228 -5.288 31.737 1.00 88.75 410 ASN A C 1
ATOM 2955 O O . ASN A 1 410 ? -11.832 -4.745 30.706 1.00 88.75 410 ASN A O 1
ATOM 2959 N N . GLY A 1 411 ? -12.634 -4.600 32.806 1.00 79.75 411 GLY A N 1
ATOM 2960 C CA . GLY A 1 411 ? -12.792 -3.140 32.838 1.00 79.75 411 GLY A CA 1
ATOM 2961 C C . GLY A 1 411 ? -12.113 -2.464 34.013 1.00 79.75 411 GLY A C 1
ATOM 2962 O O . GLY A 1 411 ? -11.867 -3.166 35.021 1.00 79.75 411 GLY A O 1
#

Radius of gyration: 23.28 Å; chains: 1; bounding box: 56×42×73 Å

Organism: Salmonella enterica (NCBI:txid28901)

Secondary structure (DSSP, 8-state):
-BPTTS--HHHHHHHHHH--SSEEEEE-TT---S-SSS-EEEE---TTS-EEEEES-EEE-SS-EEEESEEEES-EEEESS-EEEEESSB-EEEEEEEEEESSS-EEEEEE---SSS--SEEEEEEEEEETTS-EEEEEE-SSSS-SEEEEEEEEEE-TTT-EEEEEEEE---SSTTT-SEEEEEESEEEEEEEEEEEEEEE---SS--S--EEEEE-TT-EEEEEEEEEEEEEESEEEEEESSEEEEEEEEEEEEEEEE-S-----TT--EEEEEE-SSS--EEEEEEEEEEEEEEEE-TTSSS-EEEEE------S--EEEEEESSEEEEEEEESSS-SEEGGGEEEEEE-S-EEEEEEESSS-SEEEEEE---B--S-EEEEEESSS-SEEEEEEES----TT-EEE-

Sequence (411 aa):
MIGSGVLNASVTETLMTTGIENVTQIDVSEISLGGSGDDWINDYTSTKGGGWIFNNAQVNKTGNISLKGVSFVNSNITAGDNLTLHNDNTSLTVSNSNLTATSGDISLSGHNPSSGQVTGVNLANVQLNASRGDITVNGTTPGIWSGVIFNNVTMLADRDAGDINVYAESRGKGDTYDEKGSLRFIGTDSFSAANMNFTGVNKRTGAVAYNEAGLAFDIGSNMSFSGNTTINASGGKGVAVWQNTELKFIDGTSAINAKATVDGGDDYFGQGAIFFNHLSGKVEVGIVVNNGSLNITASSKDLKNVTAFNMGELGTTSSDGVIFSGNGDVTITGKSNGSTGLSSHMFNNEHLSGHLTINGESETGTGILIQKTATSNLVNATINGVSQSGTGIRISAENGSTNLKGNTLNG

pLDDT: mean 88.05, std 13.14, range [42.75, 98.94]